Protein AF-A0A932XXA2-F1 (afdb_monomer)

Foldseek 3Di:
DDFFLQVLLVVLCCLPPVPPVLDPLCCLAPAAAEAACWLDCSVVVSSVVSNHDQLSYEHEDQDPVSQVSCVVPSPNHHYHHDDPQVVLLVVLPPLGAHQEAHDDPVCCVVVPCLVCLLSVVLSCLSHQNHFHWDWFFPWPDLLLLLLLLLLLLQLCLQAVLLSQLLLQLQLVVCVVLPHPCRSSVSSNVSNVLVSNVLSQLLNCCLLPVVCVVLSVVLLVLSVVLSVVLVVPPDAFDFLLSSNVSSNVSNVPRVQQPRWGQKAFQAWAWEWEPRDPPGITITIRTRMGGDLGTHTPNVRSSNNSVRHQVAFHWYAYSNRDIDTHHGDPRDDGDDRRHGSDGCVSDDPPRDHDRDDRDDNDPSSNVSSVVSVVVSVVVVVVVVVPDD

Solvent-accessible surface area (backbone atoms only — not comparable to full-atom values): 20788 Å² total; per-residue (Å²): 132,84,82,34,51,16,52,55,40,52,55,47,47,40,63,72,52,50,49,62,72,75,37,55,70,67,48,51,44,73,28,28,32,42,37,54,46,66,74,56,62,64,58,57,54,52,39,45,73,69,55,33,48,43,73,36,30,34,29,63,31,72,50,69,68,40,47,56,48,34,67,76,71,50,70,61,42,46,73,45,83,45,55,67,57,61,49,51,5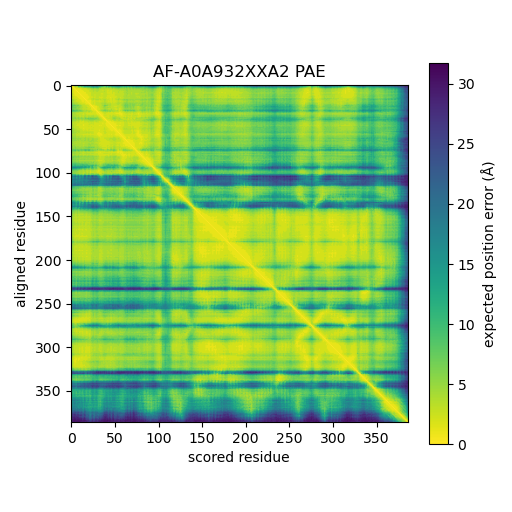7,53,50,67,71,69,76,67,67,43,40,34,38,38,48,65,35,83,60,32,79,80,64,59,46,74,77,36,50,32,55,51,53,48,48,33,64,78,26,50,72,23,35,42,35,45,47,39,64,61,62,91,47,62,65,47,46,52,47,2,53,56,22,45,29,55,44,36,30,47,36,46,68,63,41,37,35,51,43,33,41,47,22,49,51,29,45,78,68,67,45,94,56,25,61,64,50,37,28,41,50,32,28,56,53,43,50,53,51,54,32,43,43,45,36,28,23,64,56,40,61,93,42,32,72,57,50,52,51,50,60,50,46,58,53,52,53,50,56,50,61,68,67,66,71,64,83,65,39,26,41,45,61,39,50,61,49,9,52,57,51,30,75,73,62,56,55,53,73,48,58,31,41,62,43,57,64,39,37,44,51,37,39,28,27,52,48,94,98,41,58,37,38,33,40,42,34,28,49,32,63,45,99,61,61,38,35,44,33,64,49,48,55,45,37,54,49,18,48,64,76,39,53,43,30,40,22,39,60,83,38,53,73,44,77,37,72,74,66,75,96,77,49,74,60,61,50,76,40,77,73,48,57,72,91,74,64,65,94,79,76,74,79,88,79,86,74,75,78,79,84,44,74,68,53,48,53,48,26,50,51,50,53,52,53,59,52,52,56,56,50,55,72,70,67,75,79,129

Mean predicted aligned error: 8.59 Å

Structure (mmCIF, N/CA/C/O backbone):
data_AF-A0A932XXA2-F1
#
_entry.id   AF-A0A932XXA2-F1
#
loop_
_atom_site.group_PDB
_atom_site.id
_atom_site.type_symbol
_atom_site.label_atom_id
_atom_site.label_alt_id
_atom_site.label_comp_id
_atom_site.label_asym_id
_atom_site.label_entity_id
_atom_site.label_seq_id
_atom_site.pdbx_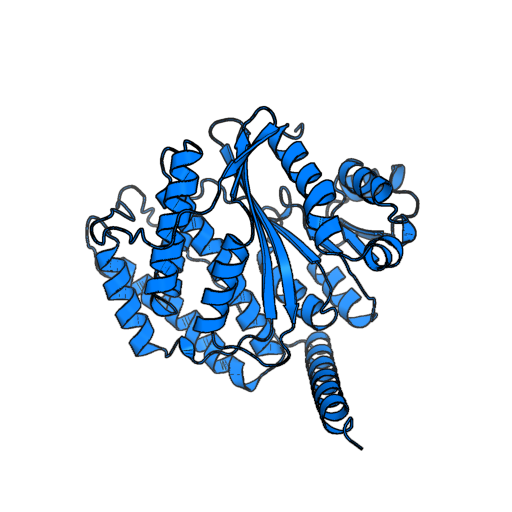PDB_ins_code
_atom_site.Cartn_x
_atom_site.Cartn_y
_atom_site.Cartn_z
_atom_site.occupancy
_atom_site.B_iso_or_equiv
_atom_site.auth_seq_id
_atom_site.auth_comp_id
_atom_site.auth_asym_id
_atom_site.auth_atom_id
_atom_site.pdbx_PDB_model_num
ATOM 1 N N . MET A 1 1 ? 3.509 22.374 12.768 1.00 48.09 1 MET A N 1
ATOM 2 C CA . MET A 1 1 ? 3.396 22.793 11.351 1.00 48.09 1 MET A CA 1
ATOM 3 C C . MET A 1 1 ? 1.938 22.611 10.960 1.00 48.09 1 MET A C 1
ATOM 5 O O . MET A 1 1 ? 1.391 21.583 11.330 1.00 48.09 1 MET A O 1
ATOM 9 N N . ARG A 1 2 ? 1.292 23.596 10.325 1.00 66.56 2 ARG A N 1
ATOM 10 C CA . ARG A 1 2 ? -0.134 23.507 9.958 1.00 66.56 2 ARG A CA 1
ATOM 11 C C . ARG A 1 2 ? -0.307 22.507 8.811 1.00 66.56 2 ARG A C 1
ATOM 13 O O . ARG A 1 2 ? 0.484 22.533 7.870 1.00 66.56 2 ARG A O 1
ATOM 20 N N . GLU A 1 3 ? -1.309 21.638 8.899 1.00 74.00 3 GLU A N 1
ATOM 21 C CA . GLU A 1 3 ? -1.641 20.686 7.837 1.00 74.00 3 GLU A CA 1
ATOM 22 C C . GLU A 1 3 ? -1.902 21.393 6.488 1.00 74.00 3 GLU A C 1
ATOM 24 O O . GLU A 1 3 ? -2.491 22.475 6.439 1.00 74.00 3 GLU A O 1
ATOM 29 N N . SER A 1 4 ? -1.480 20.771 5.377 1.00 83.44 4 SER A N 1
ATOM 30 C CA . SER A 1 4 ? -1.791 21.266 4.027 1.00 83.44 4 SER A CA 1
ATOM 31 C C . SER A 1 4 ? -3.247 20.999 3.628 1.00 83.44 4 SER A C 1
ATOM 33 O O . SER A 1 4 ? -3.804 19.944 3.929 1.00 83.44 4 SER A O 1
ATOM 35 N N . VAL A 1 5 ? -3.844 21.904 2.844 1.00 88.12 5 VAL A N 1
ATOM 36 C CA . VAL A 1 5 ? -5.219 21.755 2.320 1.00 88.12 5 VAL A CA 1
ATOM 37 C C . VAL A 1 5 ? -5.392 20.447 1.538 1.00 88.12 5 VAL A C 1
ATOM 39 O O . VAL A 1 5 ? -6.420 19.777 1.647 1.00 88.12 5 VAL A O 1
ATOM 42 N N . ALA A 1 6 ? -4.373 20.044 0.777 1.00 86.56 6 ALA A N 1
ATOM 43 C CA . ALA A 1 6 ? -4.389 18.807 0.004 1.00 86.56 6 ALA A CA 1
ATOM 44 C C . ALA A 1 6 ? -4.435 17.554 0.901 1.00 86.56 6 ALA A C 1
ATOM 46 O O . ALA A 1 6 ? -5.184 16.615 0.616 1.00 86.56 6 ALA A O 1
ATOM 47 N N . LYS A 1 7 ? -3.702 17.563 2.025 1.00 83.94 7 LYS A N 1
ATOM 48 C CA . LYS A 1 7 ? -3.754 16.486 3.024 1.00 83.94 7 LYS A CA 1
ATOM 49 C C . LYS A 1 7 ? -5.123 16.436 3.711 1.00 83.94 7 LYS A C 1
ATOM 51 O O . LYS A 1 7 ? -5.746 15.377 3.718 1.00 83.94 7 LYS A O 1
ATOM 56 N N . ALA A 1 8 ? -5.647 17.580 4.160 1.00 85.56 8 ALA A N 1
ATOM 57 C CA . ALA A 1 8 ? -6.984 17.664 4.754 1.00 85.56 8 ALA A CA 1
ATOM 58 C C . ALA A 1 8 ? -8.079 17.148 3.797 1.00 85.56 8 ALA A C 1
ATOM 60 O O . ALA A 1 8 ? -8.988 16.424 4.204 1.00 85.56 8 ALA A O 1
ATOM 61 N N . THR A 1 9 ? -7.960 17.459 2.501 1.00 89.06 9 THR A N 1
ATOM 62 C CA . THR A 1 9 ? -8.866 16.958 1.454 1.00 89.06 9 THR A CA 1
ATOM 63 C C . THR A 1 9 ? -8.764 15.441 1.300 1.00 89.06 9 THR A C 1
ATOM 65 O O . THR A 1 9 ? -9.788 14.766 1.254 1.00 89.06 9 THR A O 1
ATOM 68 N N . THR A 1 10 ? -7.545 14.895 1.262 1.00 86.44 10 THR A N 1
ATOM 69 C CA . THR A 1 10 ? -7.302 13.442 1.185 1.00 86.44 10 THR A CA 1
ATOM 70 C C . THR A 1 10 ? -7.934 12.716 2.370 1.00 86.44 10 THR A C 1
ATOM 72 O O . THR A 1 10 ? -8.649 11.732 2.185 1.00 86.44 10 THR A O 1
ATOM 75 N N . ARG A 1 11 ? -7.729 13.240 3.586 1.00 84.81 11 ARG A N 1
ATOM 76 C CA . ARG A 1 11 ? -8.343 12.712 4.809 1.00 84.81 11 ARG A CA 1
ATOM 77 C C . ARG A 1 11 ? -9.868 12.737 4.714 1.00 84.81 11 ARG A C 1
ATOM 79 O O . ARG A 1 11 ? -10.513 11.741 5.023 1.00 84.81 11 ARG A O 1
ATOM 86 N N . ARG A 1 12 ? -10.455 13.850 4.257 1.00 87.00 12 ARG A N 1
ATOM 87 C CA . ARG A 1 12 ? -11.911 13.961 4.090 1.00 87.00 12 ARG A CA 1
ATOM 88 C C . ARG A 1 12 ? -12.439 12.917 3.108 1.00 87.00 12 ARG A C 1
ATOM 90 O O . ARG A 1 12 ? -13.362 12.200 3.463 1.00 87.00 12 ARG A O 1
ATOM 97 N N . LEU A 1 13 ? -11.819 12.787 1.931 1.00 88.38 13 LEU A N 1
ATOM 98 C CA . LEU A 1 13 ? -12.192 11.791 0.915 1.00 88.38 13 LEU A CA 1
ATOM 99 C C . LEU A 1 13 ? -12.214 10.367 1.483 1.00 88.38 13 LEU A C 1
ATOM 101 O O . LEU A 1 13 ? -13.120 9.595 1.174 1.00 88.38 13 LEU A O 1
ATOM 105 N N . TYR A 1 14 ? -11.249 10.021 2.339 1.00 86.12 14 TYR A N 1
ATOM 106 C CA . TYR A 1 14 ? -11.245 8.720 3.000 1.00 86.12 14 TYR A CA 1
ATOM 107 C C . TYR A 1 14 ? -12.519 8.488 3.824 1.00 86.12 14 TYR A C 1
ATOM 109 O O . TYR A 1 14 ? -13.207 7.489 3.614 1.00 86.12 14 TYR A O 1
ATOM 117 N N . TYR A 1 15 ? -12.848 9.413 4.726 1.00 87.19 15 TYR A N 1
ATOM 118 C CA . TYR A 1 15 ? -13.989 9.268 5.630 1.00 87.19 15 TYR A CA 1
ATOM 119 C C . TYR A 1 15 ? -15.343 9.446 4.940 1.00 87.19 15 TYR A C 1
ATOM 121 O O . TYR A 1 15 ? -16.314 8.830 5.365 1.00 87.19 15 TYR A O 1
ATOM 129 N N . THR A 1 16 ? -15.430 10.251 3.880 1.00 88.75 16 THR A N 1
ATOM 130 C CA . THR A 1 16 ? -16.707 10.519 3.202 1.00 88.75 16 THR A CA 1
ATOM 131 C C . THR A 1 16 ? -17.015 9.548 2.072 1.00 88.75 16 THR A C 1
ATOM 133 O O . THR A 1 16 ? -18.183 9.359 1.757 1.00 88.75 16 THR A O 1
ATOM 136 N N . GLU A 1 17 ? -15.999 8.952 1.444 1.00 87.62 17 GLU A N 1
ATOM 137 C CA . GLU A 1 17 ? -16.196 8.104 0.262 1.00 87.62 17 GLU A CA 1
ATOM 138 C C . GLU A 1 17 ? -15.716 6.671 0.478 1.00 87.62 17 GLU A C 1
ATOM 140 O O . GLU A 1 17 ? -16.449 5.726 0.216 1.00 87.62 17 GLU A O 1
ATOM 145 N N . CYS A 1 18 ? -14.493 6.477 0.975 1.00 86.06 18 CYS A N 1
ATOM 146 C CA . CYS A 1 18 ? -13.912 5.135 1.033 1.00 86.06 18 CYS A CA 1
ATOM 147 C C . CYS A 1 18 ? -14.454 4.316 2.205 1.00 86.06 18 CYS A C 1
ATOM 149 O O . CYS A 1 18 ? -14.895 3.185 2.017 1.00 86.06 18 CYS A O 1
ATOM 151 N N . LEU A 1 19 ? -14.410 4.878 3.414 1.00 86.44 19 LEU A N 1
ATOM 152 C CA . LEU A 1 19 ? -14.785 4.164 4.629 1.00 86.44 19 LEU A CA 1
ATOM 153 C C . LEU A 1 19 ? -16.270 3.736 4.636 1.00 86.44 19 LEU A C 1
ATOM 155 O O . LEU A 1 19 ? -16.519 2.569 4.941 1.00 86.44 19 LEU A O 1
ATOM 159 N N . PRO A 1 20 ? -17.241 4.589 4.238 1.00 87.56 20 PRO A N 1
ATOM 160 C CA . PRO A 1 20 ? -18.652 4.201 4.162 1.00 87.56 20 PRO A CA 1
ATOM 161 C C . PRO A 1 20 ? -18.962 3.178 3.066 1.00 87.56 20 PRO A C 1
ATOM 163 O O . PRO A 1 20 ? -19.924 2.431 3.186 1.00 87.56 20 PRO A O 1
ATOM 166 N N . GLU A 1 21 ? -18.169 3.133 1.992 1.00 87.25 21 GLU A N 1
ATOM 167 C CA . GLU A 1 21 ? -18.340 2.129 0.935 1.00 87.25 21 GLU A CA 1
ATOM 168 C C . GLU A 1 21 ? -17.764 0.764 1.346 1.00 87.25 21 GLU A C 1
ATOM 170 O O . GLU A 1 21 ? -18.252 -0.284 0.926 1.00 87.25 21 GLU A O 1
ATOM 175 N N . TRP A 1 22 ? -16.708 0.753 2.163 1.00 85.38 22 TRP A N 1
ATOM 176 C CA . TRP A 1 22 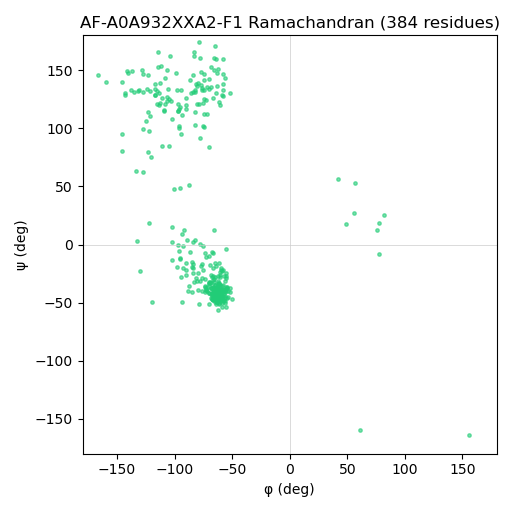? -16.012 -0.479 2.545 1.00 85.38 22 TRP A CA 1
ATOM 177 C C . TRP A 1 22 ? -16.552 -1.156 3.797 1.00 85.38 22 TRP A C 1
ATOM 179 O O . TRP A 1 22 ? -16.330 -2.360 3.962 1.00 85.38 22 TRP A O 1
ATOM 189 N N . LEU A 1 23 ? -17.238 -0.413 4.663 1.00 84.56 23 LEU A N 1
ATOM 190 C CA . LEU A 1 23 ? -17.865 -0.939 5.868 1.00 84.56 23 LEU A CA 1
ATOM 191 C C . LEU A 1 23 ? -19.375 -0.761 5.817 1.00 84.56 23 LEU A C 1
ATOM 193 O O . LEU A 1 23 ? -19.881 0.300 5.465 1.00 84.56 23 LEU A O 1
ATOM 197 N N . LEU A 1 24 ? -20.090 -1.801 6.243 1.00 84.25 24 LEU A N 1
ATOM 198 C CA . LEU A 1 24 ? -21.523 -1.705 6.477 1.00 84.25 24 LEU A CA 1
ATOM 199 C C . LEU A 1 24 ? -21.799 -0.688 7.589 1.00 84.25 24 LEU A C 1
ATOM 201 O O . LEU A 1 24 ? -20.985 -0.496 8.498 1.00 84.25 24 LEU A O 1
ATOM 205 N N . ARG A 1 25 ? -22.968 -0.049 7.545 1.00 84.69 25 ARG A N 1
ATOM 206 C CA . ARG A 1 25 ? -23.348 0.965 8.537 1.00 84.69 25 ARG A CA 1
ATOM 207 C C . ARG A 1 25 ? -23.356 0.393 9.955 1.00 84.69 25 ARG A C 1
ATOM 209 O O . ARG A 1 25 ? -22.926 1.064 10.890 1.00 84.69 25 ARG A O 1
ATOM 216 N N . GLU A 1 26 ? -23.797 -0.849 10.109 1.00 85.19 26 GLU A N 1
ATOM 217 C CA . GLU A 1 26 ? -23.829 -1.556 11.388 1.00 85.19 26 GLU A CA 1
ATOM 218 C C . GLU A 1 26 ? -22.413 -1.823 11.914 1.00 85.19 26 GLU A C 1
ATOM 220 O O . GLU A 1 26 ? -22.155 -1.662 13.107 1.00 85.19 26 GLU A O 1
ATOM 225 N N . ASP A 1 27 ? -21.475 -2.167 11.023 1.00 86.00 27 ASP A N 1
ATOM 226 C CA . ASP A 1 27 ? -20.063 -2.336 11.375 1.00 86.00 27 ASP A CA 1
ATOM 227 C C . ASP A 1 27 ? -19.434 -0.999 11.780 1.00 86.00 27 ASP A C 1
ATOM 229 O O . ASP A 1 27 ? -18.700 -0.944 12.762 1.00 86.00 27 ASP A O 1
ATOM 233 N N . LEU A 1 28 ? -19.754 0.095 11.084 1.00 85.25 28 LEU A N 1
ATOM 234 C CA . LEU A 1 28 ? -19.275 1.431 11.445 1.00 85.25 28 LEU A CA 1
ATOM 235 C C . LEU A 1 28 ? -19.745 1.849 12.841 1.00 85.25 28 LEU A C 1
ATOM 237 O O . LEU A 1 28 ? -18.943 2.321 13.641 1.00 85.25 28 LEU A O 1
ATOM 241 N N . GLN A 1 29 ? -21.021 1.651 13.160 1.00 84.88 29 GLN A N 1
ATOM 242 C CA . GLN A 1 29 ? -21.591 2.123 14.424 1.00 84.88 29 GLN A CA 1
ATOM 243 C C . GLN A 1 29 ? -21.260 1.201 15.610 1.00 84.88 29 GLN A C 1
ATOM 245 O O . GLN A 1 29 ? -20.969 1.688 16.704 1.00 84.88 29 GLN A O 1
ATOM 250 N N . GLY A 1 30 ? -21.282 -0.121 15.401 1.00 82.25 30 GLY A N 1
ATOM 251 C CA . GLY A 1 30 ? -21.109 -1.126 16.457 1.00 82.25 30 GLY A CA 1
ATOM 252 C C . GLY A 1 30 ? -19.724 -1.778 16.535 1.00 82.25 30 GLY A C 1
ATOM 253 O O . GLY A 1 30 ? -19.426 -2.466 17.512 1.00 82.25 30 GLY A O 1
ATOM 254 N N . GLY A 1 31 ? -18.876 -1.605 15.520 1.00 86.19 31 GLY A N 1
ATOM 255 C CA . GLY A 1 31 ? -17.528 -2.172 15.480 1.00 86.19 31 GLY A CA 1
ATOM 256 C C . GLY A 1 31 ? -16.494 -1.332 16.230 1.00 86.19 31 GLY A C 1
ATOM 257 O O . GLY A 1 31 ? -16.709 -0.155 16.496 1.00 86.19 31 GLY A O 1
ATOM 258 N N . GLN A 1 32 ? -15.349 -1.938 16.563 1.00 88.62 32 GLN A N 1
ATOM 259 C CA . GLN A 1 32 ? -14.219 -1.224 17.169 1.00 88.62 32 GLN A CA 1
ATOM 260 C C . GLN A 1 32 ? -13.318 -0.602 16.091 1.00 88.62 32 GLN A C 1
ATOM 262 O O . GLN A 1 32 ? -13.048 -1.226 15.060 1.00 88.62 32 GLN A O 1
ATOM 267 N N . HIS A 1 33 ? -12.812 0.601 16.355 1.00 88.44 33 HIS A N 1
ATOM 268 C CA . HIS A 1 33 ? -12.021 1.407 15.423 1.00 88.44 33 HIS A CA 1
ATOM 269 C C . HIS A 1 33 ? -10.671 1.742 16.040 1.00 88.44 33 HIS A C 1
ATOM 271 O O . HIS A 1 33 ? -10.615 2.484 17.012 1.00 88.44 33 HIS A O 1
ATOM 277 N N . LEU A 1 34 ? -9.579 1.232 15.476 1.00 87.50 34 LEU A N 1
ATOM 278 C CA . LEU A 1 34 ? -8.226 1.619 15.867 1.00 87.50 34 LEU A CA 1
ATOM 279 C C . LEU A 1 34 ? -7.743 2.751 14.961 1.00 87.50 34 LEU A C 1
ATOM 281 O O . LEU A 1 34 ? -7.515 2.539 13.772 1.00 87.50 34 LEU A O 1
ATOM 285 N N . VAL A 1 35 ? -7.593 3.953 15.510 1.00 85.25 35 VAL A N 1
ATOM 286 C CA . VAL A 1 35 ? -7.308 5.169 14.742 1.00 85.25 35 VAL A CA 1
ATOM 287 C C . VAL A 1 35 ? -6.212 5.975 15.422 1.00 85.25 35 VAL A C 1
ATOM 289 O O . VAL A 1 35 ? -6.272 6.240 16.619 1.00 85.25 35 VAL A O 1
ATOM 292 N N . LEU A 1 36 ? -5.211 6.397 14.651 1.00 81.19 36 LEU A N 1
ATOM 293 C CA . LEU A 1 36 ? -4.218 7.360 15.121 1.00 81.19 36 LEU A CA 1
ATOM 294 C C . LEU A 1 36 ? -4.837 8.764 15.146 1.00 81.19 36 LEU A C 1
ATOM 296 O O . LEU A 1 36 ? -4.972 9.392 14.103 1.00 81.19 36 LEU A O 1
ATOM 300 N N . LEU A 1 37 ? -5.221 9.243 16.332 1.00 82.62 37 LEU A N 1
ATOM 301 C CA . LEU A 1 37 ? -5.906 10.533 16.490 1.00 82.62 37 LEU A CA 1
ATOM 302 C C . LEU A 1 37 ? -4.996 11.765 16.353 1.00 82.62 37 LEU A C 1
ATOM 304 O O . LEU A 1 37 ? -5.485 12.861 16.118 1.00 82.62 37 LEU A O 1
ATOM 308 N N . GLY A 1 38 ? -3.683 11.624 16.548 1.00 78.19 38 GLY A N 1
ATOM 309 C CA . GLY A 1 38 ? -2.765 12.766 16.535 1.00 78.19 38 GLY A CA 1
ATOM 310 C C . GLY A 1 38 ? -3.070 13.816 17.618 1.00 78.19 38 GLY A C 1
ATOM 311 O O . GLY A 1 38 ? -3.686 13.526 18.644 1.00 78.19 38 GLY A O 1
ATOM 312 N N . ALA A 1 39 ? -2.583 15.043 17.428 1.00 77.00 39 ALA A N 1
ATOM 313 C CA . ALA A 1 39 ? -2.718 16.122 18.414 1.00 77.00 39 ALA A CA 1
ATOM 314 C C . ALA A 1 39 ? -4.064 16.873 18.336 1.00 77.00 39 ALA A C 1
ATOM 316 O O . ALA A 1 39 ? -4.473 17.524 19.304 1.00 77.00 39 ALA A O 1
ATOM 317 N N . GLU A 1 40 ? -4.746 16.784 17.196 1.00 82.44 40 GLU A N 1
ATOM 318 C CA . GLU A 1 40 ? -5.951 17.545 16.854 1.00 82.44 40 GLU A CA 1
ATOM 319 C C . GLU A 1 40 ? -7.169 16.618 16.718 1.00 82.44 40 GLU A C 1
ATOM 321 O O . GLU A 1 40 ? -7.035 15.404 16.636 1.00 82.44 40 GLU A O 1
ATOM 326 N N . ARG A 1 41 ? -8.385 17.180 16.702 1.00 86.44 41 ARG A N 1
ATOM 327 C CA . ARG A 1 41 ? -9.644 16.406 16.743 1.00 86.44 41 ARG A CA 1
ATOM 328 C C . ARG A 1 41 ? -10.102 15.846 15.395 1.00 86.44 41 ARG A C 1
ATOM 330 O O . ARG A 1 41 ? -11.177 15.261 15.320 1.00 86.44 41 ARG A O 1
ATOM 337 N N . HIS A 1 42 ? -9.327 16.023 14.330 1.00 84.94 42 HIS A N 1
ATOM 338 C CA . HIS A 1 42 ? -9.806 15.841 12.961 1.00 84.94 42 HIS A CA 1
ATOM 339 C C . HIS A 1 42 ? -10.400 14.456 12.688 1.00 84.94 42 HIS A C 1
ATOM 341 O O . HIS A 1 42 ? -11.510 14.358 12.172 1.00 84.94 42 HIS A O 1
ATOM 347 N N . GLU A 1 43 ? -9.691 13.389 13.043 1.00 85.31 43 GLU A N 1
ATOM 348 C CA . GLU A 1 43 ? -10.142 12.010 12.865 1.00 85.31 43 GLU A CA 1
ATOM 349 C C . GLU A 1 43 ? -11.369 11.708 13.728 1.00 85.31 43 GLU A C 1
ATOM 351 O O . GLU A 1 43 ? -12.310 11.069 13.259 1.00 85.31 43 GLU A O 1
ATOM 356 N N . LEU A 1 44 ? -11.382 12.205 14.969 1.00 89.06 44 LEU A N 1
ATOM 357 C CA . LEU A 1 44 ? -12.501 12.013 15.887 1.00 89.06 44 LEU A CA 1
ATOM 358 C C . LEU A 1 44 ? -13.772 12.693 15.364 1.00 89.06 44 LEU A C 1
ATOM 360 O O . LEU A 1 44 ? -14.840 12.086 15.392 1.00 89.06 44 LEU A O 1
ATOM 364 N N . ASP A 1 45 ? -13.668 13.917 14.852 1.00 90.06 45 ASP A N 1
ATOM 365 C CA . ASP A 1 45 ? -14.812 14.674 14.339 1.00 90.06 45 ASP A CA 1
ATOM 366 C C . ASP A 1 45 ? -15.396 14.012 13.072 1.00 90.06 45 ASP A C 1
ATOM 368 O O . ASP A 1 45 ? -16.618 13.928 12.914 1.00 90.06 45 ASP A O 1
ATOM 372 N N . GLN A 1 46 ? -14.542 13.459 12.200 1.00 90.12 46 GLN A N 1
ATOM 373 C CA . GLN A 1 46 ? -14.981 12.685 11.029 1.00 90.12 46 GLN A CA 1
ATOM 374 C C . GLN A 1 46 ? -15.706 11.396 11.443 1.00 90.12 46 GLN A C 1
ATOM 376 O O . GLN A 1 46 ? -16.790 11.104 10.942 1.00 90.12 46 GLN A O 1
ATOM 381 N N . LEU A 1 47 ? -15.154 10.645 12.399 1.00 90.25 47 LEU A N 1
ATOM 382 C CA . LEU A 1 47 ? -15.774 9.419 12.916 1.00 90.25 47 LEU A CA 1
ATOM 383 C C . LEU A 1 47 ? -17.100 9.699 13.630 1.00 90.25 47 LEU A C 1
ATOM 385 O O . LEU A 1 47 ? -18.075 8.977 13.427 1.00 90.25 47 LEU A O 1
ATOM 389 N N . THR A 1 48 ? -17.162 10.783 14.401 1.00 91.19 48 THR A N 1
ATOM 390 C CA . THR A 1 48 ? -18.393 11.245 15.056 1.00 91.19 48 THR A CA 1
ATOM 391 C C . THR A 1 48 ? -19.467 11.569 14.018 1.00 91.19 48 THR A C 1
ATOM 393 O O . THR A 1 48 ? -20.617 11.168 14.176 1.00 91.19 48 THR A O 1
ATOM 396 N N . THR A 1 49 ? -19.092 12.218 12.911 1.00 91.19 49 THR A N 1
ATOM 397 C CA . THR A 1 49 ? -20.006 12.506 11.790 1.00 91.19 49 THR A CA 1
ATOM 398 C C . THR A 1 49 ? -20.552 11.230 11.141 1.00 91.19 49 THR A C 1
ATOM 400 O O . THR A 1 49 ? -21.707 11.191 10.724 1.00 91.19 49 THR A O 1
ATOM 403 N N . LEU A 1 50 ? -19.757 10.158 11.110 1.00 89.94 50 LEU A N 1
ATOM 404 C CA . LEU A 1 50 ? -20.182 8.833 10.648 1.00 89.94 50 LEU A CA 1
ATOM 405 C C . LEU A 1 50 ? -21.015 8.055 11.688 1.00 89.94 50 LEU A C 1
ATOM 407 O O . LEU A 1 50 ? -21.444 6.931 11.423 1.00 89.94 50 LEU A O 1
ATOM 411 N N . GLY A 1 51 ? -21.269 8.638 12.864 1.00 91.00 51 GLY A N 1
ATOM 412 C CA . GLY A 1 51 ? -22.035 8.020 13.945 1.00 91.00 51 GLY A CA 1
ATOM 413 C C . GLY A 1 51 ? -21.254 6.981 14.751 1.00 91.00 51 GLY A C 1
ATOM 414 O O . GLY A 1 51 ? -21.867 6.158 15.432 1.00 91.00 51 GLY A O 1
ATOM 415 N N . VAL A 1 52 ? -19.920 6.992 14.679 1.00 92.00 52 VAL A N 1
ATOM 416 C CA . VAL A 1 52 ? -19.072 6.131 15.510 1.00 92.00 52 VAL A CA 1
ATOM 417 C C . VAL A 1 52 ? -19.060 6.672 16.935 1.00 92.00 52 VAL A C 1
ATOM 419 O O . VAL A 1 52 ? -18.733 7.834 17.172 1.00 92.00 52 VAL A O 1
ATOM 422 N N . GLN A 1 53 ? -19.400 5.822 17.899 1.00 91.62 53 GLN A N 1
ATOM 423 C CA . GLN A 1 53 ? -19.398 6.198 19.309 1.00 91.62 53 GLN A CA 1
ATOM 424 C C . GLN A 1 53 ? -17.965 6.226 19.864 1.00 91.62 53 GLN A C 1
ATOM 426 O O . GLN A 1 53 ? -17.188 5.306 19.602 1.00 91.62 53 GLN A O 1
ATOM 431 N N . SER A 1 54 ? -17.617 7.237 20.669 1.00 91.94 54 SER A N 1
ATOM 432 C CA . SER A 1 54 ? -16.251 7.416 21.191 1.00 91.94 54 SER A CA 1
ATOM 433 C C . SER A 1 54 ? -15.708 6.188 21.930 1.00 91.94 54 SER A C 1
ATOM 435 O O . SER A 1 54 ? -14.541 5.851 21.749 1.00 91.94 54 SER A O 1
ATOM 437 N N . GLN A 1 55 ? -16.547 5.468 22.684 1.00 91.81 55 GLN A N 1
ATOM 438 C CA . GLN A 1 55 ? -16.163 4.247 23.409 1.00 91.81 55 GLN A CA 1
ATOM 439 C C . GLN A 1 55 ? -15.760 3.076 22.509 1.00 91.81 55 GLN A C 1
ATOM 441 O O . GLN A 1 55 ? -15.146 2.125 22.985 1.00 91.81 55 GLN A O 1
ATOM 446 N N . ASN A 1 56 ? -16.088 3.141 21.217 1.00 91.31 56 ASN A N 1
ATOM 447 C CA . ASN A 1 56 ? -15.684 2.150 20.224 1.00 91.31 56 ASN A CA 1
ATOM 448 C C . ASN A 1 56 ? -14.380 2.539 19.515 1.00 91.31 56 ASN A C 1
ATOM 450 O O . ASN A 1 56 ? -13.896 1.794 18.664 1.00 91.31 56 ASN A O 1
ATOM 454 N N . ILE A 1 57 ? -13.804 3.698 19.843 1.00 91.69 57 ILE A N 1
ATOM 455 C CA . ILE A 1 57 ? -12.561 4.191 19.258 1.00 91.69 57 ILE A CA 1
ATOM 456 C C . ILE A 1 57 ? -11.403 3.864 20.203 1.00 91.69 57 ILE A C 1
ATOM 458 O O . ILE A 1 57 ? -11.461 4.105 21.411 1.00 91.69 57 ILE A O 1
ATOM 462 N N . TRP A 1 58 ? -10.337 3.329 19.621 1.00 89.69 58 TRP A N 1
ATOM 463 C CA . TRP A 1 58 ? -9.043 3.089 20.236 1.00 89.69 58 TRP A CA 1
ATOM 464 C C . TRP A 1 58 ? -7.999 3.961 19.552 1.00 89.69 58 TRP A C 1
ATOM 466 O O . TRP A 1 58 ? -7.911 3.977 18.326 1.00 89.69 58 TRP A O 1
ATOM 476 N N . SER A 1 59 ? -7.186 4.657 20.338 1.00 88.12 59 SER A N 1
ATOM 477 C CA . SER A 1 59 ? -6.044 5.432 19.854 1.00 88.12 59 SER A CA 1
ATOM 478 C C . SER A 1 59 ? -4.774 4.979 20.555 1.00 88.12 59 SER A C 1
ATOM 480 O O . SER A 1 59 ? -4.748 4.835 21.778 1.00 88.12 59 SER A O 1
ATOM 482 N N . VAL A 1 60 ? -3.716 4.771 19.777 1.00 85.00 60 VAL A N 1
ATOM 483 C CA . VAL A 1 60 ? -2.382 4.434 20.280 1.00 85.00 60 VAL A CA 1
ATOM 484 C C . VAL A 1 60 ? -1.466 5.613 20.028 1.00 85.00 60 VAL A C 1
ATOM 486 O O . VAL A 1 60 ? -1.335 6.064 18.891 1.00 85.00 60 VAL A O 1
ATOM 489 N N . GLU A 1 61 ? -0.804 6.087 21.077 1.00 84.75 61 GLU A N 1
ATOM 490 C CA . GLU A 1 61 ? 0.149 7.181 20.978 1.00 84.75 61 GLU A CA 1
ATOM 491 C C . GLU A 1 61 ? 1.454 6.831 21.695 1.00 84.75 61 GLU A C 1
ATOM 493 O O . GLU A 1 61 ? 1.457 6.378 22.836 1.00 84.75 61 GLU A O 1
ATOM 498 N N . SER A 1 62 ? 2.574 7.066 21.018 1.00 80.75 62 SER A N 1
ATOM 499 C CA . SER A 1 62 ? 3.915 6.858 21.568 1.00 80.75 62 SER A CA 1
ATOM 500 C C . SER A 1 62 ? 4.535 8.155 22.093 1.00 80.75 62 SER A C 1
ATOM 502 O O . SER A 1 62 ? 5.495 8.110 22.853 1.00 80.75 62 SER A O 1
ATOM 504 N N . ASP A 1 63 ? 4.026 9.315 21.667 1.00 83.69 63 ASP A N 1
ATOM 505 C CA . ASP A 1 63 ? 4.463 10.627 22.140 1.00 83.69 63 ASP A CA 1
ATOM 506 C C . ASP A 1 63 ? 3.650 11.087 23.361 1.00 83.69 63 ASP A C 1
ATOM 508 O O . ASP A 1 63 ? 2.442 11.322 23.289 1.00 83.69 63 ASP A O 1
ATOM 512 N N . LEU A 1 64 ? 4.324 11.256 24.500 1.00 86.25 64 LEU A N 1
ATOM 513 C CA . LEU A 1 64 ? 3.663 11.580 25.766 1.00 86.25 64 LEU A CA 1
ATOM 514 C C . LEU A 1 64 ? 2.938 12.933 25.729 1.00 86.25 64 LEU A C 1
ATOM 516 O O . LEU A 1 64 ? 1.889 13.083 26.360 1.00 86.25 64 LEU A O 1
ATOM 520 N N . ALA A 1 65 ? 3.481 13.923 25.014 1.00 87.75 65 ALA A N 1
ATOM 521 C CA . ALA A 1 65 ? 2.865 15.243 24.909 1.00 87.75 65 ALA A CA 1
ATOM 522 C C . ALA A 1 65 ? 1.533 15.164 24.150 1.00 87.75 65 ALA A C 1
ATOM 524 O O . ALA A 1 65 ? 0.511 15.639 24.648 1.00 87.75 65 ALA A O 1
ATOM 525 N N . THR A 1 66 ? 1.527 14.472 23.012 1.00 85.12 66 THR A N 1
ATOM 526 C CA . THR A 1 66 ? 0.335 14.207 22.203 1.00 85.12 66 THR A CA 1
ATOM 527 C C . THR A 1 66 ? -0.684 13.375 22.982 1.00 85.12 66 THR A C 1
ATOM 529 O O . THR A 1 66 ? -1.856 13.740 23.036 1.00 85.12 66 THR A O 1
ATOM 532 N N . TYR A 1 67 ? -0.251 12.325 23.689 1.00 88.31 67 TYR A N 1
ATOM 533 C CA . TYR A 1 67 ? -1.130 11.501 24.528 1.00 88.31 67 TYR A CA 1
ATOM 534 C C . TYR A 1 67 ? -1.824 12.322 25.631 1.00 88.31 67 TYR A C 1
ATOM 536 O O . TYR A 1 67 ? -3.033 12.196 25.864 1.00 88.31 67 TYR A O 1
ATOM 544 N N . ARG A 1 68 ? -1.074 13.207 26.304 1.00 89.81 68 ARG A N 1
ATOM 545 C CA . ARG A 1 68 ? -1.612 14.132 27.317 1.00 89.81 68 ARG A CA 1
ATOM 546 C C . ARG A 1 68 ? -2.543 15.175 26.706 1.00 89.81 68 ARG A C 1
ATOM 548 O O . ARG A 1 68 ? -3.538 15.530 27.330 1.00 89.81 68 ARG A O 1
ATOM 555 N N . GLN A 1 69 ? -2.244 15.659 25.504 1.00 88.88 69 GLN A N 1
ATOM 556 C CA . GLN A 1 69 ? -3.109 16.585 24.780 1.00 88.88 69 GLN A CA 1
ATOM 557 C C . GLN A 1 69 ? -4.439 15.922 24.411 1.00 88.88 69 GLN A C 1
ATOM 559 O O . GLN A 1 69 ? -5.487 16.488 24.715 1.00 88.88 69 GLN A O 1
ATOM 564 N N . GLN A 1 70 ? -4.404 14.702 23.867 1.00 88.81 70 GLN A N 1
ATOM 565 C CA . GLN A 1 70 ? -5.595 13.890 23.597 1.00 88.81 70 GLN A CA 1
ATOM 566 C C . GLN A 1 70 ? -6.452 13.713 24.856 1.00 88.81 70 GLN A C 1
ATOM 568 O O . GLN A 1 70 ? -7.673 13.778 24.773 1.00 88.81 70 GLN A O 1
ATOM 573 N N . ALA A 1 71 ? -5.845 13.580 26.042 1.00 89.12 71 ALA A N 1
ATOM 574 C CA . ALA A 1 71 ? -6.581 13.449 27.306 1.00 89.12 71 ALA A CA 1
ATOM 575 C C . ALA A 1 71 ? -7.540 14.603 27.603 1.00 89.12 71 ALA A C 1
ATOM 577 O O . ALA A 1 71 ? -8.525 14.405 28.307 1.00 89.12 71 ALA A O 1
ATOM 578 N N . ARG A 1 72 ? -7.253 15.796 27.074 1.00 89.12 72 ARG A N 1
ATOM 579 C CA . ARG A 1 72 ? -8.050 17.001 27.317 1.00 89.12 72 ARG A CA 1
ATOM 580 C C . ARG A 1 72 ? -9.310 17.062 26.460 1.00 89.12 72 ARG A C 1
ATOM 582 O O . ARG A 1 72 ? -10.244 17.759 26.834 1.00 89.12 72 ARG A O 1
ATOM 589 N N . TRP A 1 73 ? -9.333 16.383 25.311 1.00 88.44 73 TRP A N 1
ATOM 590 C CA . TRP A 1 73 ? -10.408 16.539 24.324 1.00 88.44 73 TRP A CA 1
ATOM 591 C C . TRP A 1 73 ? -11.030 15.227 23.832 1.00 88.44 73 TRP A C 1
ATOM 593 O O . TRP A 1 73 ? -12.178 15.244 23.392 1.00 88.44 73 TRP A O 1
ATOM 603 N N . ALA A 1 74 ? -10.327 14.096 23.920 1.00 84.75 74 ALA A N 1
ATOM 604 C CA . ALA A 1 74 ? -10.774 12.784 23.445 1.00 84.75 74 ALA A CA 1
ATOM 605 C C . ALA A 1 74 ? -11.586 12.037 24.521 1.00 84.75 74 ALA A C 1
ATOM 607 O O . ALA A 1 74 ? -11.283 10.898 24.882 1.00 84.75 74 ALA A O 1
ATOM 608 N N . GLY A 1 75 ? -12.596 12.708 25.083 1.00 86.38 75 GLY A N 1
ATOM 609 C CA . GLY A 1 75 ? -13.491 12.120 26.080 1.00 86.38 75 GLY A CA 1
ATOM 610 C C . GLY A 1 75 ? -14.192 10.869 25.539 1.00 86.38 75 GLY A C 1
ATOM 611 O O . GLY A 1 75 ? -14.691 10.867 24.415 1.00 86.38 75 GLY A O 1
ATOM 612 N N . GLY A 1 76 ? -14.202 9.796 26.333 1.00 86.38 76 GLY A N 1
ATOM 613 C CA . GLY A 1 76 ? -14.822 8.517 25.972 1.00 86.38 76 GLY A CA 1
ATOM 614 C C . GLY A 1 76 ? -14.014 7.640 25.010 1.00 86.38 76 GLY A C 1
ATOM 615 O O . GLY A 1 76 ? -14.398 6.498 24.815 1.00 86.38 76 GLY A O 1
ATOM 616 N N . VAL A 1 77 ? -12.904 8.122 24.438 1.00 91.69 77 VAL A N 1
ATOM 617 C CA . VAL A 1 77 ? -12.016 7.311 23.589 1.00 91.69 77 VAL A CA 1
ATOM 618 C C . VAL A 1 77 ? -11.078 6.466 24.449 1.00 91.69 77 VAL A C 1
ATOM 620 O O . VAL A 1 77 ? -10.462 6.974 25.392 1.00 91.69 77 VAL A O 1
ATOM 623 N N . ASN A 1 78 ? -10.895 5.196 24.082 1.00 91.56 78 ASN A N 1
ATOM 624 C CA . ASN A 1 78 ? -9.893 4.331 24.699 1.00 91.56 78 ASN A CA 1
ATOM 625 C C . ASN A 1 78 ? -8.502 4.720 24.189 1.00 91.56 78 ASN A C 1
ATOM 627 O O . ASN A 1 78 ? -8.240 4.704 22.986 1.00 91.56 78 ASN A O 1
ATOM 631 N N . ARG A 1 79 ? -7.589 5.087 25.088 1.00 90.75 79 ARG A N 1
ATOM 632 C CA . ARG A 1 79 ? -6.250 5.564 24.717 1.00 90.75 79 ARG A CA 1
ATOM 633 C C . ARG A 1 79 ? -5.188 4.677 25.337 1.00 90.75 79 ARG A C 1
ATOM 635 O O . ARG A 1 79 ? -5.234 4.405 26.532 1.00 90.75 79 ARG A O 1
ATOM 642 N N . TYR A 1 80 ? -4.219 4.272 24.530 1.00 89.62 80 TYR A N 1
ATOM 643 C CA . TYR A 1 80 ? -3.064 3.497 24.956 1.00 89.62 80 TYR A CA 1
ATOM 644 C C . TYR A 1 80 ? -1.787 4.301 24.716 1.00 89.62 80 TYR A C 1
ATOM 646 O O . TYR A 1 80 ? -1.564 4.812 23.616 1.00 89.62 80 TYR A O 1
ATOM 654 N N . TYR A 1 81 ? -0.957 4.409 25.752 1.00 88.38 81 TYR A N 1
ATOM 655 C CA . TYR A 1 81 ? 0.371 5.001 25.652 1.00 88.38 81 TYR A CA 1
ATOM 656 C C . TYR A 1 81 ? 1.416 3.895 25.491 1.00 88.38 81 TYR A C 1
ATOM 658 O O . TYR A 1 81 ? 1.593 3.088 26.402 1.00 88.38 81 TYR A O 1
ATOM 666 N N . GLY A 1 82 ? 2.094 3.852 24.343 1.00 83.12 82 GLY A N 1
ATOM 667 C CA . GLY A 1 82 ? 3.083 2.818 24.031 1.00 83.12 82 GLY A CA 1
ATOM 668 C C . GLY A 1 82 ? 3.286 2.621 22.530 1.00 83.12 82 GLY A C 1
ATOM 669 O O . GLY A 1 82 ? 2.908 3.472 21.719 1.00 83.12 82 GLY A O 1
ATOM 670 N N . SER A 1 83 ? 3.905 1.504 22.139 1.00 77.88 83 SER A N 1
ATOM 671 C CA . SER A 1 83 ? 4.123 1.212 20.721 1.00 77.88 83 SER A CA 1
ATOM 672 C C . SER A 1 83 ? 2.900 0.550 20.069 1.00 77.88 83 SER A C 1
ATOM 674 O O . SER A 1 83 ? 2.193 -0.256 20.672 1.00 77.88 83 SER A O 1
ATOM 676 N N . MET A 1 84 ? 2.668 0.856 18.786 1.00 76.88 84 MET A N 1
ATOM 677 C CA . MET A 1 84 ? 1.608 0.213 17.993 1.00 76.88 84 MET A CA 1
ATOM 678 C C . MET A 1 84 ? 1.825 -1.300 17.867 1.00 76.88 84 MET A C 1
ATOM 680 O O . MET A 1 84 ? 0.860 -2.053 17.839 1.00 76.88 84 MET A O 1
ATOM 684 N N . ALA A 1 85 ? 3.080 -1.755 17.802 1.00 72.06 85 ALA A N 1
ATOM 685 C CA . ALA A 1 85 ? 3.394 -3.177 17.711 1.00 72.06 85 ALA A CA 1
ATOM 686 C C . ALA A 1 85 ? 2.950 -3.932 18.975 1.00 72.06 85 ALA A C 1
ATOM 688 O O . ALA A 1 85 ? 2.192 -4.890 18.859 1.00 72.06 85 ALA A O 1
ATOM 689 N N . GLU A 1 86 ? 3.332 -3.450 20.163 1.00 74.69 86 GLU A N 1
ATOM 690 C CA . GLU A 1 86 ? 2.929 -4.042 21.450 1.00 74.69 86 GLU A CA 1
ATOM 691 C C . GLU A 1 86 ? 1.410 -3.990 21.648 1.00 74.69 86 GLU A C 1
ATOM 693 O O . GLU A 1 86 ? 0.799 -4.959 22.107 1.00 74.69 86 GLU A O 1
ATOM 698 N N . PHE A 1 87 ? 0.777 -2.875 21.264 1.00 79.81 87 PHE A N 1
ATOM 699 C CA . PHE A 1 87 ? -0.675 -2.747 21.340 1.00 79.81 87 PHE A CA 1
ATOM 700 C C . PHE A 1 87 ? -1.381 -3.760 20.437 1.00 79.81 87 PHE A C 1
ATOM 702 O O . PHE A 1 87 ? -2.278 -4.466 20.894 1.00 79.81 87 PHE A O 1
ATOM 709 N N . LEU A 1 88 ? -0.973 -3.861 19.167 1.00 75.25 88 LEU A N 1
ATOM 710 C CA . LEU A 1 88 ? -1.547 -4.831 18.237 1.00 75.25 88 LEU A CA 1
ATOM 711 C C . LEU A 1 88 ? -1.339 -6.254 18.748 1.00 75.25 88 LEU A C 1
ATOM 713 O O . LEU A 1 88 ? -2.293 -7.022 18.748 1.00 75.25 88 LEU A O 1
ATOM 717 N N . GLU A 1 89 ? -0.147 -6.590 19.242 1.00 72.44 89 GLU A N 1
ATOM 718 C CA . GLU A 1 89 ? 0.131 -7.894 19.854 1.00 72.44 89 GLU A CA 1
ATOM 719 C C . GLU A 1 89 ? -0.792 -8.186 21.040 1.00 72.44 89 GLU A C 1
ATOM 721 O O . GLU A 1 89 ? -1.376 -9.267 21.109 1.00 72.44 89 GLU A O 1
ATOM 726 N N . THR A 1 90 ? -1.018 -7.210 21.918 1.00 75.19 90 THR A N 1
ATOM 727 C CA . THR A 1 90 ? -1.960 -7.337 23.042 1.00 75.19 90 THR A CA 1
ATOM 728 C C . THR A 1 90 ? -3.393 -7.547 22.546 1.00 75.19 90 THR A C 1
ATOM 730 O O . THR A 1 90 ? -4.091 -8.459 22.993 1.00 75.19 90 THR A O 1
ATOM 733 N N . MET A 1 91 ? -3.828 -6.765 21.556 1.00 73.56 91 MET A N 1
ATOM 734 C CA . MET A 1 91 ? -5.163 -6.877 20.963 1.00 73.56 91 MET A CA 1
ATOM 735 C C . MET A 1 91 ? -5.383 -8.205 20.236 1.00 73.56 91 MET A C 1
ATOM 737 O O . MET A 1 91 ? -6.511 -8.706 20.207 1.00 73.56 91 MET A O 1
ATOM 741 N N . LEU A 1 92 ? -4.323 -8.828 19.705 1.00 66.25 92 LEU A N 1
ATOM 742 C CA . LEU A 1 92 ? -4.407 -10.186 19.171 1.00 66.25 92 LEU A CA 1
ATOM 743 C C . LEU A 1 92 ? -4.832 -11.189 20.247 1.00 66.25 92 LEU A C 1
ATOM 745 O O . LEU A 1 92 ? -5.434 -12.189 19.880 1.00 66.25 92 LEU A O 1
ATOM 749 N N . HIS A 1 93 ? -4.585 -10.961 21.540 1.00 65.56 93 HIS A N 1
ATOM 750 C CA . HIS A 1 93 ? -4.990 -11.886 22.608 1.00 65.56 93 HIS A CA 1
ATOM 751 C C . HIS A 1 93 ? -6.443 -11.721 23.054 1.00 65.56 93 HIS A C 1
ATOM 753 O O . HIS A 1 93 ? -7.093 -12.706 23.400 1.00 65.56 93 HIS A O 1
ATOM 759 N N . MET A 1 94 ? -6.971 -10.500 23.008 1.00 66.50 94 MET A N 1
ATOM 760 C CA . MET A 1 94 ? -8.231 -10.137 23.669 1.00 66.50 94 MET A CA 1
ATOM 761 C C . MET A 1 94 ? -9.503 -10.468 22.863 1.00 66.50 94 MET A C 1
ATOM 763 O O . MET A 1 94 ? -10.611 -10.197 23.310 1.00 66.50 94 MET A O 1
ATOM 767 N N . ASN A 1 95 ? -9.374 -11.082 21.682 1.00 63.44 95 ASN A N 1
ATOM 768 C CA . ASN A 1 95 ? -10.495 -11.490 20.821 1.00 63.44 95 ASN A CA 1
ATOM 769 C C . ASN A 1 95 ? -11.467 -10.351 20.427 1.00 63.44 95 ASN A C 1
ATOM 771 O O . ASN A 1 95 ? -12.634 -10.605 20.133 1.00 63.44 95 ASN A O 1
ATOM 775 N N . HIS A 1 96 ? -10.990 -9.103 20.391 1.00 68.44 96 HIS A N 1
ATOM 776 C CA . HIS A 1 96 ? -11.788 -7.956 19.958 1.00 68.44 96 HIS A CA 1
ATOM 777 C C . HIS A 1 96 ? -11.942 -7.910 18.434 1.00 68.44 96 HIS A C 1
ATOM 779 O O . HIS A 1 96 ? -10.961 -8.025 17.695 1.00 68.44 96 HIS A O 1
ATOM 785 N N . ARG A 1 97 ? -13.175 -7.663 17.972 1.00 73.69 97 ARG A N 1
ATOM 786 C CA . ARG A 1 97 ? -13.485 -7.398 16.562 1.00 73.69 97 ARG A CA 1
ATOM 787 C C . ARG A 1 97 ? -13.219 -5.930 16.237 1.00 73.69 97 ARG A C 1
ATOM 789 O O . ARG A 1 97 ? -14.039 -5.071 16.554 1.00 73.69 97 ARG A O 1
ATOM 796 N N . VAL A 1 98 ? -12.100 -5.654 15.575 1.00 80.56 98 VAL A N 1
ATOM 797 C CA . VAL A 1 98 ? -11.792 -4.321 15.028 1.00 80.56 98 VAL A CA 1
ATOM 798 C C . VAL A 1 98 ? -12.171 -4.298 13.555 1.00 80.56 98 VAL A C 1
ATOM 800 O O . VAL A 1 98 ? -11.676 -5.099 12.765 1.00 80.56 98 VAL A O 1
ATOM 803 N N . VAL A 1 99 ? -13.067 -3.393 13.181 1.00 83.00 99 VAL A N 1
ATOM 804 C CA . VAL A 1 99 ? -13.578 -3.268 11.806 1.00 83.00 99 VAL A CA 1
ATOM 805 C C . VAL A 1 99 ? -12.775 -2.266 10.985 1.00 83.00 99 VAL A C 1
ATOM 807 O O . VAL A 1 99 ? -12.776 -2.325 9.762 1.00 83.00 99 VAL A O 1
ATOM 810 N N . HIS A 1 100 ? -12.046 -1.374 11.649 1.00 85.19 100 HIS A N 1
ATOM 811 C CA . HIS A 1 100 ? -11.362 -0.262 11.012 1.00 85.19 100 HIS A CA 1
ATOM 812 C C . HIS A 1 100 ? -10.018 -0.007 11.689 1.00 85.19 100 HIS A C 1
ATOM 814 O O . HIS A 1 100 ? -9.943 0.133 12.908 1.00 85.19 100 HIS A O 1
ATOM 820 N N . LEU A 1 101 ? -8.966 0.059 10.881 1.00 83.12 101 LEU A N 1
ATOM 821 C CA . LEU A 1 101 ? -7.603 0.339 11.294 1.00 83.12 101 LEU A CA 1
ATOM 822 C C . LEU A 1 101 ? -7.062 1.494 10.442 1.00 83.12 101 LEU A C 1
ATOM 824 O O . LEU A 1 101 ? -6.668 1.294 9.294 1.00 83.12 101 LEU A O 1
ATOM 828 N N . ASN A 1 102 ? -7.073 2.710 10.988 1.00 79.31 102 ASN A N 1
ATOM 829 C CA . ASN A 1 102 ? -6.527 3.895 10.333 1.00 79.31 102 ASN A CA 1
ATOM 830 C C . ASN A 1 102 ? -5.159 4.250 10.909 1.00 79.31 102 ASN A C 1
ATOM 832 O O . ASN A 1 102 ? -5.042 4.763 12.025 1.00 79.31 102 ASN A O 1
ATOM 836 N N . LEU A 1 103 ? -4.130 4.010 10.106 1.00 70.12 103 LEU A N 1
ATOM 837 C CA . LEU A 1 103 ? -2.759 4.352 10.428 1.00 70.12 103 LEU A CA 1
ATOM 838 C C . LEU A 1 103 ? -2.378 5.586 9.608 1.00 70.12 103 LEU A C 1
ATOM 840 O O . LEU A 1 103 ? -1.831 5.442 8.518 1.00 70.12 103 LEU A O 1
ATOM 844 N N . ASP A 1 104 ? -2.699 6.789 10.096 1.00 61.06 104 ASP A N 1
ATOM 845 C CA . ASP A 1 104 ? -2.265 8.047 9.467 1.00 61.06 104 ASP A CA 1
ATOM 846 C C . ASP A 1 104 ? -0.723 8.191 9.488 1.00 61.06 104 ASP A C 1
ATOM 848 O O . ASP A 1 104 ? -0.048 7.890 10.478 1.00 61.06 104 ASP A O 1
ATOM 852 N N . ILE A 1 105 ? -0.146 8.625 8.358 1.00 48.34 105 ILE A N 1
ATOM 853 C CA . ILE A 1 105 ? 1.290 8.567 8.028 1.00 48.34 105 ILE A CA 1
ATOM 854 C C . ILE A 1 105 ? 1.855 9.925 7.600 1.00 48.34 105 ILE A C 1
ATOM 856 O O . ILE A 1 105 ? 2.450 10.083 6.536 1.00 48.34 105 ILE A O 1
ATOM 860 N N . GLU A 1 106 ? 1.815 10.899 8.498 1.00 43.12 106 GLU A N 1
ATOM 861 C CA . GLU A 1 106 ? 2.998 11.767 8.625 1.00 43.12 106 GLU A CA 1
ATOM 862 C C . GLU A 1 106 ? 3.938 11.275 9.735 1.00 43.12 106 GLU A C 1
ATOM 864 O O . GLU A 1 106 ? 5.152 11.389 9.598 1.00 43.12 106 GLU A O 1
ATOM 869 N N . GLY A 1 107 ? 3.424 10.593 10.766 1.00 37.91 107 GLY A N 1
ATOM 870 C CA . GLY A 1 107 ? 4.248 10.026 11.840 1.00 37.91 107 GLY A CA 1
ATOM 871 C C . GLY A 1 107 ? 4.846 8.649 11.541 1.00 37.91 107 GLY A C 1
ATOM 872 O O . GLY A 1 107 ? 5.774 8.219 12.209 1.00 37.91 107 GLY A O 1
ATOM 873 N N . SER A 1 108 ? 4.344 7.931 10.546 1.00 38.84 108 SER A N 1
ATOM 874 C CA . SER A 1 108 ? 4.508 6.475 10.470 1.00 38.84 108 SER A CA 1
ATOM 875 C C . SER A 1 108 ? 5.815 5.986 9.830 1.00 38.84 108 SER A C 1
ATOM 877 O O . SER A 1 108 ? 6.477 5.094 10.371 1.00 38.84 108 SER A O 1
ATOM 879 N N . TYR A 1 109 ? 6.257 6.632 8.746 1.00 36.75 109 TYR A N 1
ATOM 880 C CA . TYR A 1 109 ? 7.598 6.409 8.193 1.00 36.75 109 TYR A CA 1
ATOM 881 C C . TYR A 1 109 ? 8.689 6.979 9.112 1.00 36.75 109 TYR A C 1
ATOM 883 O O . TYR A 1 109 ? 9.753 6.376 9.232 1.00 36.75 109 TYR A O 1
ATOM 891 N N . LEU A 1 110 ? 8.408 8.072 9.838 1.00 37.75 110 LEU A N 1
ATOM 892 C CA . LEU A 1 110 ? 9.288 8.582 10.900 1.00 37.75 110 LEU A CA 1
ATOM 893 C C . LEU A 1 110 ? 9.386 7.613 12.095 1.00 37.75 110 LEU A C 1
ATOM 895 O O . LEU A 1 110 ? 10.426 7.548 12.746 1.00 37.75 110 LEU A O 1
ATOM 899 N N . ARG A 1 111 ? 8.334 6.826 12.363 1.00 39.28 111 ARG A N 1
ATOM 900 C CA . ARG A 1 111 ? 8.223 5.902 13.508 1.00 39.28 111 ARG A CA 1
ATOM 901 C C . ARG A 1 111 ? 8.468 4.424 13.163 1.00 39.28 111 ARG A C 1
ATOM 903 O O . ARG A 1 111 ? 8.165 3.566 13.983 1.00 39.28 111 ARG A O 1
ATOM 910 N N . LYS A 1 112 ? 9.051 4.107 11.995 1.00 45.97 112 LYS A N 1
ATOM 911 C CA . LYS A 1 112 ? 9.395 2.727 11.582 1.00 45.97 112 LYS A CA 1
ATOM 912 C C . LYS A 1 112 ? 8.180 1.777 11.591 1.00 45.97 112 LYS A C 1
ATOM 914 O O . LYS A 1 112 ? 8.240 0.716 12.198 1.00 45.97 112 LYS A O 1
ATOM 919 N N . LEU A 1 113 ? 7.081 2.120 10.917 1.00 43.97 113 LEU A N 1
ATOM 920 C CA . LEU A 1 113 ? 5.896 1.241 10.833 1.00 43.97 113 LEU A CA 1
ATOM 921 C C . LEU A 1 113 ? 6.048 0.016 9.907 1.00 43.97 113 LEU A C 1
ATOM 923 O O . LEU A 1 113 ? 5.201 -0.875 9.934 1.00 43.97 113 LEU A O 1
ATOM 927 N N . ASP A 1 114 ? 7.145 -0.094 9.153 1.00 48.03 114 ASP A N 1
ATOM 928 C CA . ASP A 1 114 ? 7.469 -1.283 8.346 1.00 48.03 114 ASP A CA 1
ATOM 929 C C . ASP A 1 114 ? 7.454 -2.608 9.151 1.00 48.03 114 ASP A C 1
ATOM 931 O O . ASP A 1 114 ? 6.846 -3.573 8.689 1.00 48.03 114 ASP A O 1
ATOM 935 N N . PRO A 1 115 ? 8.040 -2.711 10.362 1.00 44.38 115 PRO A N 1
ATOM 936 C CA . PRO A 1 115 ? 7.895 -3.902 11.207 1.00 44.38 115 PRO A CA 1
ATOM 937 C C . PRO A 1 115 ? 6.452 -4.237 11.626 1.00 44.38 115 PRO A C 1
ATOM 939 O O . PRO A 1 115 ? 6.170 -5.405 11.882 1.00 44.38 115 PRO A O 1
ATOM 942 N N . ALA A 1 116 ? 5.522 -3.274 11.649 1.00 57.44 116 ALA A N 1
ATOM 943 C CA . ALA A 1 116 ? 4.145 -3.525 12.080 1.00 57.44 116 ALA A CA 1
ATOM 944 C C . ALA A 1 116 ? 3.236 -4.064 10.968 1.00 57.44 116 ALA A C 1
ATOM 946 O O . ALA A 1 116 ? 2.204 -4.646 11.283 1.00 57.44 116 ALA A O 1
ATOM 947 N N . MET A 1 117 ? 3.582 -3.912 9.682 1.00 71.19 117 MET A N 1
ATOM 948 C CA . MET A 1 117 ? 2.707 -4.356 8.584 1.00 71.19 117 MET A CA 1
ATOM 949 C C . MET A 1 117 ? 2.447 -5.865 8.624 1.00 71.19 117 MET A C 1
ATOM 951 O O . MET A 1 117 ? 1.319 -6.308 8.425 1.00 71.19 117 MET A O 1
ATOM 955 N N . SER A 1 118 ? 3.456 -6.665 8.979 1.00 69.81 118 SER A N 1
ATOM 956 C CA . SER A 1 118 ? 3.261 -8.100 9.215 1.00 69.81 118 SER A CA 1
ATOM 957 C C . SER A 1 118 ? 2.276 -8.350 10.365 1.00 69.81 118 SER A C 1
ATOM 959 O O . SER A 1 118 ? 1.374 -9.170 10.219 1.00 69.81 118 SER A O 1
ATOM 961 N N . SER A 1 119 ? 2.390 -7.613 11.475 1.00 70.25 119 SER A N 1
ATOM 962 C CA . SER A 1 119 ? 1.469 -7.706 12.618 1.00 70.25 119 SER A CA 1
ATOM 963 C C . SER A 1 119 ? 0.048 -7.258 12.262 1.00 70.25 119 SER A C 1
ATOM 965 O O . SER A 1 119 ? -0.913 -7.900 12.673 1.00 70.25 119 SER A O 1
ATOM 967 N N . ILE A 1 120 ? -0.103 -6.220 11.435 1.00 74.88 120 ILE A N 1
ATOM 968 C CA . ILE A 1 120 ? -1.391 -5.736 10.916 1.00 74.88 120 ILE A CA 1
ATOM 969 C C . ILE A 1 120 ? -2.043 -6.792 10.022 1.00 74.88 120 ILE A C 1
ATOM 971 O O . ILE A 1 120 ? -3.233 -7.064 10.159 1.00 74.88 120 ILE A O 1
ATOM 975 N N . LEU A 1 121 ? -1.285 -7.438 9.135 1.00 76.06 121 LEU A N 1
ATOM 976 C CA . LEU A 1 121 ? -1.823 -8.503 8.286 1.00 76.06 121 LEU A CA 1
ATOM 977 C C . LEU A 1 121 ? -2.194 -9.751 9.099 1.00 76.06 121 LEU A C 1
ATOM 979 O O . LEU A 1 121 ? -3.229 -10.362 8.839 1.00 76.06 121 LEU A O 1
ATOM 983 N N . LEU A 1 122 ? -1.413 -10.106 10.124 1.00 73.25 122 LEU A N 1
ATOM 984 C CA . LEU A 1 122 ? -1.778 -11.163 11.081 1.00 73.25 122 LEU A CA 1
ATOM 985 C C . LEU A 1 122 ? -3.047 -10.800 11.863 1.00 73.25 122 LEU A C 1
ATOM 987 O O . LEU A 1 122 ? -3.914 -11.648 12.072 1.00 73.25 122 LEU A O 1
ATOM 991 N N . PHE A 1 123 ? -3.196 -9.528 12.224 1.00 73.50 123 PHE A N 1
ATOM 992 C CA . PHE A 1 123 ? -4.408 -8.998 12.832 1.00 73.50 123 PHE A CA 1
ATOM 993 C C . PHE A 1 123 ? -5.621 -9.108 11.898 1.00 73.50 123 PHE A C 1
ATOM 995 O O . PHE A 1 123 ? -6.670 -9.601 12.318 1.00 73.50 123 PHE A O 1
ATOM 1002 N N . CYS A 1 124 ? -5.468 -8.762 10.617 1.00 74.75 124 CYS A N 1
ATOM 1003 C CA . CYS A 1 124 ? -6.502 -8.947 9.589 1.00 74.75 124 CYS A CA 1
ATOM 1004 C C . CYS A 1 124 ? -6.852 -10.425 9.375 1.00 74.75 124 CYS A C 1
ATOM 1006 O O . CYS A 1 124 ? -7.974 -10.762 9.009 1.00 74.75 124 CYS A O 1
ATOM 1008 N N . TRP A 1 125 ? -5.916 -11.338 9.635 1.00 74.31 125 TRP A N 1
ATOM 1009 C CA . TRP A 1 125 ? -6.177 -12.774 9.585 1.00 74.31 125 TRP A CA 1
ATOM 1010 C C . TRP A 1 125 ? -7.180 -13.233 10.646 1.00 74.31 125 TRP A C 1
ATOM 1012 O O . TRP A 1 125 ? -7.996 -14.118 10.383 1.00 74.31 125 TRP A O 1
ATOM 1022 N N . ARG A 1 126 ? -7.126 -12.627 11.838 1.00 70.62 126 ARG A N 1
ATOM 1023 C CA . ARG A 1 126 ? -8.086 -12.853 12.929 1.00 70.62 126 ARG A CA 1
ATOM 1024 C C . ARG A 1 126 ? -9.370 -12.043 12.741 1.00 70.62 126 ARG A C 1
ATOM 1026 O O . ARG A 1 126 ? -10.432 -12.490 13.162 1.00 70.62 126 ARG A O 1
ATOM 1033 N N . ASN A 1 127 ? -9.276 -10.896 12.070 1.00 71.94 127 ASN A N 1
ATOM 1034 C CA . ASN A 1 127 ? -10.378 -9.982 11.793 1.00 71.94 127 ASN A CA 1
ATOM 1035 C C . ASN A 1 127 ? -10.560 -9.790 10.274 1.00 71.94 127 ASN A C 1
ATOM 1037 O O . ASN A 1 127 ? -10.204 -8.750 9.726 1.00 71.94 127 ASN A O 1
ATOM 1041 N N . PRO A 1 128 ? -11.131 -10.773 9.554 1.00 68.56 128 PRO A N 1
ATOM 1042 C CA . PRO A 1 128 ? -11.151 -10.780 8.086 1.00 68.56 128 PRO A CA 1
ATOM 1043 C C . PRO A 1 128 ? -12.005 -9.675 7.444 1.00 68.56 128 PRO A C 1
ATOM 1045 O O . PRO A 1 128 ? -12.008 -9.555 6.222 1.00 68.56 128 PRO A O 1
ATOM 1048 N N . GLN A 1 129 ? -12.739 -8.901 8.250 1.00 68.88 129 GLN A N 1
ATOM 1049 C CA . GLN A 1 129 ? -13.552 -7.763 7.815 1.00 68.88 129 GLN A CA 1
ATOM 1050 C C . GLN A 1 129 ? -12.889 -6.406 8.101 1.00 68.88 129 GLN A C 1
ATOM 1052 O O . GLN A 1 129 ? -13.495 -5.377 7.823 1.00 68.88 129 GLN A O 1
ATOM 1057 N N . THR A 1 130 ? -11.671 -6.378 8.658 1.00 76.12 130 THR A N 1
ATOM 1058 C CA . THR A 1 130 ? -10.986 -5.118 8.967 1.00 76.12 130 THR A CA 1
ATOM 1059 C C . THR A 1 130 ? -10.620 -4.359 7.692 1.00 76.12 130 THR A C 1
ATOM 1061 O O . THR A 1 130 ? -9.913 -4.865 6.820 1.00 76.12 130 THR A O 1
ATOM 1064 N N . VAL A 1 131 ? -11.047 -3.104 7.619 1.00 75.94 131 VAL A N 1
ATOM 1065 C CA . VAL A 1 131 ? -10.570 -2.118 6.646 1.00 75.94 131 VAL A CA 1
ATOM 1066 C C . VAL A 1 131 ? -9.288 -1.475 7.170 1.00 75.94 131 VAL A C 1
ATOM 1068 O O . VAL A 1 131 ? -9.247 -1.053 8.325 1.00 75.94 131 VAL A O 1
ATOM 1071 N N . VAL A 1 132 ? -8.243 -1.398 6.340 1.00 75.50 132 VAL A N 1
ATOM 1072 C CA . VAL A 1 132 ? -6.900 -0.960 6.756 1.00 75.50 132 VAL A CA 1
ATOM 1073 C C . VAL A 1 132 ? -6.412 0.195 5.895 1.00 75.50 132 VAL A C 1
ATOM 1075 O O . VAL A 1 132 ? -5.949 0.026 4.769 1.00 75.50 132 VAL A O 1
ATOM 1078 N N . SER A 1 133 ? -6.407 1.384 6.466 1.00 68.31 133 SER A N 1
ATOM 1079 C CA . SER A 1 133 ? -5.970 2.577 5.752 1.00 68.31 133 SER A CA 1
ATOM 1080 C C . SER A 1 133 ? -4.510 2.874 6.041 1.00 68.31 133 SER A C 1
ATOM 1082 O O . SER A 1 133 ? -4.126 3.105 7.188 1.00 68.31 133 SER A O 1
ATOM 1084 N N . THR A 1 134 ? -3.694 2.848 4.982 1.00 62.28 134 THR A N 1
ATOM 1085 C CA . THR A 1 134 ? -2.242 3.060 5.050 1.00 62.28 134 THR A CA 1
ATOM 1086 C C . THR A 1 134 ? -1.827 4.249 4.190 1.00 62.28 134 THR A C 1
ATOM 1088 O O . THR A 1 134 ? -1.828 4.193 2.964 1.00 62.28 134 THR A O 1
ATOM 1091 N N . TYR A 1 135 ? -1.408 5.344 4.810 1.00 58.75 135 TYR A N 1
ATOM 1092 C CA . TYR A 1 135 ? -0.923 6.512 4.074 1.00 58.75 135 TYR A CA 1
ATOM 1093 C C . TYR A 1 135 ? 0.552 6.324 3.665 1.00 58.75 135 TYR A C 1
ATOM 1095 O O . TYR A 1 135 ? 1.401 5.915 4.441 1.00 58.75 135 TYR A O 1
ATOM 1103 N N . GLY A 1 136 ? 0.910 6.565 2.410 1.00 50.06 136 GLY A N 1
ATOM 1104 C CA . GLY A 1 136 ? 2.259 6.282 1.918 1.00 50.06 136 GLY A CA 1
ATOM 1105 C C . GLY A 1 136 ? 3.028 7.554 1.608 1.00 50.06 136 GLY A C 1
ATOM 1106 O O . GLY A 1 136 ? 3.086 7.934 0.440 1.00 50.06 136 GLY A O 1
ATOM 1107 N N . THR A 1 137 ? 3.688 8.197 2.577 1.00 48.62 137 THR A N 1
ATOM 1108 C CA . THR A 1 137 ? 4.634 9.276 2.240 1.00 48.62 137 THR A CA 1
ATOM 1109 C C . THR A 1 137 ? 5.861 8.690 1.566 1.00 48.62 137 THR A C 1
ATOM 1111 O O . THR A 1 137 ? 6.903 8.440 2.162 1.00 48.62 137 THR A O 1
ATOM 1114 N N . VAL A 1 138 ? 5.751 8.482 0.262 1.00 49.94 138 VAL A N 1
ATOM 1115 C CA . VAL A 1 138 ? 6.916 8.177 -0.533 1.00 49.94 138 VAL A CA 1
ATOM 1116 C C . VAL A 1 138 ? 7.651 9.484 -0.777 1.00 49.94 138 VAL A C 1
ATOM 1118 O O . VAL A 1 138 ? 7.360 10.230 -1.717 1.00 49.94 138 VAL A O 1
ATOM 1121 N N . THR A 1 139 ? 8.581 9.763 0.126 1.00 47.12 139 THR A N 1
ATOM 1122 C CA . THR A 1 139 ? 9.456 10.923 0.064 1.00 47.12 139 THR A CA 1
ATOM 1123 C C . THR A 1 139 ? 10.385 10.844 -1.146 1.00 47.12 139 THR A C 1
ATOM 1125 O O . THR A 1 139 ? 10.491 9.837 -1.852 1.00 47.12 139 THR A O 1
ATOM 1128 N N . ARG A 1 140 ? 11.077 11.960 -1.384 1.00 48.84 140 ARG A N 1
ATOM 1129 C CA . ARG A 1 140 ? 12.077 12.176 -2.439 1.00 48.84 140 ARG A CA 1
ATOM 1130 C C . ARG A 1 140 ? 13.231 11.182 -2.451 1.00 48.84 140 ARG A C 1
ATOM 1132 O O . ARG A 1 140 ? 14.090 11.313 -3.318 1.00 48.84 140 ARG A O 1
ATOM 1139 N N . ASP A 1 141 ? 13.292 10.264 -1.494 1.00 61.84 141 ASP A N 1
ATOM 1140 C CA . ASP A 1 141 ? 14.494 9.500 -1.270 1.00 61.84 141 ASP A CA 1
ATOM 1141 C C . ASP A 1 141 ? 14.844 8.682 -2.517 1.00 61.84 141 ASP A C 1
ATOM 1143 O O . ASP A 1 141 ? 14.065 7.873 -3.032 1.00 61.84 141 ASP A O 1
ATOM 1147 N N . VAL A 1 142 ? 16.050 8.933 -3.015 1.00 64.31 142 VAL A N 1
ATOM 1148 C CA . VAL A 1 142 ? 16.681 8.153 -4.073 1.00 64.31 142 VAL A CA 1
ATOM 1149 C C . VAL A 1 142 ? 16.722 6.676 -3.663 1.00 64.31 142 VAL A C 1
ATOM 1151 O O . VAL A 1 142 ? 16.630 5.799 -4.520 1.00 64.31 142 VAL A O 1
ATOM 1154 N N . GLN A 1 143 ? 16.778 6.377 -2.359 1.00 67.88 143 GLN A N 1
ATOM 1155 C CA . GLN A 1 143 ? 16.601 5.024 -1.835 1.00 67.88 143 GLN A CA 1
ATOM 1156 C C . GLN A 1 143 ? 15.267 4.405 -2.265 1.00 67.88 143 GLN A C 1
ATOM 1158 O O . GLN A 1 143 ? 15.258 3.271 -2.738 1.00 67.88 143 GLN A O 1
ATOM 1163 N N . THR A 1 144 ? 14.162 5.149 -2.198 1.00 70.94 144 THR A N 1
ATOM 1164 C CA . THR A 1 144 ? 12.842 4.647 -2.591 1.00 70.94 144 THR A CA 1
ATOM 1165 C C . THR A 1 144 ? 12.720 4.442 -4.098 1.00 70.94 144 THR A C 1
ATOM 1167 O O . THR A 1 144 ? 12.077 3.494 -4.538 1.00 70.94 144 THR A O 1
ATOM 1170 N N . LEU A 1 145 ? 13.369 5.281 -4.914 1.00 76.06 145 LEU A N 1
ATOM 1171 C CA . LEU A 1 145 ? 13.457 5.042 -6.362 1.00 76.06 145 LEU A CA 1
ATOM 1172 C C . LEU A 1 145 ? 14.225 3.751 -6.674 1.00 76.06 145 LEU A C 1
ATOM 1174 O O . LEU A 1 145 ? 13.780 2.959 -7.501 1.00 76.06 145 LEU A O 1
ATOM 1178 N N . ARG A 1 146 ? 15.340 3.499 -5.977 1.00 76.56 146 ARG A N 1
ATOM 1179 C CA . ARG A 1 146 ? 16.128 2.264 -6.136 1.00 76.56 146 ARG A CA 1
ATOM 1180 C C . ARG A 1 146 ? 15.363 1.028 -5.671 1.00 76.56 146 ARG A C 1
ATOM 1182 O O . ARG A 1 146 ? 15.372 0.011 -6.362 1.00 76.56 146 ARG A O 1
ATOM 1189 N N . GLU A 1 147 ? 14.665 1.118 -4.540 1.00 79.75 147 GLU A N 1
ATOM 1190 C CA . GLU A 1 147 ? 13.736 0.069 -4.112 1.00 79.75 147 GLU A CA 1
ATOM 1191 C C . GLU A 1 147 ? 12.611 -0.123 -5.130 1.00 79.75 147 GLU A C 1
ATOM 1193 O O . GLU A 1 147 ? 12.210 -1.257 -5.376 1.00 79.75 147 GLU A O 1
ATOM 1198 N N . GLY A 1 148 ? 12.166 0.941 -5.796 1.00 85.81 148 GLY A N 1
ATOM 1199 C CA . GLY A 1 148 ? 11.232 0.875 -6.912 1.00 85.81 148 GLY A CA 1
ATOM 1200 C C . GLY A 1 148 ? 11.754 0.075 -8.106 1.00 85.81 148 GLY A C 1
ATOM 1201 O O . GLY A 1 148 ? 11.049 -0.799 -8.596 1.00 85.81 148 GLY A O 1
ATOM 1202 N N . VAL A 1 149 ? 13.011 0.276 -8.517 1.00 86.19 149 VAL A N 1
ATOM 1203 C CA . VAL A 1 149 ? 13.652 -0.513 -9.594 1.00 86.19 149 VAL A CA 1
ATOM 1204 C C . VAL A 1 149 ? 13.744 -1.991 -9.222 1.00 86.19 149 VAL A C 1
ATOM 1206 O O . VAL A 1 149 ? 13.357 -2.858 -10.006 1.00 86.19 149 VAL A O 1
ATOM 1209 N N . ARG A 1 150 ? 14.213 -2.288 -8.002 1.00 83.69 150 ARG A N 1
ATOM 1210 C CA . ARG A 1 150 ? 14.234 -3.661 -7.478 1.00 83.69 150 ARG A CA 1
ATOM 1211 C C . ARG A 1 150 ? 12.831 -4.267 -7.477 1.00 83.69 150 ARG A C 1
ATOM 1213 O O . ARG A 1 150 ? 12.672 -5.434 -7.812 1.00 83.69 150 ARG A O 1
ATOM 1220 N N . SER A 1 151 ? 11.825 -3.474 -7.118 1.00 88.31 151 SER A N 1
ATOM 1221 C CA . SER A 1 151 ? 10.433 -3.916 -7.090 1.00 88.31 151 SER A CA 1
ATOM 1222 C C . SER A 1 151 ? 9.882 -4.208 -8.463 1.00 88.31 151 SER A C 1
ATOM 1224 O O . SER A 1 151 ? 9.322 -5.279 -8.649 1.00 88.31 151 SER A O 1
ATOM 1226 N N . LEU A 1 152 ? 10.097 -3.317 -9.427 1.00 91.62 152 LEU A N 1
ATOM 1227 C CA . LEU A 1 152 ? 9.671 -3.529 -10.801 1.00 91.62 152 LEU A CA 1
ATOM 1228 C C . LEU A 1 152 ? 10.227 -4.849 -11.349 1.00 91.62 152 LEU A C 1
ATOM 1230 O O . LEU A 1 152 ? 9.470 -5.650 -11.877 1.00 91.62 152 LEU A O 1
ATOM 1234 N N . MET A 1 153 ? 11.514 -5.128 -11.139 1.00 88.69 153 MET A N 1
ATOM 1235 C CA . MET A 1 153 ? 12.130 -6.394 -11.549 1.00 88.69 153 MET A CA 1
ATOM 1236 C C . MET A 1 153 ? 11.478 -7.619 -10.882 1.00 88.69 153 MET A C 1
ATOM 1238 O O . MET A 1 153 ? 11.187 -8.598 -11.564 1.00 88.69 153 MET A O 1
ATOM 1242 N N . THR A 1 154 ? 11.220 -7.577 -9.568 1.00 88.12 154 THR A N 1
ATOM 1243 C CA . THR A 1 154 ? 10.528 -8.671 -8.860 1.00 88.12 154 THR A CA 1
ATOM 1244 C C . THR A 1 154 ? 9.112 -8.888 -9.399 1.00 88.12 154 THR A C 1
ATOM 1246 O O . THR A 1 154 ? 8.704 -10.028 -9.593 1.00 88.12 154 THR A O 1
ATOM 1249 N N . LEU A 1 155 ? 8.360 -7.811 -9.643 1.00 92.62 155 LEU A N 1
ATOM 1250 C CA . LEU A 1 155 ? 6.984 -7.882 -10.141 1.00 92.62 155 LEU A CA 1
ATOM 1251 C C . LEU A 1 155 ? 6.936 -8.403 -11.587 1.00 92.62 155 LEU A C 1
ATOM 1253 O O . LEU A 1 155 ? 6.153 -9.306 -11.879 1.00 92.62 155 LEU A O 1
ATOM 1257 N N . LEU A 1 156 ? 7.848 -7.935 -12.449 1.00 91.31 156 LEU A N 1
ATOM 1258 C CA . LEU A 1 156 ? 8.021 -8.443 -13.814 1.00 91.31 156 LEU A CA 1
ATOM 1259 C C . LEU A 1 156 ? 8.343 -9.942 -13.829 1.00 91.31 156 LEU A C 1
ATOM 1261 O O . LEU A 1 156 ? 7.800 -10.670 -14.647 1.00 91.31 156 LEU A O 1
ATOM 1265 N N . ALA A 1 157 ? 9.162 -10.429 -12.893 1.00 89.50 157 ALA A N 1
ATOM 1266 C CA . ALA A 1 157 ? 9.494 -11.852 -12.805 1.00 89.50 157 ALA A CA 1
ATOM 1267 C C . ALA A 1 157 ? 8.314 -12.736 -12.352 1.00 89.50 157 ALA A C 1
ATOM 1269 O O . ALA A 1 157 ? 8.361 -13.955 -12.511 1.00 89.50 157 ALA A O 1
ATOM 1270 N N . ILE A 1 158 ? 7.275 -12.142 -11.753 1.00 90.75 158 ILE A N 1
ATOM 1271 C CA . ILE A 1 158 ? 6.070 -12.840 -11.280 1.00 90.75 158 ILE A CA 1
ATOM 1272 C C . ILE A 1 158 ? 4.970 -12.824 -12.355 1.00 90.75 158 ILE A C 1
ATOM 1274 O O . ILE A 1 158 ? 4.383 -13.870 -12.656 1.00 90.75 158 ILE A O 1
ATOM 1278 N N . ALA A 1 159 ? 4.681 -11.644 -12.913 1.00 91.25 159 ALA A N 1
ATOM 1279 C CA . ALA A 1 159 ? 3.617 -11.419 -13.894 1.00 91.25 159 ALA A CA 1
ATOM 1280 C C . ALA A 1 159 ? 4.042 -10.337 -14.913 1.00 91.25 159 ALA A C 1
ATOM 1282 O O . ALA A 1 159 ? 3.669 -9.170 -14.747 1.00 91.25 159 ALA A O 1
ATOM 1283 N N . PRO A 1 160 ? 4.852 -10.675 -15.931 1.00 89.50 160 PRO A N 1
ATOM 1284 C CA . PRO A 1 160 ? 5.509 -9.683 -16.781 1.00 89.50 160 PRO A CA 1
ATOM 1285 C C . PRO A 1 160 ? 4.527 -8.830 -17.587 1.00 89.50 160 PRO A C 1
ATOM 1287 O O . PRO A 1 160 ? 4.624 -7.603 -17.546 1.00 89.50 160 PRO A O 1
ATOM 1290 N N . GLU A 1 161 ? 3.560 -9.439 -18.271 1.00 90.00 161 GLU A N 1
ATOM 1291 C CA . GLU A 1 161 ? 2.595 -8.732 -19.123 1.00 90.00 161 GLU A CA 1
ATOM 1292 C C . GLU A 1 161 ? 1.677 -7.837 -18.280 1.00 90.00 161 GLU A C 1
ATOM 1294 O O . GLU A 1 161 ? 1.524 -6.642 -18.545 1.00 90.00 161 GLU A O 1
ATOM 1299 N N . ALA A 1 162 ? 1.134 -8.390 -17.189 1.00 91.88 162 ALA A N 1
ATOM 1300 C CA . ALA A 1 162 ? 0.260 -7.657 -16.276 1.00 91.88 162 ALA A CA 1
ATOM 1301 C C . ALA A 1 162 ? 0.986 -6.476 -15.607 1.00 91.88 162 ALA A C 1
ATOM 1303 O O . ALA A 1 162 ? 0.419 -5.391 -15.480 1.00 91.88 162 ALA A O 1
ATOM 1304 N N . THR A 1 163 ? 2.251 -6.665 -15.214 1.00 93.88 163 THR A N 1
ATOM 1305 C CA . THR A 1 163 ? 3.070 -5.609 -14.601 1.00 93.88 163 THR A CA 1
ATOM 1306 C C . THR A 1 163 ? 3.373 -4.493 -15.596 1.00 93.88 163 THR A C 1
ATOM 1308 O O . THR A 1 163 ? 3.272 -3.322 -15.232 1.00 93.88 163 THR A O 1
ATOM 1311 N N . GLN A 1 164 ? 3.717 -4.822 -16.846 1.00 92.44 164 GLN A N 1
ATOM 1312 C CA . GLN A 1 164 ? 3.992 -3.820 -17.882 1.00 92.44 164 GLN A CA 1
ATOM 1313 C C . GLN A 1 164 ? 2.759 -2.969 -18.188 1.00 92.44 164 GLN A C 1
ATOM 1315 O O . GLN A 1 164 ? 2.847 -1.743 -18.126 1.00 92.44 164 GLN A O 1
ATOM 1320 N N . SER A 1 165 ? 1.609 -3.609 -18.425 1.00 91.44 165 SER A N 1
ATOM 1321 C CA . SER A 1 165 ? 0.341 -2.911 -18.672 1.00 91.44 165 SER A CA 1
ATOM 1322 C C . SER A 1 165 ? -0.056 -2.021 -17.487 1.00 91.44 165 SER A C 1
ATOM 1324 O O . SER A 1 165 ? -0.433 -0.861 -17.656 1.00 91.44 165 SER A O 1
ATOM 1326 N N . PHE A 1 166 ? 0.090 -2.521 -16.254 1.00 93.25 166 PHE A N 1
ATOM 1327 C CA . PHE A 1 166 ? -0.182 -1.732 -15.054 1.00 93.25 166 PHE A CA 1
ATOM 1328 C C . PHE A 1 166 ? 0.726 -0.497 -14.943 1.00 93.25 166 PHE A C 1
ATOM 1330 O O . PHE A 1 166 ? 0.246 0.599 -14.648 1.00 93.25 166 PHE A O 1
ATOM 1337 N N . CYS A 1 167 ? 2.027 -0.658 -15.206 1.00 93.69 167 CYS A N 1
ATOM 1338 C CA . CYS A 1 167 ? 2.991 0.439 -15.152 1.00 93.69 167 CYS A CA 1
ATOM 1339 C C . CYS A 1 167 ? 2.716 1.511 -16.211 1.00 93.69 167 CYS A C 1
ATOM 1341 O O . CYS A 1 167 ? 2.771 2.697 -15.889 1.00 93.69 167 CYS A O 1
ATOM 1343 N N . ALA A 1 168 ? 2.387 1.114 -17.441 1.00 92.19 168 ALA A N 1
ATOM 1344 C CA . ALA A 1 168 ? 2.054 2.047 -18.512 1.00 92.19 168 ALA A CA 1
ATOM 1345 C C . ALA A 1 168 ? 0.785 2.851 -18.204 1.00 92.19 168 ALA A C 1
ATOM 1347 O O . ALA A 1 168 ? 0.769 4.072 -18.347 1.00 92.19 168 ALA A O 1
ATOM 1348 N N . ASN A 1 169 ? -0.252 2.185 -17.689 1.00 92.56 169 ASN A N 1
ATOM 1349 C CA . ASN A 1 169 ? -1.487 2.858 -17.301 1.00 92.56 169 ASN A CA 1
ATOM 1350 C C . ASN A 1 169 ? -1.263 3.863 -16.163 1.00 92.56 169 ASN A C 1
ATOM 1352 O O . ASN A 1 169 ? -1.760 4.985 -16.228 1.00 92.56 169 ASN A O 1
ATOM 1356 N N . LEU A 1 170 ? -0.483 3.495 -15.138 1.00 92.56 170 LEU A N 1
ATOM 1357 C CA . LEU A 1 170 ? -0.104 4.440 -14.084 1.00 92.56 170 LEU A CA 1
ATOM 1358 C C . LEU A 1 170 ? 0.711 5.610 -14.639 1.00 92.56 170 LEU A C 1
ATOM 1360 O O . LEU A 1 170 ? 0.492 6.747 -14.226 1.00 92.56 170 LEU A O 1
ATOM 1364 N N . GLN A 1 171 ? 1.650 5.346 -15.553 1.00 92.31 171 GLN A N 1
ATOM 1365 C CA . GLN A 1 171 ? 2.447 6.393 -16.183 1.00 92.31 171 GLN A CA 1
ATOM 1366 C C . GLN A 1 171 ? 1.542 7.416 -16.874 1.00 92.31 171 GLN A C 1
ATOM 1368 O O . GLN A 1 171 ? 1.696 8.606 -16.615 1.00 92.31 171 GLN A O 1
ATOM 1373 N N . HIS A 1 172 ? 0.567 6.954 -17.658 1.00 92.00 172 HIS A N 1
ATOM 1374 C CA . HIS A 1 172 ? -0.409 7.820 -18.311 1.00 92.00 172 HIS A CA 1
ATOM 1375 C C . HIS A 1 172 ? -1.222 8.640 -17.299 1.00 92.00 172 HIS A C 1
ATOM 1377 O O . HIS A 1 172 ? -1.313 9.855 -17.430 1.00 92.00 172 HIS A O 1
ATOM 1383 N N . CYS A 1 173 ? -1.724 8.024 -16.219 1.00 92.50 173 CYS A N 1
ATOM 1384 C CA . CYS A 1 173 ? -2.423 8.772 -15.166 1.00 92.50 173 CYS A CA 1
ATOM 1385 C C . CYS A 1 173 ? -1.538 9.859 -14.526 1.00 92.50 173 CYS A C 1
ATOM 1387 O O . CYS A 1 173 ? -2.027 10.929 -14.167 1.00 92.50 173 CYS A O 1
ATOM 1389 N N . TYR A 1 174 ? -0.234 9.613 -14.366 1.00 92.31 174 TYR A N 1
ATOM 1390 C CA . TYR A 1 174 ? 0.694 10.634 -13.875 1.00 92.31 174 TYR A CA 1
ATOM 1391 C C . TYR A 1 174 ? 0.968 11.735 -14.906 1.00 92.31 174 TYR A C 1
ATOM 1393 O O . TYR A 1 174 ? 1.117 12.893 -14.517 1.00 92.31 174 TYR A O 1
ATOM 1401 N N . GLU A 1 175 ? 1.038 11.402 -16.192 1.00 91.19 175 GLU A N 1
ATOM 1402 C CA . GLU A 1 175 ? 1.183 12.374 -17.282 1.00 91.19 175 GLU A CA 1
ATOM 1403 C C . GLU A 1 175 ? -0.038 13.297 -17.355 1.00 91.19 175 GLU A C 1
ATOM 1405 O O . GLU A 1 175 ? 0.123 14.516 -17.287 1.00 91.19 175 GLU A O 1
ATOM 1410 N N . ASP A 1 176 ? -1.245 12.731 -17.345 1.00 91.50 176 ASP A N 1
ATOM 1411 C CA . ASP A 1 176 ? -2.514 13.471 -17.325 1.00 91.50 176 ASP A CA 1
ATOM 1412 C C . ASP A 1 176 ? -2.660 14.354 -16.082 1.00 91.50 176 ASP A C 1
ATOM 1414 O O . ASP A 1 176 ? -3.203 15.460 -16.133 1.00 91.50 176 ASP A O 1
ATOM 1418 N N . ALA A 1 177 ? -2.139 13.895 -14.942 1.00 90.19 177 ALA A N 1
ATOM 1419 C CA . ALA A 1 177 ? -2.094 14.689 -13.721 1.00 90.19 177 ALA A CA 1
ATOM 1420 C C . ALA A 1 177 ? -1.003 15.785 -13.732 1.00 90.19 177 ALA A C 1
ATOM 1422 O O . ALA A 1 177 ? -0.887 16.536 -12.759 1.00 90.19 177 ALA A O 1
ATOM 1423 N N . GLY A 1 178 ? -0.201 15.889 -14.798 1.00 88.62 178 GLY A N 1
ATOM 1424 C CA . GLY A 1 178 ? 0.803 16.936 -15.001 1.00 88.62 178 GLY A CA 1
ATOM 1425 C C . GLY A 1 178 ? 2.139 16.702 -14.289 1.00 88.62 178 GLY A C 1
ATOM 1426 O O . GLY A 1 178 ? 2.840 17.663 -13.963 1.00 88.62 178 GLY A O 1
ATOM 1427 N N . PHE A 1 179 ? 2.511 15.451 -13.996 1.00 85.88 179 PHE A N 1
ATOM 1428 C CA . PHE A 1 179 ? 3.790 15.142 -13.350 1.00 85.88 179 PHE A CA 1
ATOM 1429 C C . PHE A 1 179 ? 4.941 15.096 -14.363 1.00 85.88 179 PHE A C 1
ATOM 1431 O O . PHE A 1 179 ? 4.875 14.411 -15.375 1.00 85.88 179 PHE A O 1
ATOM 1438 N N . SER A 1 180 ? 6.059 15.753 -14.041 1.00 81.62 180 SER A N 1
ATOM 1439 C CA . SER A 1 180 ? 7.231 15.853 -14.930 1.00 81.62 180 SER A CA 1
ATOM 1440 C C . SER A 1 180 ? 8.101 14.593 -15.006 1.00 81.62 180 SER A C 1
ATOM 1442 O O . SER A 1 180 ? 8.936 14.467 -15.897 1.00 81.62 180 SER A O 1
ATOM 1444 N N . GLN A 1 181 ? 7.959 13.670 -14.052 1.00 84.38 181 GLN A N 1
ATOM 1445 C CA . GLN A 1 181 ? 8.713 12.412 -14.000 1.00 84.38 181 GLN A CA 1
ATOM 1446 C C . GLN A 1 181 ? 7.764 11.237 -13.715 1.00 84.38 181 GLN A C 1
ATOM 1448 O O . GLN A 1 181 ? 7.874 10.598 -12.662 1.00 84.38 181 GLN A O 1
ATOM 1453 N N . PRO A 1 182 ? 6.814 10.955 -14.622 1.00 88.25 182 PRO A N 1
ATOM 1454 C CA . PRO A 1 182 ? 5.706 10.036 -14.372 1.00 88.25 182 PRO A CA 1
ATOM 1455 C C . PRO A 1 182 ? 6.208 8.620 -14.082 1.00 88.25 182 PRO A C 1
ATOM 1457 O O . PRO A 1 182 ? 5.834 8.019 -13.078 1.00 88.25 182 PRO A O 1
ATOM 1460 N N . PHE A 1 183 ? 7.182 8.125 -14.846 1.00 88.50 183 PHE A N 1
ATOM 1461 C CA . PHE A 1 183 ? 7.711 6.781 -14.628 1.00 88.50 183 PHE A CA 1
ATOM 1462 C C . PHE A 1 183 ? 8.464 6.622 -13.290 1.00 88.50 183 PHE A C 1
ATOM 1464 O O . PHE A 1 183 ? 8.402 5.579 -12.641 1.00 88.50 183 PHE A O 1
ATOM 1471 N N . ARG A 1 184 ? 9.109 7.684 -12.786 1.00 85.38 184 ARG A N 1
ATOM 1472 C CA . ARG A 1 184 ? 9.696 7.678 -11.431 1.00 85.38 184 ARG A CA 1
ATOM 1473 C C . ARG A 1 184 ? 8.622 7.601 -10.343 1.00 85.38 184 ARG A C 1
ATOM 1475 O O . ARG A 1 184 ? 8.906 7.103 -9.253 1.00 85.38 184 ARG A O 1
ATOM 1482 N N . MET A 1 185 ? 7.405 8.076 -10.607 1.00 86.44 185 MET A N 1
ATOM 1483 C CA . MET A 1 185 ? 6.272 7.877 -9.704 1.00 86.44 185 MET A CA 1
ATOM 1484 C C . MET A 1 185 ? 5.849 6.408 -9.713 1.00 86.44 185 MET A C 1
ATOM 1486 O O . MET A 1 185 ? 5.902 5.797 -8.643 1.00 86.44 185 MET A O 1
ATOM 1490 N N . VAL A 1 186 ? 5.635 5.827 -10.901 1.00 90.62 186 VAL A N 1
ATOM 1491 C CA . VAL A 1 186 ? 5.304 4.401 -11.103 1.00 90.62 186 VAL A CA 1
ATOM 1492 C C . VAL A 1 186 ? 6.264 3.469 -10.364 1.00 90.62 186 VAL A C 1
ATOM 1494 O O . VAL A 1 186 ? 5.837 2.566 -9.644 1.00 90.62 186 VAL A O 1
ATOM 1497 N N . LEU A 1 187 ? 7.578 3.707 -10.469 1.00 88.12 187 LEU A N 1
ATOM 1498 C CA . LEU A 1 187 ? 8.584 2.890 -9.778 1.00 88.12 187 LEU A CA 1
ATOM 1499 C C . LEU A 1 187 ? 8.342 2.817 -8.275 1.00 88.12 187 LEU A C 1
ATOM 1501 O O . LEU A 1 187 ? 8.541 1.775 -7.654 1.00 88.12 187 LEU A O 1
ATOM 1505 N N . ARG A 1 188 ? 7.913 3.914 -7.659 1.00 85.19 188 ARG A N 1
ATOM 1506 C CA . ARG A 1 188 ? 7.713 3.898 -6.215 1.00 85.19 188 ARG A CA 1
ATOM 1507 C C . ARG A 1 188 ? 6.331 3.350 -5.819 1.00 85.19 188 ARG A C 1
ATOM 1509 O O . ARG A 1 188 ? 6.173 2.931 -4.676 1.00 85.19 188 ARG A O 1
ATOM 1516 N N . ASP A 1 189 ? 5.383 3.254 -6.750 1.00 88.44 189 ASP A N 1
ATOM 1517 C CA . ASP A 1 189 ? 4.160 2.462 -6.553 1.00 88.44 189 ASP A CA 1
ATOM 1518 C C . ASP A 1 189 ? 4.472 0.967 -6.620 1.00 88.44 189 ASP A C 1
ATOM 1520 O O . ASP A 1 189 ? 3.999 0.196 -5.785 1.00 88.44 189 ASP A O 1
ATOM 1524 N N . CYS A 1 190 ? 5.385 0.565 -7.514 1.00 91.00 190 CYS A N 1
ATOM 1525 C CA . CYS A 1 190 ? 5.919 -0.798 -7.536 1.00 91.00 190 CYS A CA 1
ATOM 1526 C C . CYS A 1 190 ? 6.527 -1.179 -6.178 1.00 91.00 190 CYS A C 1
ATOM 1528 O O . CYS A 1 190 ? 6.335 -2.303 -5.717 1.00 91.00 190 CYS A O 1
ATOM 1530 N N . PHE A 1 191 ? 7.216 -0.247 -5.505 1.00 86.25 191 PHE A N 1
ATOM 1531 C CA . PHE A 1 191 ? 7.721 -0.476 -4.148 1.00 86.25 191 PHE A CA 1
ATOM 1532 C C . PHE A 1 191 ? 6.605 -0.744 -3.135 1.00 86.25 191 PHE A C 1
ATOM 1534 O O . PHE A 1 191 ? 6.702 -1.710 -2.378 1.00 86.25 191 PHE A O 1
ATOM 1541 N N . TRP A 1 192 ? 5.530 0.046 -3.140 1.00 86.19 192 TRP A N 1
ATOM 1542 C CA . TRP A 1 192 ? 4.398 -0.191 -2.241 1.00 86.19 192 TRP A CA 1
ATOM 1543 C C . TRP A 1 192 ? 3.746 -1.561 -2.489 1.00 86.19 192 TRP A C 1
ATOM 1545 O O . TRP A 1 192 ? 3.479 -2.302 -1.540 1.00 86.19 192 TRP A O 1
ATOM 1555 N N . ILE A 1 193 ? 3.558 -1.944 -3.755 1.00 90.00 193 ILE A N 1
ATOM 1556 C CA . ILE A 1 193 ? 2.963 -3.236 -4.131 1.00 90.00 193 ILE A CA 1
ATOM 1557 C C . ILE A 1 193 ? 3.863 -4.399 -3.703 1.00 90.00 193 ILE A C 1
ATOM 1559 O O . ILE A 1 193 ? 3.389 -5.342 -3.066 1.00 90.00 193 ILE A O 1
ATOM 1563 N N . ARG A 1 194 ? 5.171 -4.321 -3.985 1.00 89.31 194 ARG A N 1
ATOM 1564 C CA . ARG A 1 194 ? 6.131 -5.343 -3.547 1.00 89.31 194 ARG A CA 1
ATOM 1565 C C . ARG A 1 194 ? 6.180 -5.444 -2.024 1.00 89.31 194 ARG A C 1
ATOM 1567 O O . ARG A 1 194 ? 6.166 -6.552 -1.507 1.00 89.31 194 ARG A O 1
ATOM 1574 N N . SER A 1 195 ? 6.185 -4.320 -1.308 1.00 84.94 195 SER A N 1
ATOM 1575 C CA . SER A 1 195 ? 6.172 -4.313 0.161 1.00 84.94 195 SER A CA 1
ATOM 1576 C C . SER A 1 195 ? 4.962 -5.086 0.704 1.00 84.94 195 SER A C 1
ATOM 1578 O O . SER A 1 195 ? 5.113 -5.971 1.547 1.00 84.94 195 SER A O 1
ATOM 1580 N N . ASN A 1 196 ? 3.767 -4.849 0.153 1.00 86.94 196 ASN A N 1
ATOM 1581 C CA . ASN A 1 196 ? 2.556 -5.588 0.524 1.00 86.94 196 ASN A CA 1
ATOM 1582 C C . ASN A 1 196 ? 2.643 -7.086 0.221 1.00 86.94 196 ASN A C 1
ATOM 1584 O O . ASN A 1 196 ? 2.245 -7.908 1.053 1.00 86.94 196 ASN A O 1
ATOM 1588 N N . LEU A 1 197 ? 3.193 -7.449 -0.939 1.00 89.06 197 LEU A N 1
ATOM 1589 C CA . LEU A 1 197 ? 3.449 -8.843 -1.293 1.00 89.06 197 LEU A CA 1
ATOM 1590 C C . LEU A 1 197 ? 4.374 -9.503 -0.259 1.00 89.06 197 LEU A C 1
ATOM 1592 O O . LEU A 1 197 ? 4.060 -10.565 0.277 1.00 89.06 197 LEU A O 1
ATOM 1596 N N . GLU A 1 198 ? 5.495 -8.860 0.059 1.00 85.00 198 GLU A N 1
ATOM 1597 C CA . GLU A 1 198 ? 6.497 -9.381 0.984 1.00 85.00 198 GLU A CA 1
ATOM 1598 C C . GLU A 1 198 ? 5.959 -9.531 2.420 1.00 85.00 198 GLU A C 1
ATOM 1600 O O . GLU A 1 198 ? 6.208 -10.547 3.079 1.00 85.00 198 GLU A O 1
ATOM 1605 N N . HIS A 1 199 ? 5.173 -8.567 2.904 1.00 83.50 199 HIS A N 1
ATOM 1606 C CA . HIS A 1 199 ? 4.519 -8.655 4.212 1.00 83.50 199 HIS A CA 1
ATOM 1607 C C . HIS A 1 199 ? 3.428 -9.723 4.254 1.00 83.50 199 HIS A C 1
ATOM 1609 O O . HIS A 1 199 ? 3.320 -10.451 5.242 1.00 83.50 199 HIS A O 1
ATOM 1615 N N . THR A 1 200 ? 2.669 -9.886 3.170 1.00 85.75 200 THR A N 1
ATOM 1616 C CA . THR A 1 200 ? 1.665 -10.950 3.070 1.00 85.75 200 THR A CA 1
ATOM 1617 C C . THR A 1 200 ? 2.327 -12.325 3.067 1.00 85.75 200 THR A C 1
ATOM 1619 O O . THR A 1 200 ? 1.868 -13.230 3.765 1.00 85.75 200 THR A O 1
ATOM 1622 N N . LEU A 1 201 ? 3.439 -12.492 2.347 1.00 85.50 201 LEU A N 1
ATOM 1623 C CA . LEU A 1 201 ? 4.235 -13.721 2.374 1.00 85.50 201 LEU A CA 1
ATOM 1624 C C . LEU A 1 201 ? 4.796 -14.000 3.769 1.00 85.50 201 LEU A C 1
ATOM 1626 O O . LEU A 1 201 ? 4.705 -15.129 4.245 1.00 85.50 201 LEU A O 1
ATOM 1630 N N . SER A 1 202 ? 5.310 -12.971 4.445 1.00 81.06 202 SER A N 1
ATOM 1631 C CA . SER A 1 202 ? 5.852 -13.085 5.803 1.00 81.06 202 SER A CA 1
ATOM 1632 C C . SER A 1 202 ? 4.788 -13.521 6.807 1.00 81.06 202 SER A C 1
ATOM 1634 O O . SER A 1 202 ? 4.988 -14.474 7.556 1.00 81.06 202 SER A O 1
ATOM 1636 N N . ALA A 1 203 ? 3.620 -12.878 6.780 1.00 79.69 203 ALA A N 1
ATOM 1637 C CA . ALA A 1 203 ? 2.489 -13.268 7.609 1.00 79.69 203 ALA A CA 1
ATOM 1638 C C . ALA A 1 203 ? 2.004 -14.690 7.246 1.00 79.69 203 ALA A C 1
ATOM 1640 O O . ALA A 1 203 ? 1.703 -15.493 8.129 1.00 79.69 203 ALA A O 1
ATOM 1641 N N . THR A 1 204 ? 2.016 -15.055 5.957 1.00 79.31 204 THR A N 1
ATOM 1642 C CA . THR A 1 204 ? 1.656 -16.412 5.516 1.00 79.31 204 THR A CA 1
ATOM 1643 C C . THR A 1 204 ? 2.635 -17.469 6.006 1.00 79.31 204 THR A C 1
ATOM 1645 O O . THR A 1 204 ? 2.199 -18.549 6.396 1.00 79.31 204 THR A O 1
ATOM 1648 N N . ALA A 1 205 ? 3.935 -17.179 6.036 1.00 81.19 205 ALA A N 1
ATOM 1649 C CA . ALA A 1 205 ? 4.948 -18.093 6.556 1.00 81.19 205 ALA A CA 1
ATOM 1650 C C . ALA A 1 205 ? 4.750 -18.402 8.049 1.00 81.19 205 ALA A C 1
ATOM 1652 O O . ALA A 1 205 ? 5.050 -19.514 8.482 1.00 81.19 205 ALA A O 1
ATOM 1653 N N . LEU A 1 206 ? 4.208 -17.452 8.819 1.00 77.81 206 LEU A N 1
ATOM 1654 C CA . LEU A 1 206 ? 3.887 -17.645 10.236 1.00 77.81 206 LEU A CA 1
ATOM 1655 C C . LEU A 1 206 ? 2.650 -18.530 10.434 1.00 77.81 206 LEU A C 1
ATOM 1657 O O . LEU A 1 206 ? 2.651 -19.402 11.299 1.00 77.81 206 LEU A O 1
ATOM 1661 N N . VAL A 1 207 ? 1.614 -18.350 9.609 1.00 74.94 207 VAL A N 1
ATOM 1662 C CA . VAL A 1 207 ? 0.365 -19.131 9.699 1.00 74.94 207 VAL A CA 1
ATOM 1663 C C . VAL A 1 207 ? 0.495 -20.515 9.045 1.00 74.94 207 VAL A C 1
ATOM 1665 O O . VAL A 1 207 ? -0.125 -21.488 9.479 1.00 74.94 207 VAL A O 1
ATOM 1668 N N . LEU A 1 208 ? 1.319 -20.634 8.002 1.00 75.31 208 LEU A N 1
ATOM 1669 C CA . LEU A 1 208 ? 1.557 -21.853 7.229 1.00 75.31 208 LEU A CA 1
ATOM 1670 C C . LEU A 1 208 ? 3.060 -22.201 7.226 1.00 75.31 208 LEU A C 1
ATOM 1672 O O . LEU A 1 208 ? 3.728 -21.992 6.209 1.00 75.31 208 LEU A O 1
ATOM 1676 N N . PRO A 1 209 ? 3.594 -22.818 8.304 1.00 70.88 209 PRO A N 1
ATOM 1677 C CA . PRO A 1 209 ? 5.038 -23.027 8.483 1.00 70.88 209 PRO A CA 1
ATOM 1678 C C . PRO A 1 209 ? 5.742 -23.760 7.333 1.00 70.88 209 PRO A C 1
ATOM 1680 O O . PRO A 1 209 ? 6.909 -23.508 7.059 1.00 70.88 209 PRO A O 1
ATOM 1683 N N . ARG A 1 210 ? 5.021 -24.612 6.587 1.00 79.81 210 ARG A N 1
ATOM 1684 C CA . ARG A 1 210 ? 5.542 -25.328 5.404 1.00 79.81 210 ARG A CA 1
ATOM 1685 C C . ARG A 1 210 ? 6.008 -24.404 4.268 1.00 79.81 210 ARG A C 1
ATOM 1687 O O . ARG A 1 210 ? 6.679 -24.872 3.353 1.00 79.81 210 ARG A O 1
ATOM 1694 N N . GLN A 1 211 ? 5.622 -23.127 4.282 1.00 81.81 211 GLN A N 1
ATOM 1695 C CA . GLN A 1 211 ? 6.049 -22.140 3.287 1.00 81.81 211 GLN A CA 1
ATOM 1696 C C . GLN A 1 211 ? 7.261 -21.314 3.729 1.00 81.81 211 GLN A C 1
ATOM 1698 O O . GLN A 1 211 ? 7.843 -20.639 2.883 1.00 81.81 211 GLN A O 1
ATOM 1703 N N . ARG A 1 212 ? 7.668 -21.377 5.006 1.00 83.75 212 ARG A N 1
ATOM 1704 C CA . ARG A 1 212 ? 8.702 -20.502 5.578 1.00 83.75 212 ARG A CA 1
ATOM 1705 C C . ARG A 1 212 ? 10.016 -20.554 4.803 1.00 83.75 212 ARG A C 1
ATOM 1707 O O . ARG A 1 212 ? 10.425 -19.531 4.270 1.00 83.75 212 ARG A O 1
ATOM 1714 N N . ASP A 1 213 ? 10.573 -21.744 4.589 1.00 84.31 213 ASP A N 1
ATOM 1715 C CA . ASP A 1 213 ? 11.828 -21.919 3.839 1.00 84.31 213 ASP A CA 1
ATOM 1716 C C . ASP A 1 213 ? 11.743 -21.427 2.386 1.00 84.31 213 ASP A C 1
ATOM 1718 O O . ASP A 1 213 ? 12.746 -21.072 1.765 1.00 84.31 213 ASP A O 1
ATOM 1722 N N . ARG A 1 214 ? 10.548 -21.457 1.784 1.00 84.69 214 ARG A N 1
ATOM 1723 C CA . ARG A 1 214 ? 10.338 -20.939 0.425 1.00 84.69 214 ARG A CA 1
ATOM 1724 C C . ARG A 1 214 ? 10.293 -19.413 0.433 1.00 84.69 214 ARG A C 1
ATOM 1726 O O . ARG A 1 214 ? 10.883 -18.796 -0.448 1.00 84.69 214 ARG A O 1
ATOM 1733 N N . VAL A 1 215 ? 9.646 -18.817 1.435 1.00 85.38 215 VAL A N 1
ATOM 1734 C CA . VAL A 1 215 ? 9.611 -17.361 1.628 1.00 85.38 215 VAL A CA 1
ATOM 1735 C C . VAL A 1 215 ? 11.006 -16.823 1.956 1.00 85.38 215 VAL A C 1
ATOM 1737 O O . VAL A 1 215 ? 11.428 -15.850 1.342 1.00 85.38 215 VAL A O 1
ATOM 1740 N N . ASP A 1 216 ? 11.768 -17.480 2.830 1.00 83.38 216 ASP A N 1
ATOM 1741 C CA . ASP A 1 216 ? 13.146 -17.076 3.142 1.00 83.38 216 ASP A CA 1
ATOM 1742 C C . ASP A 1 216 ? 14.043 -17.121 1.899 1.00 83.38 216 ASP A C 1
ATOM 1744 O O . ASP A 1 216 ? 14.735 -16.148 1.586 1.00 83.38 216 ASP A O 1
ATOM 1748 N N . ARG A 1 217 ? 13.974 -18.208 1.117 1.00 83.94 217 ARG A N 1
ATOM 1749 C CA . ARG A 1 217 ? 14.694 -18.304 -0.164 1.00 83.94 217 ARG A CA 1
ATOM 1750 C C . ARG A 1 217 ? 14.278 -17.221 -1.150 1.00 83.94 217 ARG A C 1
ATOM 1752 O O . ARG A 1 217 ? 15.144 -16.671 -1.823 1.00 83.94 217 ARG A O 1
ATOM 1759 N N . PHE A 1 218 ? 12.994 -16.878 -1.210 1.00 83.69 218 PHE A N 1
ATOM 1760 C CA . PHE A 1 218 ? 12.503 -15.777 -2.034 1.00 83.69 218 PHE A CA 1
ATOM 1761 C C . PHE A 1 218 ? 13.096 -14.426 -1.619 1.00 83.69 218 PHE A C 1
ATOM 1763 O O . PHE A 1 218 ? 13.600 -13.684 -2.462 1.00 83.69 218 PHE A O 1
ATOM 1770 N N . LEU A 1 219 ? 13.093 -14.108 -0.323 1.00 80.69 219 LEU A N 1
ATOM 1771 C CA . LEU A 1 219 ? 13.658 -12.855 0.181 1.00 80.69 219 LEU A CA 1
ATOM 1772 C C . LEU A 1 219 ? 15.174 -12.774 -0.065 1.00 80.69 219 LEU A C 1
ATOM 1774 O O . LEU A 1 219 ? 15.682 -11.711 -0.435 1.00 80.69 219 LEU A O 1
ATOM 1778 N N . LEU A 1 220 ? 15.893 -13.893 0.078 1.00 80.12 220 LEU A N 1
ATOM 1779 C CA . LEU A 1 220 ? 17.321 -13.994 -0.241 1.00 80.12 220 LEU A CA 1
ATOM 1780 C C . LEU A 1 220 ? 17.594 -13.833 -1.743 1.00 80.12 220 LEU A C 1
ATOM 1782 O O . LEU A 1 220 ? 18.503 -13.092 -2.123 1.00 80.12 220 LEU A O 1
ATOM 1786 N N . ALA A 1 221 ? 16.786 -14.469 -2.593 1.00 79.31 221 ALA A N 1
ATOM 1787 C CA . ALA A 1 221 ? 16.874 -14.367 -4.047 1.00 79.31 221 ALA A CA 1
ATOM 1788 C C . ALA A 1 221 ? 16.779 -12.914 -4.515 1.00 79.31 221 ALA A C 1
ATOM 1790 O O . ALA A 1 221 ? 17.649 -12.433 -5.236 1.00 79.31 221 ALA A O 1
ATOM 1791 N N . GLN A 1 222 ? 15.790 -12.170 -4.012 1.00 78.19 222 GLN A N 1
ATOM 1792 C CA . GLN A 1 222 ? 15.632 -10.755 -4.344 1.00 78.19 222 GLN A CA 1
ATOM 1793 C C . GLN A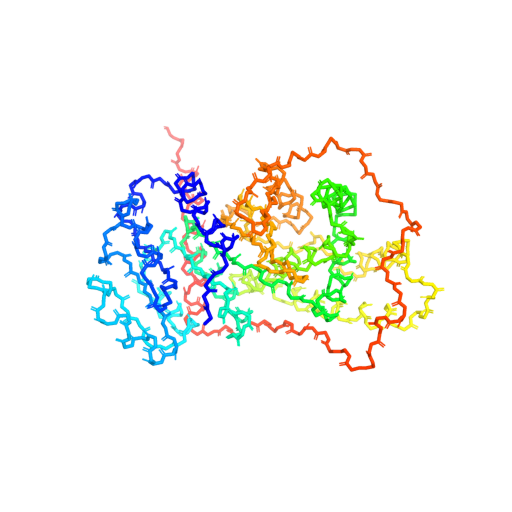 1 222 ? 16.872 -9.912 -3.992 1.00 78.19 222 GLN A C 1
ATOM 1795 O O . GLN A 1 222 ? 17.194 -8.953 -4.698 1.00 78.19 222 GLN A O 1
ATOM 1800 N N . GLN A 1 223 ? 17.574 -10.239 -2.899 1.00 77.75 223 GLN A N 1
ATOM 1801 C CA . GLN A 1 223 ? 18.822 -9.560 -2.532 1.00 77.75 223 GLN A CA 1
ATOM 1802 C C . GLN A 1 223 ? 19.977 -9.948 -3.464 1.00 77.75 223 GLN A C 1
ATOM 1804 O O . GLN A 1 223 ? 20.775 -9.085 -3.838 1.00 77.75 223 GLN A O 1
ATOM 1809 N N . ALA A 1 224 ? 20.077 -11.225 -3.844 1.00 76.19 224 ALA A N 1
ATOM 1810 C CA . ALA A 1 224 ? 21.097 -11.720 -4.765 1.00 76.19 224 ALA A CA 1
ATOM 1811 C C . ALA A 1 224 ? 20.945 -11.100 -6.164 1.00 76.19 224 ALA A C 1
ATOM 1813 O O . ALA A 1 224 ? 21.915 -10.569 -6.707 1.00 76.19 224 ALA A O 1
ATOM 1814 N N . THR A 1 225 ? 19.726 -11.055 -6.703 1.00 71.88 225 THR A N 1
ATOM 1815 C CA . THR A 1 225 ? 19.443 -10.447 -8.011 1.00 71.88 225 THR A CA 1
ATOM 1816 C C . THR A 1 225 ? 19.747 -8.954 -8.015 1.00 71.88 225 THR A C 1
ATOM 1818 O O . THR A 1 225 ? 20.327 -8.444 -8.969 1.00 71.88 225 THR A O 1
ATOM 1821 N N . TRP A 1 226 ? 19.454 -8.243 -6.921 1.00 75.50 226 TRP A N 1
ATOM 1822 C CA . TRP A 1 226 ? 19.843 -6.837 -6.801 1.00 75.50 226 TRP A CA 1
ATOM 1823 C C . TRP A 1 226 ? 21.366 -6.640 -6.832 1.00 75.50 226 TRP A C 1
ATOM 1825 O O . TRP A 1 226 ? 21.860 -5.740 -7.515 1.00 75.50 226 TRP A O 1
ATOM 1835 N N . LYS A 1 227 ? 22.132 -7.484 -6.124 1.00 77.31 227 LYS A N 1
ATOM 1836 C CA . LYS A 1 227 ? 23.606 -7.450 -6.179 1.00 77.31 227 LYS A CA 1
ATOM 1837 C C . LYS A 1 227 ? 24.111 -7.680 -7.603 1.00 77.31 227 LYS A C 1
ATOM 1839 O O . LYS A 1 227 ? 25.014 -6.976 -8.047 1.00 77.31 227 LYS A O 1
ATOM 1844 N N . TRP A 1 228 ? 23.502 -8.618 -8.318 1.00 74.69 228 TRP A N 1
ATOM 1845 C CA . TRP A 1 228 ? 23.850 -8.926 -9.698 1.00 74.69 228 TRP A CA 1
ATOM 1846 C C . TRP A 1 228 ? 23.509 -7.783 -10.671 1.00 74.69 228 TRP A C 1
ATOM 1848 O O . TRP A 1 228 ? 24.365 -7.389 -11.463 1.00 74.69 228 TRP A O 1
ATOM 1858 N N . LEU A 1 229 ? 22.328 -7.160 -10.557 1.00 71.81 229 LEU A N 1
ATOM 1859 C CA . LEU A 1 229 ? 21.938 -6.007 -11.382 1.00 71.81 229 LEU A CA 1
ATOM 1860 C C . LEU A 1 229 ? 22.909 -4.835 -11.182 1.00 71.81 229 LEU A C 1
ATOM 1862 O O . LEU A 1 229 ? 23.352 -4.213 -12.148 1.00 71.81 229 LEU A O 1
ATOM 1866 N N . ARG A 1 230 ? 23.313 -4.576 -9.930 1.00 73.25 230 ARG A N 1
ATOM 1867 C CA . ARG A 1 230 ? 24.348 -3.579 -9.610 1.00 73.25 230 ARG A CA 1
ATOM 1868 C C . ARG A 1 230 ? 25.702 -3.904 -10.245 1.00 73.25 230 ARG A C 1
ATOM 1870 O O . ARG A 1 230 ? 26.437 -2.979 -10.586 1.00 73.25 230 ARG A O 1
ATOM 1877 N N . ALA A 1 231 ? 26.042 -5.184 -10.384 1.00 74.19 231 ALA A N 1
ATOM 1878 C CA . ALA A 1 231 ? 27.316 -5.622 -10.945 1.00 74.19 231 ALA A CA 1
ATOM 1879 C C . ALA A 1 231 ? 27.380 -5.494 -12.477 1.00 74.19 231 ALA A C 1
ATOM 1881 O O . ALA A 1 231 ? 28.461 -5.260 -13.012 1.00 74.19 231 ALA A O 1
ATOM 1882 N N . ARG A 1 232 ? 26.245 -5.586 -13.189 1.00 67.50 232 ARG A N 1
ATOM 1883 C CA . ARG A 1 232 ? 26.201 -5.640 -14.666 1.00 67.50 232 ARG A CA 1
ATOM 1884 C C . ARG A 1 232 ? 26.654 -4.371 -15.410 1.00 67.50 232 ARG A C 1
ATOM 1886 O O . ARG A 1 232 ? 26.772 -4.403 -16.627 1.00 67.50 232 ARG A O 1
ATOM 1893 N N . LYS A 1 233 ? 26.910 -3.252 -14.724 1.00 57.44 233 LYS A N 1
ATOM 1894 C CA . LYS A 1 233 ? 27.423 -1.985 -15.293 1.00 57.44 233 LYS A CA 1
ATOM 1895 C C . LYS A 1 233 ? 26.729 -1.400 -16.562 1.00 57.44 233 LYS A C 1
ATOM 1897 O O . LYS A 1 233 ? 27.365 -0.501 -17.122 1.00 57.44 233 LYS A O 1
ATOM 1902 N N . PRO A 1 234 ? 25.499 -1.725 -17.036 1.00 56.59 234 PRO A N 1
ATOM 1903 C CA . PRO A 1 234 ? 25.021 -1.131 -18.285 1.00 56.59 234 PRO A CA 1
ATOM 1904 C C . PRO A 1 234 ? 24.682 0.344 -18.032 1.00 56.59 234 PRO A C 1
ATOM 1906 O O . PRO A 1 234 ? 23.905 0.667 -17.130 1.00 56.59 234 PRO A O 1
ATOM 1909 N N . GLN A 1 235 ? 25.286 1.247 -18.802 1.00 70.44 235 GLN A N 1
ATOM 1910 C CA . GLN A 1 235 ? 24.960 2.668 -18.780 1.00 70.44 235 GLN A CA 1
ATOM 1911 C C . GLN A 1 235 ? 24.332 3.076 -20.105 1.00 70.44 235 GLN A C 1
ATOM 1913 O O . GLN A 1 235 ? 25.013 2.965 -21.125 1.00 70.44 235 GLN A O 1
ATOM 1918 N N . PRO A 1 236 ? 23.087 3.587 -20.108 1.00 78.81 236 PRO A N 1
ATOM 1919 C CA . PRO A 1 236 ? 22.105 3.678 -19.008 1.00 78.81 236 PRO A CA 1
ATOM 1920 C C . PRO A 1 236 ? 21.268 2.393 -18.760 1.00 78.81 236 PRO A C 1
ATOM 1922 O O . PRO A 1 236 ? 21.214 1.514 -19.622 1.00 78.81 236 PRO A O 1
ATOM 1925 N N . THR A 1 237 ? 20.561 2.281 -17.616 1.00 80.75 237 THR A N 1
ATOM 1926 C CA . THR A 1 237 ? 19.643 1.145 -17.355 1.00 80.75 237 THR A CA 1
ATOM 1927 C C . THR A 1 237 ? 18.285 1.387 -18.009 1.00 80.75 237 THR A C 1
ATOM 1929 O O . THR A 1 237 ? 17.539 2.290 -17.629 1.00 80.75 237 THR A O 1
ATOM 1932 N N . ARG A 1 238 ? 17.963 0.550 -18.993 1.00 87.19 238 ARG A N 1
ATOM 1933 C CA . ARG A 1 238 ? 16.705 0.566 -19.739 1.00 87.19 238 ARG A CA 1
ATOM 1934 C C . ARG A 1 238 ? 15.788 -0.561 -19.276 1.00 87.19 238 ARG A C 1
ATOM 1936 O O . ARG A 1 238 ? 16.269 -1.531 -18.688 1.00 87.19 238 ARG A O 1
ATOM 1943 N N . LEU A 1 239 ? 14.500 -0.458 -19.595 1.00 88.00 239 LEU A N 1
ATOM 1944 C CA . LEU A 1 239 ? 13.500 -1.467 -19.243 1.00 88.00 239 LEU A CA 1
ATOM 1945 C C . LEU A 1 239 ? 13.889 -2.864 -19.747 1.00 88.00 239 LEU A C 1
ATOM 1947 O O . LEU A 1 239 ? 13.802 -3.816 -18.980 1.00 88.00 239 LEU A O 1
ATOM 1951 N N . ARG A 1 240 ? 14.439 -2.977 -20.965 1.00 87.31 240 ARG A N 1
ATOM 1952 C CA . ARG A 1 240 ? 14.962 -4.243 -21.515 1.00 87.31 240 ARG A CA 1
ATOM 1953 C C . ARG A 1 240 ? 15.948 -4.948 -20.579 1.00 87.31 240 ARG A C 1
ATOM 1955 O O . ARG A 1 240 ? 15.850 -6.150 -20.390 1.00 87.31 240 ARG A O 1
ATOM 1962 N N . HIS A 1 241 ? 16.84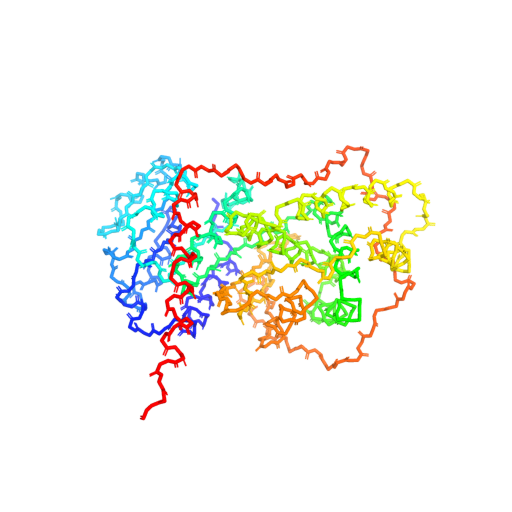1 -4.201 -19.918 1.00 84.75 241 HIS A N 1
ATOM 1963 C CA . HIS A 1 241 ? 17.822 -4.796 -19.007 1.00 84.75 241 HIS A CA 1
ATOM 1964 C C . HIS A 1 241 ? 17.132 -5.348 -17.752 1.00 84.75 241 HIS A C 1
ATOM 1966 O O . HIS A 1 241 ? 17.591 -6.335 -17.181 1.00 84.75 241 HIS A O 1
ATOM 1972 N N . LEU A 1 242 ? 16.036 -4.721 -17.306 1.00 86.50 242 LEU A N 1
ATOM 1973 C CA . LEU A 1 242 ? 15.231 -5.223 -16.191 1.00 86.50 242 LEU A CA 1
ATOM 1974 C C . LEU A 1 242 ? 14.396 -6.440 -16.590 1.00 86.50 242 LEU A C 1
ATOM 1976 O O . LEU A 1 242 ? 14.288 -7.349 -15.777 1.00 86.50 242 LEU A O 1
ATOM 1980 N N . LEU A 1 243 ? 13.866 -6.482 -17.816 1.00 87.12 243 LEU A N 1
ATOM 1981 C CA . LEU A 1 243 ? 13.159 -7.645 -18.364 1.00 87.12 243 LEU A CA 1
ATOM 1982 C C . LEU A 1 243 ? 14.088 -8.866 -18.432 1.00 87.12 243 LEU A C 1
ATOM 1984 O O . LEU A 1 243 ? 13.799 -9.880 -17.809 1.00 87.12 243 LEU A O 1
ATOM 1988 N N . GLU A 1 244 ? 15.280 -8.720 -19.020 1.00 83.19 244 GLU A N 1
ATOM 1989 C CA . GLU A 1 244 ? 16.310 -9.776 -19.037 1.00 83.19 244 GLU A CA 1
ATOM 1990 C C . GLU A 1 244 ? 16.677 -10.268 -17.620 1.00 83.19 244 GLU A C 1
ATOM 1992 O O . GLU A 1 244 ? 16.965 -11.445 -17.393 1.00 83.19 244 GLU A O 1
ATOM 1997 N N . SER A 1 245 ? 16.697 -9.352 -16.645 1.00 80.69 245 SER A N 1
ATOM 1998 C CA . SER A 1 245 ? 16.979 -9.672 -15.238 1.00 80.69 245 SER A CA 1
ATOM 1999 C C . SER A 1 245 ? 15.818 -10.414 -14.571 1.00 80.69 245 SER A C 1
ATOM 2001 O O . SER A 1 245 ? 16.037 -11.314 -13.758 1.00 80.69 245 SER A O 1
ATOM 2003 N N . ALA A 1 246 ? 14.587 -10.014 -14.891 1.00 84.25 246 ALA A N 1
ATOM 2004 C CA . ALA A 1 246 ? 13.364 -10.619 -14.394 1.00 84.25 246 ALA A CA 1
ATOM 2005 C C . ALA A 1 246 ? 13.209 -12.054 -14.913 1.00 84.25 246 ALA A C 1
ATOM 2007 O O . ALA A 1 246 ? 12.895 -12.944 -14.122 1.00 84.25 246 ALA A O 1
ATOM 2008 N N . ASP A 1 247 ? 13.540 -12.303 -16.180 1.00 82.19 247 ASP A N 1
ATOM 2009 C C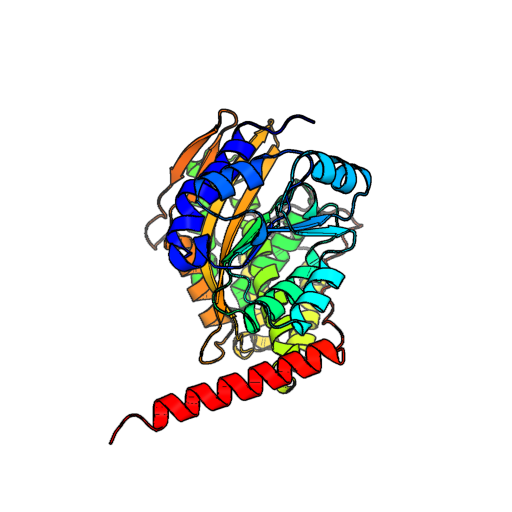A . ASP A 1 247 ? 13.547 -13.647 -16.762 1.00 82.19 247 ASP A CA 1
ATOM 2010 C C . ASP A 1 247 ? 14.486 -14.572 -15.982 1.00 82.19 247 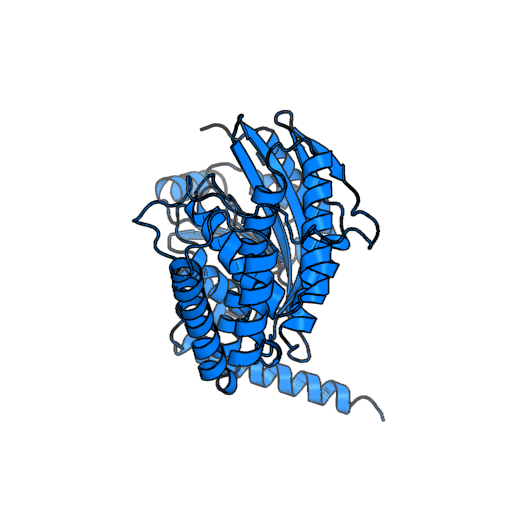ASP A C 1
ATOM 2012 O O . ASP A 1 247 ? 14.071 -15.636 -15.520 1.00 82.19 247 ASP A O 1
ATOM 2016 N N . HIS A 1 248 ? 15.714 -14.122 -15.708 1.00 75.19 248 HIS A N 1
ATOM 2017 C CA . HIS A 1 248 ? 16.678 -14.882 -14.907 1.00 75.19 248 HIS A CA 1
ATOM 2018 C C . HIS A 1 248 ? 16.194 -15.163 -13.470 1.00 75.19 248 HIS A C 1
ATOM 2020 O O . HIS A 1 248 ? 16.438 -16.238 -12.909 1.00 75.19 248 HIS A O 1
ATOM 2026 N N . LEU A 1 249 ? 15.503 -14.201 -12.851 1.00 75.94 249 LEU A N 1
ATOM 2027 C CA . LEU A 1 249 ? 14.904 -14.359 -11.525 1.00 75.94 249 LEU A CA 1
ATOM 2028 C C . LEU A 1 249 ? 13.753 -15.383 -11.551 1.00 75.94 249 LEU A C 1
ATOM 2030 O O . LEU A 1 249 ? 13.666 -16.227 -10.654 1.00 75.94 249 LEU A O 1
ATOM 2034 N N . SER A 1 250 ? 12.910 -15.348 -12.587 1.00 75.94 250 SER A N 1
ATOM 2035 C CA . SER A 1 250 ? 11.773 -16.260 -12.751 1.00 75.94 250 SER A CA 1
ATOM 2036 C C . SER A 1 250 ? 12.225 -17.723 -12.876 1.00 75.94 250 SER A C 1
ATOM 2038 O O . SER A 1 250 ? 11.692 -18.596 -12.182 1.00 75.94 250 SER A O 1
ATOM 2040 N N . THR A 1 251 ? 13.283 -17.985 -13.654 1.00 70.50 251 THR A N 1
ATOM 2041 C CA . THR A 1 251 ? 13.825 -19.334 -13.877 1.00 70.50 251 THR A CA 1
ATOM 2042 C C . THR A 1 251 ? 14.502 -19.907 -12.637 1.00 70.50 251 THR A C 1
ATOM 2044 O O . THR A 1 251 ? 14.451 -21.111 -12.399 1.00 70.50 251 THR A O 1
ATOM 2047 N N . SER A 1 252 ? 15.129 -19.051 -11.828 1.00 66.88 252 SER A N 1
ATOM 2048 C CA . SER A 1 252 ? 15.992 -19.490 -10.727 1.00 66.88 252 SER A CA 1
ATOM 2049 C C . SER A 1 252 ? 15.227 -19.821 -9.439 1.00 66.88 252 SER A C 1
ATOM 2051 O O . SER A 1 252 ? 15.721 -20.599 -8.624 1.00 66.88 252 SER A O 1
ATOM 2053 N N . TYR A 1 253 ? 14.030 -19.255 -9.232 1.00 65.75 253 TYR A N 1
ATOM 2054 C CA . TYR A 1 253 ? 13.372 -19.302 -7.917 1.00 65.75 253 TYR A CA 1
ATOM 2055 C C . TYR A 1 253 ? 11.896 -19.707 -7.916 1.00 65.75 253 TYR A C 1
ATOM 2057 O O . TYR A 1 253 ? 11.312 -19.747 -6.833 1.00 65.75 253 TYR A O 1
ATOM 2065 N N . ARG A 1 254 ? 11.302 -20.046 -9.077 1.00 68.94 254 ARG A N 1
ATOM 2066 C CA . ARG A 1 254 ? 9.887 -20.471 -9.199 1.00 68.94 254 ARG A CA 1
ATOM 2067 C C . ARG A 1 254 ? 8.957 -19.611 -8.339 1.00 68.94 254 ARG A C 1
ATOM 2069 O O . ARG A 1 254 ? 8.273 -20.080 -7.422 1.00 68.94 254 ARG A O 1
ATOM 2076 N N . LEU A 1 255 ? 9.029 -18.305 -8.600 1.00 65.31 255 LEU A N 1
ATOM 2077 C CA . LEU A 1 255 ? 8.374 -17.265 -7.808 1.00 65.31 255 LEU A CA 1
ATOM 2078 C C . LEU A 1 255 ? 6.852 -17.420 -7.739 1.00 65.31 255 LEU A C 1
ATOM 2080 O O . LEU A 1 255 ? 6.232 -16.939 -6.793 1.00 65.31 255 LEU A O 1
ATOM 2084 N N . ASP A 1 256 ? 6.276 -18.120 -8.710 1.00 64.06 256 ASP A N 1
ATOM 2085 C CA . ASP A 1 256 ? 4.865 -18.446 -8.896 1.00 64.06 256 ASP A CA 1
ATOM 2086 C C . ASP A 1 256 ? 4.324 -19.501 -7.912 1.00 64.06 256 ASP A C 1
ATOM 2088 O O . ASP A 1 256 ? 3.118 -19.705 -7.824 1.00 64.06 256 ASP A O 1
ATOM 2092 N N . GLN A 1 257 ? 5.170 -20.182 -7.132 1.00 71.69 257 GLN A N 1
ATOM 2093 C CA . GLN A 1 257 ? 4.714 -21.290 -6.274 1.00 71.69 257 GLN A CA 1
ATOM 2094 C C . GLN A 1 257 ? 4.427 -20.909 -4.818 1.00 71.69 257 GLN A C 1
ATOM 2096 O O . GLN A 1 257 ? 3.964 -21.752 -4.038 1.00 71.69 257 GLN A O 1
ATOM 2101 N N . LEU A 1 258 ? 4.706 -19.666 -4.424 1.00 84.38 258 LEU A N 1
ATOM 2102 C CA . LEU A 1 258 ? 4.384 -19.171 -3.088 1.00 84.38 258 LEU A CA 1
ATOM 2103 C C . LEU A 1 258 ? 2.892 -18.871 -2.995 1.00 84.38 258 LEU A C 1
ATOM 2105 O O . LEU A 1 258 ? 2.327 -18.229 -3.875 1.00 84.38 258 LEU A O 1
ATOM 2109 N N . ARG A 1 259 ? 2.250 -19.330 -1.923 1.00 86.56 259 ARG A N 1
ATOM 2110 C CA . ARG A 1 259 ? 0.810 -19.183 -1.724 1.00 86.56 259 ARG A CA 1
ATOM 2111 C C . ARG A 1 259 ? 0.519 -18.135 -0.659 1.00 86.56 259 ARG A C 1
ATOM 2113 O O . ARG A 1 259 ? 1.010 -18.268 0.458 1.00 86.56 259 ARG A O 1
ATOM 2120 N N . LEU A 1 260 ? -0.319 -17.155 -0.975 1.00 87.81 260 LEU A N 1
ATOM 2121 C CA . LEU A 1 260 ? -0.704 -16.040 -0.111 1.00 87.81 260 LEU A CA 1
ATOM 2122 C C . LEU A 1 260 ? -2.123 -16.230 0.410 1.00 87.81 260 LEU A C 1
ATOM 2124 O O . LEU A 1 260 ? -3.026 -16.565 -0.356 1.00 87.81 260 LEU A O 1
ATOM 2128 N N . GLY A 1 261 ? -2.318 -16.021 1.713 1.00 82.25 261 GLY A N 1
ATOM 2129 C CA . GLY A 1 261 ? -3.625 -16.174 2.357 1.00 82.25 261 GLY A CA 1
ATOM 2130 C C . GLY A 1 261 ? -4.489 -14.913 2.388 1.00 82.25 261 GLY A C 1
ATOM 2131 O O . GLY A 1 261 ? -5.684 -15.024 2.622 1.00 82.25 261 GLY A O 1
ATOM 2132 N N . ILE A 1 262 ? -3.924 -13.731 2.145 1.00 85.31 262 ILE A N 1
ATOM 2133 C CA . ILE A 1 262 ? -4.626 -12.438 2.203 1.00 85.31 262 ILE A CA 1
ATOM 2134 C C . ILE A 1 262 ? -4.485 -11.743 0.848 1.00 85.31 262 ILE A C 1
ATOM 2136 O O . ILE A 1 262 ? -3.455 -11.892 0.202 1.00 85.31 262 ILE A O 1
ATOM 2140 N N . GLN A 1 263 ? -5.498 -10.990 0.420 1.00 87.44 263 GLN A N 1
ATOM 2141 C CA . GLN A 1 263 ? -5.538 -10.227 -0.833 1.00 87.44 263 GLN A CA 1
ATOM 2142 C C . GLN A 1 263 ? -5.907 -8.766 -0.560 1.00 87.44 263 GLN A C 1
ATOM 2144 O O . GLN A 1 263 ? -6.711 -8.507 0.332 1.00 87.44 263 GLN A O 1
ATOM 2149 N N . ILE A 1 264 ? -5.376 -7.828 -1.350 1.00 88.19 264 ILE A N 1
ATOM 2150 C CA . ILE A 1 264 ? -5.933 -6.469 -1.438 1.00 88.19 264 ILE A CA 1
ATOM 2151 C C . ILE A 1 264 ? -7.216 -6.556 -2.268 1.00 88.19 264 ILE A C 1
ATOM 2153 O O . ILE A 1 264 ? -7.163 -6.892 -3.451 1.00 88.19 264 ILE A O 1
ATOM 2157 N N . ASP A 1 265 ? -8.352 -6.330 -1.620 1.00 85.19 265 ASP A N 1
ATOM 2158 C CA . ASP A 1 265 ? -9.698 -6.466 -2.183 1.00 85.19 265 ASP A CA 1
ATOM 2159 C C . ASP A 1 265 ? -10.171 -5.179 -2.858 1.00 85.19 265 ASP A C 1
ATOM 2161 O O . ASP A 1 265 ? -10.733 -5.217 -3.948 1.00 85.19 265 ASP A O 1
ATOM 2165 N N . ALA A 1 266 ? -9.871 -4.039 -2.235 1.00 86.94 266 ALA A N 1
ATOM 2166 C CA . ALA A 1 266 ? -10.131 -2.716 -2.778 1.00 86.94 266 ALA A CA 1
ATOM 2167 C C . ALA A 1 266 ? -8.963 -1.788 -2.452 1.00 86.94 266 ALA A C 1
ATOM 2169 O O . ALA A 1 266 ? -8.333 -1.918 -1.400 1.00 86.94 266 ALA A O 1
ATOM 2170 N N . VAL A 1 267 ? -8.683 -0.840 -3.343 1.00 88.06 267 VAL A N 1
ATOM 2171 C CA . VAL A 1 267 ? -7.692 0.205 -3.097 1.00 88.06 267 VAL A CA 1
ATOM 2172 C C . VAL A 1 267 ? -8.113 1.513 -3.758 1.00 88.06 267 VAL A C 1
ATOM 2174 O O . VAL A 1 267 ? -8.632 1.527 -4.871 1.00 88.06 267 VAL A O 1
ATOM 2177 N N . GLN A 1 268 ? -7.892 2.623 -3.064 1.00 89.31 268 GLN A N 1
ATOM 2178 C CA . GLN A 1 268 ? -7.969 3.964 -3.625 1.00 89.31 268 GLN A CA 1
ATOM 2179 C C . GLN A 1 268 ? -6.552 4.531 -3.702 1.00 89.31 268 GLN A C 1
ATOM 2181 O O . GLN A 1 268 ? -5.913 4.749 -2.671 1.00 89.31 268 GLN A O 1
ATOM 2186 N N . ASN A 1 269 ? -6.072 4.765 -4.926 1.00 90.00 269 ASN A N 1
ATOM 2187 C CA . ASN A 1 269 ? -4.786 5.408 -5.181 1.00 90.00 269 ASN A CA 1
ATOM 2188 C C . ASN A 1 269 ? -4.986 6.924 -5.272 1.00 90.00 269 ASN A C 1
ATOM 2190 O O . ASN A 1 269 ? -5.762 7.403 -6.105 1.00 90.00 269 ASN A O 1
ATOM 2194 N N . ILE A 1 270 ? -4.317 7.663 -4.392 1.00 89.12 270 ILE A N 1
ATOM 2195 C CA . ILE A 1 270 ? -4.372 9.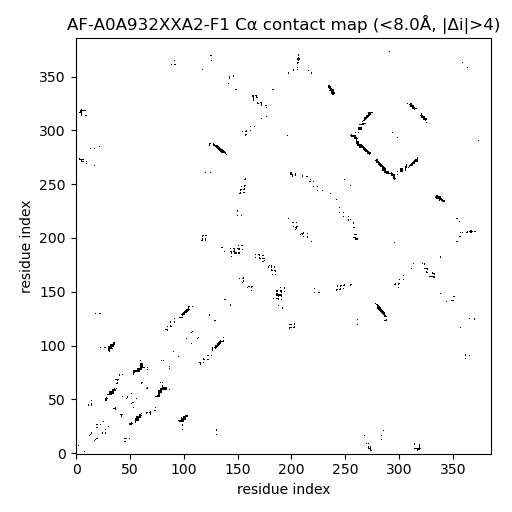121 -4.336 1.00 89.12 270 ILE A CA 1
ATOM 2196 C C . ILE A 1 270 ? -2.948 9.665 -4.370 1.00 89.12 270 ILE A C 1
ATOM 2198 O O . ILE A 1 270 ? -2.094 9.268 -3.576 1.00 89.12 270 ILE A O 1
ATOM 2202 N N . VAL A 1 271 ? -2.702 10.638 -5.237 1.00 89.56 271 VAL A N 1
ATOM 2203 C CA . VAL A 1 271 ? -1.517 11.491 -5.187 1.00 89.56 271 VAL A CA 1
ATOM 2204 C C . VAL A 1 271 ? -1.944 12.909 -4.845 1.00 89.56 271 VAL A C 1
ATOM 2206 O O . VAL A 1 271 ? -2.949 13.402 -5.351 1.00 89.56 271 VAL A O 1
ATOM 2209 N N . TYR A 1 272 ? -1.187 13.596 -3.997 1.00 86.94 272 TYR A N 1
ATOM 2210 C CA . TYR A 1 272 ? -1.473 14.993 -3.701 1.00 86.94 272 TYR A CA 1
ATOM 2211 C C . TYR A 1 272 ? -0.231 15.856 -3.555 1.00 86.94 272 TYR A C 1
ATOM 2213 O O . TYR A 1 272 ? 0.825 15.404 -3.116 1.00 86.94 272 TYR A O 1
ATOM 2221 N N . ILE A 1 273 ? -0.364 17.129 -3.916 1.00 82.88 273 ILE A N 1
ATOM 2222 C CA . ILE A 1 273 ? 0.698 18.129 -3.802 1.00 82.88 273 ILE A CA 1
ATOM 2223 C C . ILE A 1 273 ? 0.510 18.860 -2.471 1.00 82.88 273 ILE A C 1
ATOM 2225 O O . ILE A 1 273 ? -0.274 19.803 -2.387 1.00 82.88 273 ILE A O 1
ATOM 2229 N N . ALA A 1 274 ? 1.215 18.420 -1.425 1.00 71.56 274 ALA A N 1
ATOM 2230 C CA . ALA A 1 274 ? 1.115 19.026 -0.093 1.00 71.56 274 ALA A CA 1
ATOM 2231 C C . ALA A 1 274 ? 1.653 20.465 -0.090 1.00 71.56 274 ALA A C 1
ATOM 2233 O O . ALA A 1 274 ? 1.065 21.369 0.495 1.00 71.56 274 ALA A O 1
ATOM 2234 N N . THR A 1 275 ? 2.776 20.684 -0.766 1.00 72.00 275 THR A N 1
ATOM 2235 C CA . THR A 1 275 ? 3.428 21.987 -0.948 1.00 72.00 275 THR A CA 1
ATOM 2236 C C . THR A 1 275 ? 4.467 21.803 -2.057 1.00 72.00 275 THR A C 1
ATOM 2238 O O . THR A 1 275 ? 4.993 20.710 -2.189 1.00 72.00 275 THR A O 1
ATOM 2241 N N . GLN A 1 276 ? 4.751 22.781 -2.922 1.00 61.50 276 GLN A N 1
ATOM 2242 C CA . GLN A 1 276 ? 5.708 22.556 -4.022 1.00 61.50 276 GLN A CA 1
ATOM 2243 C C . GLN A 1 276 ? 7.156 22.528 -3.509 1.00 61.50 276 GLN A C 1
ATOM 2245 O O . GLN A 1 276 ? 7.493 23.350 -2.661 1.00 61.50 276 GLN A O 1
ATOM 2250 N N . PRO A 1 277 ? 8.042 21.659 -4.037 1.00 62.66 277 PRO A N 1
ATOM 2251 C CA . PRO A 1 277 ? 7.840 20.566 -5.005 1.00 62.66 277 PRO A CA 1
ATOM 2252 C C . PRO A 1 277 ? 7.644 19.189 -4.326 1.00 62.66 277 PRO A C 1
ATOM 2254 O O . PRO A 1 277 ? 8.344 18.220 -4.625 1.00 62.66 277 PRO A O 1
ATOM 2257 N N . TRP A 1 278 ? 6.777 19.100 -3.324 1.00 69.69 278 TRP A N 1
ATOM 2258 C CA . TRP A 1 278 ? 6.521 17.912 -2.508 1.00 69.69 278 TRP A CA 1
ATOM 2259 C C . TRP A 1 278 ? 5.159 17.289 -2.829 1.00 69.69 278 TRP A C 1
ATOM 2261 O O . TRP A 1 278 ? 4.094 17.892 -2.683 1.00 69.69 278 TRP A O 1
ATOM 2271 N N . THR A 1 279 ? 5.220 16.029 -3.242 1.00 76.69 279 THR A N 1
ATOM 2272 C CA . THR A 1 279 ? 4.069 15.204 -3.598 1.00 76.69 279 THR A CA 1
ATOM 2273 C C . THR A 1 279 ? 4.005 14.032 -2.636 1.00 76.69 279 THR A C 1
ATOM 2275 O O . THR A 1 279 ? 5.027 13.388 -2.391 1.00 76.69 279 THR A O 1
ATOM 2278 N N . GLN A 1 280 ? 2.828 13.736 -2.112 1.00 79.75 280 GLN A N 1
ATOM 2279 C CA . GLN A 1 280 ? 2.586 12.581 -1.260 1.00 79.75 280 GLN A CA 1
ATOM 2280 C C . GLN A 1 280 ? 1.691 11.584 -1.995 1.00 79.75 280 GLN A C 1
ATOM 2282 O O . GLN A 1 280 ? 0.929 11.959 -2.888 1.00 79.75 280 GLN A O 1
ATOM 2287 N N . ARG A 1 281 ? 1.812 10.309 -1.630 1.00 80.94 281 ARG A N 1
ATOM 2288 C CA . ARG A 1 281 ? 0.919 9.251 -2.093 1.00 80.94 281 ARG A CA 1
ATOM 2289 C C . ARG A 1 281 ? 0.127 8.696 -0.936 1.00 80.94 281 ARG A C 1
ATOM 2291 O O . ARG A 1 281 ? 0.552 8.709 0.213 1.00 80.94 281 ARG A O 1
ATOM 2298 N N . CYS A 1 282 ? -1.042 8.191 -1.244 1.00 81.00 282 CYS A N 1
ATOM 2299 C CA . CYS A 1 282 ? -1.920 7.609 -0.266 1.00 81.00 282 CYS A CA 1
ATOM 2300 C C . CYS A 1 282 ? -2.602 6.407 -0.909 1.00 81.00 282 CYS A C 1
ATOM 2302 O O . CYS A 1 282 ? -3.111 6.497 -2.026 1.00 81.00 282 CYS A O 1
ATOM 2304 N N . TYR A 1 283 ? -2.552 5.283 -0.193 1.00 82.06 283 TYR A N 1
ATOM 2305 C CA . TYR A 1 283 ? -3.184 4.035 -0.587 1.00 82.06 283 TYR A CA 1
ATOM 2306 C C . TYR A 1 283 ? -4.146 3.629 0.509 1.00 82.06 283 TYR A C 1
ATOM 2308 O O . TYR A 1 283 ? -3.780 3.035 1.524 1.00 82.06 283 TYR A O 1
ATOM 2316 N N . LEU A 1 284 ? -5.404 3.958 0.303 1.00 80.94 284 LEU A N 1
ATOM 2317 C CA . LEU A 1 284 ? -6.452 3.478 1.183 1.00 80.94 284 LEU A CA 1
ATOM 2318 C C . LEU A 1 284 ? -6.740 2.059 0.701 1.00 80.94 284 LEU A C 1
ATOM 2320 O O . LEU A 1 284 ? -7.023 1.895 -0.482 1.00 80.94 284 LEU A O 1
ATOM 2324 N N . ALA A 1 285 ? -6.596 1.044 1.548 1.00 81.88 285 ALA A N 1
ATOM 2325 C CA . ALA A 1 285 ? -6.707 -0.345 1.122 1.00 81.88 285 ALA A CA 1
ATOM 2326 C C . ALA A 1 285 ? -7.684 -1.125 2.004 1.00 81.88 285 ALA A C 1
ATOM 2328 O O . ALA A 1 285 ? -7.852 -0.887 3.197 1.00 81.88 285 ALA A O 1
ATOM 2329 N N . ARG A 1 286 ? -8.328 -2.120 1.415 1.00 81.69 286 ARG A N 1
ATOM 2330 C CA . ARG A 1 286 ? -9.061 -3.138 2.156 1.00 81.69 286 ARG A CA 1
ATOM 2331 C C . ARG A 1 286 ? -8.398 -4.472 1.895 1.00 81.69 286 ARG A C 1
ATOM 2333 O O . ARG A 1 286 ? -8.202 -4.846 0.740 1.00 81.69 286 ARG A O 1
ATOM 2340 N N . TYR A 1 287 ? -8.081 -5.193 2.962 1.00 81.88 287 TYR A N 1
ATOM 2341 C CA . TYR A 1 287 ? -7.575 -6.553 2.857 1.00 81.88 287 TYR A CA 1
ATOM 2342 C C . TYR A 1 287 ? -8.706 -7.541 3.087 1.00 81.88 287 TYR A C 1
ATOM 2344 O O . TYR A 1 287 ? -9.621 -7.299 3.872 1.00 81.88 287 TYR A O 1
ATOM 2352 N N . ARG A 1 288 ? -8.620 -8.679 2.410 1.00 79.69 288 ARG A N 1
ATOM 2353 C CA . ARG A 1 288 ? -9.563 -9.779 2.553 1.00 79.69 288 ARG A CA 1
ATOM 2354 C C . ARG A 1 288 ? -8.818 -11.084 2.745 1.00 79.69 288 ARG A C 1
ATOM 2356 O O . ARG A 1 288 ? -7.906 -11.415 1.984 1.00 79.69 288 ARG A O 1
ATOM 2363 N N . LEU A 1 289 ? -9.255 -11.854 3.733 1.00 79.81 289 LEU A N 1
ATOM 2364 C CA . LEU A 1 289 ? -8.816 -13.230 3.914 1.00 79.81 289 LEU A CA 1
ATOM 2365 C C . LEU A 1 289 ? -9.358 -14.119 2.785 1.00 79.81 289 LEU A C 1
ATOM 2367 O O . LEU A 1 289 ? -10.528 -14.039 2.404 1.00 79.81 289 LEU A O 1
ATOM 2371 N N . LEU A 1 290 ? -8.507 -14.982 2.241 1.00 79.25 290 LEU A N 1
ATOM 2372 C CA . LEU A 1 290 ? -8.868 -15.911 1.181 1.00 79.25 290 LEU A CA 1
ATOM 2373 C C . LEU A 1 290 ? -9.258 -17.280 1.754 1.00 79.25 290 LEU A C 1
ATOM 2375 O O . LEU A 1 290 ? -8.513 -17.875 2.529 1.00 79.25 290 LEU A O 1
ATOM 2379 N N . ASP A 1 291 ? -10.383 -17.831 1.286 1.00 76.62 291 ASP A N 1
ATOM 2380 C CA . ASP A 1 291 ? -10.827 -19.207 1.590 1.00 76.62 291 ASP A CA 1
ATOM 2381 C C . ASP A 1 291 ? -9.766 -20.266 1.216 1.00 76.62 291 ASP A C 1
ATOM 2383 O O . ASP A 1 291 ? -9.656 -21.343 1.826 1.00 76.62 291 ASP A O 1
ATOM 2387 N N . GLN A 1 292 ? -8.995 -19.967 0.168 1.00 79.81 292 GLN A N 1
ATOM 2388 C CA . GLN A 1 292 ? -7.883 -20.770 -0.313 1.00 79.81 292 GLN A CA 1
ATOM 2389 C C . GLN A 1 292 ? -6.706 -19.862 -0.678 1.00 79.81 292 GLN A C 1
ATOM 2391 O O . GLN A 1 292 ? -6.913 -18.873 -1.387 1.00 79.81 292 GLN A O 1
ATOM 2396 N N . PRO A 1 293 ? -5.480 -20.195 -0.234 1.00 84.69 293 PRO A N 1
ATOM 2397 C CA . PRO A 1 293 ? -4.295 -19.452 -0.625 1.00 84.69 293 PRO A CA 1
ATOM 2398 C C . PRO A 1 293 ? -4.093 -19.421 -2.146 1.00 84.69 293 PRO A C 1
ATOM 2400 O O . PRO A 1 293 ? -4.251 -20.446 -2.810 1.00 84.69 293 PRO A O 1
ATOM 2403 N N . ARG A 1 294 ? -3.710 -18.264 -2.690 1.00 87.69 294 ARG A N 1
ATOM 2404 C CA . ARG A 1 294 ? -3.484 -18.039 -4.132 1.00 87.69 294 ARG A CA 1
ATOM 2405 C C . ARG A 1 294 ? -2.000 -17.928 -4.435 1.00 87.69 294 ARG A C 1
ATOM 2407 O O . ARG A 1 294 ? -1.249 -17.523 -3.559 1.00 87.69 294 ARG A O 1
ATOM 2414 N N . ASP A 1 295 ? -1.564 -18.319 -5.630 1.00 90.62 295 ASP A N 1
ATOM 2415 C CA . ASP A 1 295 ? -0.176 -18.054 -6.035 1.00 90.62 295 ASP A CA 1
ATOM 2416 C C . ASP A 1 295 ? 0.110 -16.553 -6.182 1.00 90.62 295 ASP A C 1
ATOM 2418 O O . ASP A 1 295 ? -0.804 -15.738 -6.314 1.00 90.62 295 ASP A O 1
ATOM 2422 N N . THR A 1 296 ? 1.393 -16.198 -6.139 1.00 90.69 296 THR A N 1
ATOM 2423 C CA . THR A 1 296 ? 1.903 -14.824 -6.275 1.00 90.69 296 THR A CA 1
ATOM 2424 C C . THR A 1 296 ? 1.476 -14.152 -7.572 1.00 90.69 296 THR A C 1
ATOM 2426 O O . THR A 1 296 ? 1.145 -12.969 -7.533 1.00 90.69 296 THR A O 1
ATOM 2429 N N . ARG A 1 297 ? 1.445 -14.879 -8.699 1.00 93.19 297 ARG A N 1
ATOM 2430 C CA . ARG A 1 297 ? 1.008 -14.337 -9.993 1.00 93.19 297 ARG A CA 1
ATOM 2431 C C . ARG A 1 297 ? -0.446 -13.907 -9.924 1.00 93.19 297 ARG A C 1
ATOM 2433 O O . ARG A 1 297 ? -0.750 -12.734 -10.122 1.00 93.19 297 ARG A O 1
ATOM 2440 N N . HIS A 1 298 ? -1.327 -14.825 -9.549 1.00 93.06 298 HIS A N 1
ATOM 2441 C CA . HIS A 1 298 ? -2.747 -14.532 -9.456 1.00 93.06 298 HIS A CA 1
ATOM 2442 C C . HIS A 1 298 ? -3.051 -13.486 -8.370 1.00 93.06 298 HIS A C 1
ATOM 2444 O O . HIS A 1 298 ? -3.954 -12.663 -8.522 1.00 93.06 298 HIS A O 1
ATOM 2450 N N . TRP A 1 299 ? -2.303 -13.489 -7.262 1.00 93.31 299 TRP A N 1
ATOM 2451 C CA . TRP A 1 299 ? -2.395 -12.442 -6.241 1.00 93.31 299 TRP A CA 1
ATOM 2452 C C . TRP A 1 299 ? -2.071 -11.063 -6.821 1.00 93.31 299 TRP A C 1
ATOM 2454 O O . TRP A 1 299 ? -2.789 -10.094 -6.571 1.00 93.31 299 TRP A O 1
ATOM 2464 N N . LEU A 1 300 ? -1.011 -10.975 -7.627 1.00 94.00 300 LEU A N 1
ATOM 2465 C CA . LEU A 1 300 ? -0.554 -9.726 -8.219 1.00 94.00 300 LEU A CA 1
ATOM 2466 C C . LEU A 1 300 ? -1.542 -9.189 -9.261 1.00 94.00 300 LEU A C 1
ATOM 2468 O O . LEU A 1 300 ? -1.925 -8.024 -9.187 1.00 94.00 300 LEU A O 1
ATOM 2472 N N . GLU A 1 301 ? -2.036 -10.045 -10.155 1.00 94.06 301 GLU A N 1
ATOM 2473 C CA . GLU A 1 301 ? -3.067 -9.695 -11.143 1.00 94.06 301 GLU A CA 1
ATOM 2474 C C . GLU A 1 301 ? -4.340 -9.155 -10.478 1.00 94.06 301 GLU A C 1
ATOM 2476 O O . GLU A 1 301 ? -4.911 -8.152 -10.908 1.00 94.06 301 GLU A O 1
ATOM 2481 N N . ARG A 1 302 ? -4.773 -9.782 -9.378 1.00 93.75 302 ARG A N 1
ATOM 2482 C CA . ARG A 1 302 ? -5.934 -9.327 -8.601 1.00 93.75 302 ARG A CA 1
ATOM 2483 C C . ARG A 1 302 ? -5.675 -8.008 -7.889 1.00 93.75 302 ARG A C 1
ATOM 2485 O O . ARG A 1 302 ? -6.579 -7.180 -7.832 1.00 93.75 302 ARG A O 1
ATOM 2492 N N . THR A 1 303 ? -4.462 -7.799 -7.382 1.00 93.31 303 THR A N 1
ATOM 2493 C CA . THR A 1 303 ? -4.057 -6.509 -6.815 1.00 93.31 303 THR A CA 1
ATOM 2494 C C . THR A 1 303 ? -4.124 -5.417 -7.883 1.00 93.31 303 THR A C 1
ATOM 2496 O O . THR A 1 303 ? -4.735 -4.382 -7.638 1.00 93.31 303 THR A O 1
ATOM 2499 N N . TYR A 1 304 ? -3.603 -5.650 -9.092 1.00 94.25 304 TYR A N 1
ATOM 2500 C CA . TYR A 1 304 ? -3.721 -4.695 -10.202 1.00 94.25 304 TYR A CA 1
ATOM 2501 C C . TYR A 1 304 ? -5.174 -4.432 -10.606 1.00 94.25 304 TYR A C 1
ATOM 2503 O O . TYR A 1 304 ? -5.548 -3.283 -10.837 1.00 94.25 304 TYR A O 1
ATOM 2511 N N . ALA A 1 305 ? -6.021 -5.463 -10.626 1.00 93.19 305 ALA A N 1
ATOM 2512 C CA . ALA A 1 305 ? -7.449 -5.291 -10.874 1.00 93.19 305 ALA A CA 1
ATOM 2513 C C . ALA A 1 305 ? -8.125 -4.405 -9.808 1.00 93.19 305 ALA A C 1
ATOM 2515 O O . ALA A 1 305 ? -8.945 -3.561 -10.160 1.00 93.19 305 ALA A O 1
ATOM 2516 N N . ALA A 1 306 ? -7.746 -4.535 -8.531 1.00 91.56 306 ALA A N 1
ATOM 2517 C CA . ALA A 1 306 ? -8.262 -3.689 -7.451 1.00 91.56 306 ALA A CA 1
ATOM 2518 C C . ALA A 1 306 ? -7.839 -2.215 -7.591 1.00 91.56 306 ALA A C 1
ATOM 2520 O O . ALA A 1 306 ? -8.599 -1.322 -7.232 1.00 91.56 306 ALA A O 1
ATOM 2521 N N . PHE A 1 307 ? -6.652 -1.935 -8.141 1.00 91.19 307 PHE A N 1
ATOM 2522 C CA . PHE A 1 307 ? -6.270 -0.561 -8.495 1.00 91.19 307 PHE A CA 1
ATOM 2523 C C . PHE A 1 307 ? -7.169 0.012 -9.586 1.00 91.19 307 PHE A C 1
ATOM 2525 O O . PHE A 1 307 ? -7.572 1.168 -9.505 1.00 91.19 307 PHE A O 1
ATOM 2532 N N . ARG A 1 308 ? -7.499 -0.806 -10.587 1.00 88.94 308 ARG A N 1
ATOM 2533 C CA . ARG A 1 308 ? -8.288 -0.387 -11.748 1.00 88.94 308 ARG A CA 1
ATOM 2534 C C . ARG A 1 308 ? -9.781 -0.267 -11.481 1.00 88.94 308 ARG A C 1
ATOM 2536 O O . ARG A 1 308 ? -10.470 0.403 -12.242 1.00 88.94 308 ARG A O 1
ATOM 2543 N N . SER A 1 309 ? -10.288 -0.874 -10.409 1.00 90.12 309 SER A N 1
ATOM 2544 C CA . SER A 1 309 ? -11.711 -0.796 -10.064 1.00 90.12 309 SER A CA 1
ATOM 2545 C C . SER A 1 309 ? -12.148 0.592 -9.588 1.00 90.12 309 SER A C 1
ATOM 2547 O O . SER A 1 309 ? -13.341 0.821 -9.411 1.00 90.12 309 SER A O 1
ATOM 2549 N N . ARG A 1 310 ? -11.207 1.513 -9.344 1.00 90.12 310 ARG A N 1
ATOM 2550 C CA . ARG A 1 310 ? -11.474 2.883 -8.894 1.00 90.12 310 ARG A CA 1
ATOM 2551 C C . ARG A 1 310 ? -10.595 3.887 -9.629 1.00 90.12 310 ARG A C 1
ATOM 2553 O O . ARG A 1 310 ? -9.467 3.544 -9.965 1.00 90.12 310 ARG A O 1
ATOM 2560 N N . PRO A 1 311 ? -11.062 5.126 -9.854 1.00 92.69 311 PRO A N 1
ATOM 2561 C CA . PRO A 1 311 ? -10.256 6.139 -10.523 1.00 92.69 311 PRO A CA 1
ATOM 2562 C C . PRO A 1 311 ? -9.006 6.480 -9.709 1.00 92.69 311 PRO A C 1
ATOM 2564 O O . PRO A 1 311 ? -9.036 6.503 -8.476 1.00 92.69 311 PRO A O 1
ATOM 2567 N N . PHE A 1 312 ? -7.924 6.810 -10.403 1.00 94.00 312 PHE A N 1
ATOM 2568 C CA . PHE A 1 312 ? -6.759 7.439 -9.797 1.00 94.00 312 PHE A CA 1
ATOM 2569 C C . PHE A 1 312 ? -7.113 8.881 -9.408 1.00 94.00 312 PHE A C 1
ATOM 2571 O O . PHE A 1 312 ? -7.720 9.600 -10.200 1.00 94.00 312 PHE A O 1
ATOM 2578 N N . ILE A 1 313 ? -6.760 9.332 -8.203 1.00 94.50 313 ILE A N 1
ATOM 2579 C CA . ILE A 1 313 ? -7.113 10.685 -7.743 1.00 94.50 313 ILE A CA 1
ATOM 2580 C C . ILE A 1 313 ? -5.856 11.537 -7.599 1.00 94.50 313 ILE A C 1
ATOM 2582 O O . ILE A 1 313 ? -4.970 11.221 -6.810 1.00 94.50 313 ILE A O 1
ATOM 2586 N N . ALA A 1 314 ? -5.811 12.661 -8.310 1.00 93.81 314 ALA A N 1
ATOM 2587 C CA . ALA A 1 314 ? -4.792 13.689 -8.143 1.00 93.81 314 ALA A CA 1
ATOM 2588 C C . ALA A 1 314 ? -5.378 14.899 -7.409 1.00 93.81 314 ALA A C 1
ATOM 2590 O O . ALA A 1 314 ? -6.372 15.468 -7.847 1.00 93.81 314 ALA A O 1
ATOM 2591 N N . ILE A 1 315 ? -4.767 15.324 -6.304 1.00 92.62 315 ILE A N 1
ATOM 2592 C CA . ILE A 1 315 ? -5.216 16.489 -5.532 1.00 92.62 315 ILE A CA 1
ATOM 2593 C C . ILE A 1 315 ? -4.151 17.574 -5.591 1.00 92.62 315 ILE A C 1
ATOM 2595 O O . ILE A 1 315 ? -3.005 17.392 -5.171 1.00 92.62 315 ILE A O 1
ATOM 2599 N N . ASN A 1 316 ? -4.525 18.738 -6.108 1.00 91.00 316 ASN A N 1
ATOM 2600 C CA . ASN A 1 316 ? -3.600 19.859 -6.186 1.00 91.00 316 ASN A CA 1
ATOM 2601 C C . ASN A 1 316 ? -3.448 20.578 -4.830 1.00 91.00 316 ASN A C 1
ATOM 2603 O O . ASN A 1 316 ? -4.168 20.319 -3.867 1.00 91.00 316 ASN A O 1
ATOM 2607 N N . ARG A 1 317 ? -2.528 21.548 -4.764 1.00 88.81 317 ARG A N 1
ATOM 2608 C CA . ARG A 1 317 ? -2.243 22.333 -3.544 1.00 88.81 317 ARG A CA 1
ATOM 2609 C C . ARG A 1 317 ? -3.446 23.091 -2.966 1.00 88.81 317 ARG A C 1
ATOM 2611 O O . ARG A 1 317 ? -3.424 23.460 -1.798 1.00 88.81 317 ARG A O 1
ATOM 2618 N N . LEU A 1 318 ? -4.465 23.353 -3.787 1.00 91.94 318 LEU A N 1
ATOM 2619 C CA . LEU A 1 318 ? -5.694 24.045 -3.391 1.00 91.94 318 LEU A CA 1
ATOM 2620 C C . LEU A 1 318 ? -6.769 23.069 -2.888 1.00 91.94 318 LEU A C 1
ATOM 2622 O O . LEU A 1 318 ? -7.888 23.493 -2.622 1.00 91.94 318 LEU A O 1
ATOM 2626 N N . GLY A 1 319 ? -6.463 21.770 -2.797 1.00 89.38 319 GLY A N 1
ATOM 2627 C CA . GLY A 1 319 ? -7.428 20.740 -2.417 1.00 89.38 319 GLY A CA 1
ATOM 2628 C C . GLY A 1 319 ? -8.410 20.364 -3.526 1.00 89.38 319 GLY A C 1
ATOM 2629 O O . GLY A 1 319 ? -9.399 19.691 -3.255 1.00 89.38 319 GLY A O 1
ATOM 2630 N N . ARG A 1 320 ? -8.183 20.774 -4.783 1.00 92.81 320 ARG A N 1
ATOM 2631 C CA . ARG A 1 320 ? -9.045 20.333 -5.890 1.00 92.81 320 ARG A CA 1
ATOM 2632 C C . ARG A 1 320 ? -8.643 18.923 -6.301 1.00 92.81 320 ARG A C 1
ATOM 2634 O O . ARG A 1 320 ? -7.490 18.711 -6.677 1.00 92.81 320 ARG A O 1
ATOM 2641 N N . ALA A 1 321 ? -9.593 17.998 -6.209 1.00 93.62 321 ALA A N 1
ATOM 2642 C CA . ALA A 1 321 ? -9.429 16.609 -6.607 1.00 93.62 321 ALA A CA 1
ATOM 2643 C C . ALA A 1 321 ? -9.827 16.417 -8.077 1.00 93.62 321 ALA A C 1
ATOM 2645 O O . ALA A 1 321 ? -10.948 16.737 -8.469 1.00 93.62 321 ALA A O 1
ATOM 2646 N N . THR A 1 322 ? -8.919 15.852 -8.861 1.00 94.81 322 THR A N 1
ATOM 2647 C CA . THR A 1 322 ? -9.135 15.394 -10.232 1.00 94.81 322 THR A CA 1
ATOM 2648 C C . THR A 1 322 ? -9.182 13.872 -10.217 1.00 94.81 322 THR A C 1
ATOM 2650 O O . THR A 1 322 ? -8.246 13.229 -9.740 1.00 94.81 322 THR A O 1
ATOM 2653 N N . ARG A 1 323 ? -10.273 13.291 -10.721 1.00 95.31 323 ARG A N 1
ATOM 2654 C CA . ARG A 1 323 ? -10.434 11.839 -10.867 1.00 95.31 323 ARG A CA 1
ATOM 2655 C C . ARG A 1 323 ? -10.053 11.453 -12.289 1.00 95.31 323 ARG A C 1
ATOM 2657 O O . ARG A 1 323 ? -10.699 11.898 -13.230 1.00 95.31 323 ARG A O 1
ATOM 2664 N N . LEU A 1 324 ? -9.013 10.647 -12.425 1.00 93.06 324 LEU A N 1
ATOM 2665 C CA . LEU A 1 324 ? -8.501 10.160 -13.696 1.00 93.06 324 LEU A CA 1
ATOM 2666 C C . LEU A 1 324 ? -8.948 8.711 -13.877 1.00 93.06 324 LEU A C 1
ATOM 2668 O O . LEU A 1 324 ? -8.717 7.860 -13.011 1.00 93.06 324 LEU A O 1
ATOM 2672 N N . ALA A 1 325 ? -9.640 8.452 -14.983 1.00 88.69 325 ALA A N 1
ATOM 2673 C CA . ALA A 1 325 ? -9.999 7.098 -15.369 1.00 88.69 325 ALA A CA 1
ATOM 2674 C C . ALA A 1 325 ? -8.738 6.319 -15.763 1.00 88.69 325 ALA A C 1
ATOM 2676 O O . ALA A 1 325 ? -7.744 6.892 -16.208 1.00 88.69 325 ALA A O 1
ATOM 2677 N N . TRP A 1 326 ? -8.788 5.001 -15.597 1.00 87.06 326 TRP A N 1
ATOM 2678 C CA . TRP A 1 326 ? -7.729 4.139 -16.101 1.00 87.06 326 TRP A CA 1
ATOM 2679 C C . TRP A 1 326 ? -7.851 4.021 -17.622 1.00 87.06 326 TRP A C 1
ATOM 2681 O O . TRP A 1 326 ? -8.956 3.741 -18.094 1.00 87.06 326 TRP A O 1
ATOM 2691 N N . PRO A 1 327 ? -6.751 4.168 -18.376 1.00 83.81 327 PRO A N 1
ATOM 2692 C CA . PRO A 1 327 ? -6.760 3.942 -19.816 1.00 83.81 327 PRO A CA 1
ATOM 2693 C C . PRO A 1 327 ? -7.216 2.528 -20.190 1.00 83.81 327 PRO A C 1
ATOM 2695 O O . PRO A 1 327 ? -7.157 1.583 -19.385 1.00 83.81 327 PRO A O 1
ATOM 2698 N N . GLU A 1 328 ? -7.655 2.379 -21.440 1.00 74.94 328 GLU A N 1
ATOM 2699 C CA . GLU A 1 328 ? -7.932 1.071 -22.029 1.00 74.94 328 GLU A CA 1
ATOM 2700 C C . GLU A 1 328 ? -6.658 0.212 -22.146 1.00 74.94 328 GLU A C 1
ATOM 2702 O O . GLU A 1 328 ? -5.532 0.694 -22.065 1.00 74.94 328 GLU A O 1
ATOM 2707 N N . TRP A 1 329 ? -6.849 -1.104 -22.271 1.00 56.72 329 TRP A N 1
ATOM 2708 C CA . TRP A 1 329 ? -5.887 -2.171 -21.944 1.00 56.72 329 TRP A CA 1
ATOM 2709 C C . TRP A 1 329 ? -4.594 -2.269 -22.791 1.00 56.72 329 TRP A C 1
ATOM 2711 O O . TRP A 1 329 ? -3.895 -3.271 -22.664 1.00 56.72 329 TRP A O 1
ATOM 2721 N N . SER A 1 330 ? -4.226 -1.291 -23.622 1.00 56.66 330 SER A N 1
ATOM 2722 C CA . SER A 1 330 ? -3.273 -1.528 -24.723 1.00 56.66 330 SER A CA 1
ATOM 2723 C C . SER A 1 330 ? -1.994 -0.682 -24.768 1.00 56.66 330 SER A C 1
ATOM 2725 O O . SER A 1 330 ? -1.362 -0.632 -25.820 1.00 56.66 330 SER A O 1
ATOM 2727 N N . SER A 1 331 ? -1.551 -0.032 -23.691 1.00 65.44 331 SER A N 1
ATOM 2728 C CA . SER A 1 331 ? -0.234 0.625 -23.693 1.00 65.44 331 SER A CA 1
ATOM 2729 C C . SER A 1 331 ? 0.824 -0.293 -23.073 1.00 65.44 331 SER A C 1
ATOM 2731 O O . SER A 1 331 ? 0.918 -0.444 -21.862 1.00 65.44 331 SER A O 1
ATOM 2733 N N . GLU A 1 332 ? 1.630 -0.966 -23.890 1.00 75.69 332 GLU A N 1
ATOM 2734 C CA . GLU A 1 332 ? 2.873 -1.569 -23.397 1.00 75.69 332 GLU A CA 1
ATOM 2735 C C . GLU A 1 332 ? 3.939 -0.482 -23.219 1.00 75.69 332 GLU A C 1
ATOM 2737 O O . GLU A 1 332 ? 3.979 0.511 -23.949 1.00 75.69 332 GLU A O 1
ATOM 2742 N N . MET A 1 333 ? 4.836 -0.656 -22.249 1.00 84.12 333 MET A N 1
ATOM 2743 C CA . MET A 1 333 ? 5.958 0.268 -22.091 1.00 84.12 333 MET A CA 1
ATOM 2744 C C . MET A 1 333 ? 7.060 -0.057 -23.095 1.00 84.12 333 MET A C 1
ATOM 2746 O O . MET A 1 333 ? 7.439 -1.213 -23.263 1.00 84.12 333 MET A O 1
ATOM 2750 N N . SER A 1 334 ? 7.663 0.971 -23.697 1.00 86.81 334 SER A N 1
ATOM 2751 C CA . SER A 1 334 ? 8.809 0.757 -24.583 1.00 86.81 334 SER A CA 1
ATOM 2752 C C . SER A 1 334 ? 9.960 0.048 -23.844 1.00 86.81 334 SER A C 1
ATOM 2754 O O . SER A 1 334 ? 10.445 0.569 -22.834 1.00 86.81 334 SER A O 1
ATOM 2756 N N . PRO A 1 335 ? 10.516 -1.061 -24.372 1.00 84.81 335 PRO A N 1
ATOM 2757 C CA . PRO A 1 335 ? 11.667 -1.740 -23.767 1.00 84.81 335 PRO A CA 1
ATOM 2758 C C . PRO A 1 335 ? 12.930 -0.861 -23.764 1.00 84.81 335 PRO A C 1
ATOM 2760 O O . PRO A 1 335 ? 13.874 -1.091 -23.002 1.00 84.81 335 PRO A O 1
ATOM 2763 N N . THR A 1 336 ? 12.960 0.185 -24.593 1.00 86.25 336 THR A N 1
ATOM 2764 C CA . THR A 1 336 ? 14.063 1.153 -24.636 1.00 86.25 336 THR A CA 1
ATOM 2765 C C . THR A 1 336 ? 13.929 2.292 -23.632 1.00 86.25 336 THR A C 1
ATOM 2767 O O . THR A 1 336 ? 14.890 3.053 -23.487 1.00 86.25 336 THR A O 1
ATOM 2770 N N . MET A 1 337 ? 12.796 2.377 -22.922 1.00 88.19 337 MET A N 1
ATOM 2771 C CA . MET A 1 337 ? 12.536 3.380 -21.895 1.00 88.19 337 MET A CA 1
ATOM 2772 C C . MET A 1 337 ? 13.669 3.407 -20.873 1.00 88.19 337 MET A C 1
ATOM 2774 O O . MET A 1 337 ? 14.089 2.373 -20.340 1.00 88.19 337 MET A O 1
ATOM 2778 N N . LEU A 1 338 ? 14.171 4.610 -20.610 1.00 84.31 338 LEU A N 1
ATOM 2779 C CA . LEU A 1 338 ? 15.166 4.847 -19.582 1.00 84.31 338 LEU A CA 1
ATOM 2780 C C . LEU A 1 338 ? 14.504 4.716 -18.209 1.00 84.31 338 LEU A C 1
ATOM 2782 O O . LEU A 1 338 ? 13.686 5.547 -17.827 1.00 84.31 338 LEU A O 1
ATOM 2786 N N . VAL A 1 339 ? 14.887 3.688 -17.458 1.00 81.69 339 VAL A N 1
ATOM 2787 C CA . VAL A 1 339 ? 14.380 3.476 -16.097 1.00 81.69 339 VAL A CA 1
ATOM 2788 C C . VAL A 1 339 ? 15.237 4.238 -15.090 1.00 81.69 339 VAL A C 1
ATOM 2790 O O . VAL A 1 339 ? 14.729 4.744 -14.090 1.00 81.69 339 VAL A O 1
ATOM 2793 N N . TRP A 1 340 ? 16.547 4.316 -15.347 1.00 76.62 340 TRP A N 1
ATOM 2794 C CA . TRP A 1 340 ? 17.507 4.861 -14.394 1.00 76.62 340 TRP A CA 1
ATOM 2795 C C . TRP A 1 340 ? 18.833 5.316 -15.036 1.00 76.62 340 TRP A C 1
ATOM 2797 O O . TRP A 1 340 ? 19.393 4.616 -15.887 1.00 76.62 340 TRP A O 1
ATOM 2807 N N . ASP A 1 341 ? 19.361 6.458 -14.574 1.00 71.31 341 ASP A N 1
ATOM 2808 C CA . ASP A 1 341 ? 20.677 7.019 -14.914 1.00 71.31 341 ASP A CA 1
ATOM 2809 C C . ASP A 1 341 ? 21.672 6.903 -13.728 1.00 71.31 341 ASP A C 1
ATOM 2811 O O . ASP A 1 341 ? 21.310 7.045 -12.559 1.00 71.31 341 ASP A O 1
ATOM 2815 N N . ARG A 1 342 ? 22.961 6.647 -14.015 1.00 61.56 342 ARG A N 1
ATOM 2816 C CA . ARG A 1 342 ? 24.039 6.504 -13.011 1.00 61.56 342 ARG A CA 1
ATOM 2817 C C . ARG A 1 342 ? 24.244 7.747 -12.149 1.00 61.56 342 ARG A C 1
ATOM 2819 O O . ARG A 1 342 ? 24.802 7.592 -11.062 1.00 61.56 342 ARG A O 1
ATOM 2826 N N . SER A 1 343 ? 23.820 8.930 -12.596 1.00 59.19 343 SER A N 1
ATOM 2827 C CA . SER A 1 343 ? 23.842 10.147 -11.774 1.00 59.19 343 SER A CA 1
ATOM 2828 C C . SER A 1 343 ? 23.078 9.970 -10.452 1.00 59.19 343 SER A C 1
ATOM 2830 O O . SER A 1 343 ? 23.446 10.577 -9.449 1.00 59.19 343 SER A O 1
ATOM 2832 N N . ASP A 1 344 ? 22.113 9.039 -10.387 1.00 56.88 344 ASP A N 1
ATOM 2833 C CA . ASP A 1 344 ? 21.386 8.737 -9.156 1.00 56.88 344 ASP A CA 1
ATOM 2834 C C . ASP A 1 344 ? 22.015 7.586 -8.315 1.00 56.88 344 ASP A C 1
ATOM 2836 O O . ASP A 1 344 ? 21.357 7.091 -7.396 1.00 56.88 344 ASP A O 1
ATOM 2840 N N . ILE A 1 345 ? 23.254 7.106 -8.565 1.00 51.62 345 ILE A N 1
ATOM 2841 C CA . ILE A 1 345 ? 23.948 6.087 -7.727 1.00 51.62 345 ILE A CA 1
ATOM 2842 C C . ILE A 1 345 ? 24.888 6.744 -6.705 1.00 51.62 345 ILE A C 1
ATOM 2844 O O . ILE A 1 345 ? 26.038 7.062 -6.991 1.00 51.62 345 ILE A O 1
ATOM 2848 N N . TYR A 1 346 ? 24.445 6.815 -5.452 1.00 52.75 346 TYR A N 1
ATOM 2849 C CA . TYR A 1 346 ? 25.326 7.006 -4.302 1.00 52.75 346 TYR A CA 1
ATOM 2850 C C . TYR A 1 346 ? 25.947 5.666 -3.913 1.00 52.75 346 TYR A C 1
ATOM 2852 O O . TYR A 1 346 ? 25.262 4.642 -3.832 1.00 52.75 346 TYR A O 1
ATOM 2860 N N . ARG A 1 347 ? 27.245 5.686 -3.598 1.00 55.69 347 ARG A N 1
ATOM 2861 C CA . ARG A 1 347 ? 28.006 4.503 -3.163 1.00 55.69 347 ARG A CA 1
ATOM 2862 C C . ARG A 1 347 ? 27.449 3.861 -1.878 1.00 55.69 347 ARG A C 1
ATOM 2864 O O . ARG A 1 347 ? 27.678 2.677 -1.656 1.00 55.69 347 ARG A O 1
ATOM 2871 N N . SER A 1 348 ? 26.672 4.601 -1.084 1.00 60.66 348 SER A N 1
ATOM 2872 C CA . SER A 1 348 ? 26.159 4.211 0.238 1.00 60.66 348 SER A CA 1
ATOM 2873 C C . SER A 1 348 ? 24.759 3.577 0.256 1.00 60.66 348 SER A C 1
ATOM 2875 O O . SER A 1 348 ? 24.210 3.376 1.337 1.00 60.66 348 SER A O 1
ATOM 2877 N N . PHE A 1 349 ? 24.147 3.246 -0.891 1.00 63.34 349 PHE A N 1
ATOM 2878 C CA . PHE A 1 349 ? 22.817 2.620 -0.881 1.00 63.34 349 P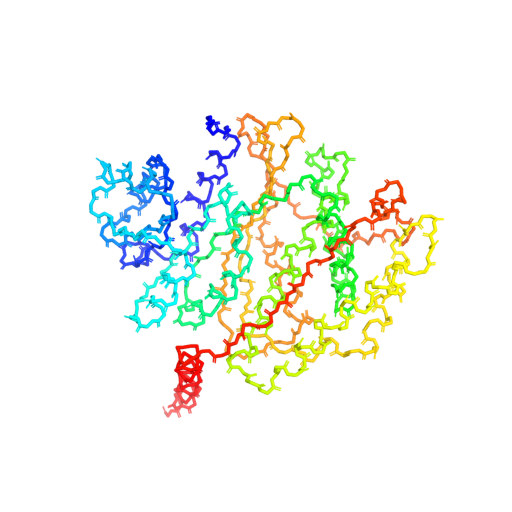HE A CA 1
ATOM 2879 C C . PHE A 1 349 ? 22.805 1.277 -0.140 1.00 63.34 349 PHE A C 1
ATOM 2881 O O . PHE A 1 349 ? 23.452 0.319 -0.583 1.00 63.34 349 PHE A O 1
ATOM 2888 N N . GLN A 1 350 ? 21.994 1.188 0.914 1.00 66.75 350 GLN A N 1
ATOM 2889 C CA . GLN A 1 350 ? 21.680 -0.064 1.590 1.00 66.75 350 GLN A CA 1
ATOM 2890 C C . GLN A 1 350 ? 20.227 -0.448 1.288 1.00 66.75 350 GLN A C 1
ATOM 2892 O O . GLN A 1 350 ? 19.324 0.303 1.652 1.00 66.75 350 GLN A O 1
ATOM 2897 N N . PRO A 1 351 ? 19.983 -1.579 0.599 1.00 64.88 351 PRO A N 1
ATOM 2898 C CA . PRO A 1 351 ? 18.625 -2.018 0.324 1.00 64.88 351 PRO A CA 1
ATOM 2899 C C . PRO A 1 351 ? 17.912 -2.378 1.625 1.00 64.88 351 PRO A C 1
ATOM 2901 O O . PRO A 1 351 ? 18.534 -2.882 2.569 1.00 64.88 351 PRO A O 1
ATOM 2904 N N . ARG A 1 352 ? 16.590 -2.194 1.643 1.00 70.56 352 ARG A N 1
ATOM 2905 C CA . ARG A 1 352 ? 15.766 -2.639 2.764 1.00 70.56 352 ARG A CA 1
ATOM 2906 C C . ARG A 1 352 ? 15.940 -4.148 2.942 1.00 70.56 352 ARG A C 1
ATOM 2908 O O . ARG A 1 352 ? 15.798 -4.932 1.994 1.00 70.56 352 ARG A O 1
ATOM 2915 N N . LYS A 1 353 ? 16.236 -4.549 4.179 1.00 68.75 353 LYS A N 1
ATOM 2916 C CA . LYS A 1 353 ? 16.222 -5.946 4.612 1.00 68.75 353 LYS A CA 1
ATOM 2917 C C . LYS A 1 353 ? 14.887 -6.219 5.282 1.00 68.75 353 LYS A C 1
ATOM 2919 O O . LYS A 1 353 ? 14.590 -5.642 6.324 1.00 68.75 353 LYS A O 1
ATOM 2924 N N . LEU A 1 354 ? 14.090 -7.087 4.676 1.00 68.62 354 LEU A N 1
ATOM 2925 C CA . LEU A 1 354 ? 12.944 -7.667 5.353 1.00 68.62 354 LEU A CA 1
ATOM 2926 C C . LEU A 1 354 ? 13.412 -8.894 6.133 1.00 68.62 354 LEU A C 1
ATOM 2928 O O . LEU A 1 354 ? 14.118 -9.738 5.583 1.00 68.62 354 LEU A O 1
ATOM 2932 N N . VAL A 1 355 ? 13.031 -8.968 7.404 1.00 68.56 355 VAL A N 1
ATOM 2933 C CA . VAL A 1 355 ? 13.313 -10.106 8.282 1.00 68.56 355 VAL A CA 1
ATOM 2934 C C . VAL A 1 355 ? 11.981 -10.761 8.615 1.00 68.56 355 VAL A C 1
ATOM 2936 O O . VAL A 1 355 ? 11.037 -10.064 8.992 1.00 68.56 355 VAL A O 1
ATOM 2939 N N . LEU A 1 356 ? 11.893 -12.086 8.464 1.00 70.88 356 LEU A N 1
ATOM 2940 C CA . LEU A 1 356 ? 10.715 -12.812 8.925 1.00 70.88 356 LEU A CA 1
ATOM 2941 C C . LEU A 1 356 ? 10.609 -12.693 10.451 1.00 70.88 356 LEU A C 1
ATOM 2943 O O . LEU A 1 356 ? 11.596 -12.971 11.139 1.00 70.88 356 LEU A O 1
ATOM 2947 N N . PRO A 1 357 ? 9.438 -12.315 10.999 1.00 66.94 357 PRO A N 1
ATOM 2948 C CA . PRO A 1 357 ? 9.255 -12.270 12.442 1.00 66.94 357 PRO A CA 1
ATOM 2949 C C . PRO A 1 357 ? 9.527 -13.646 13.059 1.00 66.94 357 PRO A C 1
ATOM 2951 O O . PRO A 1 357 ? 9.237 -14.683 12.452 1.00 66.94 357 PRO A O 1
ATOM 2954 N N . GLN A 1 358 ? 10.071 -13.676 14.275 1.00 70.12 358 GLN A N 1
ATOM 2955 C CA . GLN A 1 358 ? 10.130 -14.921 15.034 1.00 70.12 358 GLN A CA 1
ATOM 2956 C C . GLN A 1 358 ? 8.717 -15.317 15.473 1.00 70.12 358 GLN A C 1
ATOM 2958 O O . GLN A 1 358 ? 7.897 -14.464 15.813 1.00 70.12 358 GLN A O 1
ATOM 2963 N N . LEU A 1 359 ? 8.423 -16.618 15.449 1.00 68.44 359 LEU A N 1
ATOM 2964 C CA . LEU A 1 359 ? 7.141 -17.121 15.924 1.00 68.44 359 LEU A CA 1
ATOM 2965 C C . LEU A 1 359 ? 7.149 -17.072 17.457 1.00 68.44 359 LEU A C 1
ATOM 2967 O O . LEU A 1 359 ? 7.762 -17.921 18.100 1.00 68.44 359 LEU A O 1
ATOM 2971 N N . THR A 1 360 ? 6.499 -16.066 18.034 1.00 68.88 360 THR A N 1
ATOM 2972 C CA . THR A 1 360 ? 6.277 -15.975 19.483 1.00 68.88 360 THR A CA 1
ATOM 2973 C C . THR A 1 360 ? 5.122 -16.899 19.904 1.00 68.88 360 THR A C 1
ATOM 2975 O O . THR A 1 360 ? 4.302 -17.262 19.053 1.00 68.88 360 THR A O 1
ATOM 2978 N N . PRO A 1 361 ? 4.995 -17.277 21.193 1.00 68.81 361 PRO A N 1
ATOM 2979 C CA . PRO A 1 361 ? 3.864 -18.081 21.678 1.00 68.81 361 PRO A CA 1
ATOM 2980 C C . PRO A 1 361 ? 2.497 -17.490 21.294 1.00 68.81 361 PRO A C 1
ATOM 2982 O O . PRO A 1 361 ? 1.583 -18.213 20.901 1.00 68.81 361 PRO A O 1
ATOM 2985 N N . SER A 1 362 ? 2.389 -16.162 21.317 1.00 63.72 362 SER A N 1
ATOM 2986 C CA . SER A 1 362 ? 1.216 -15.394 20.898 1.00 63.72 362 SER A CA 1
ATOM 2987 C C . SER A 1 362 ? 0.867 -15.588 19.422 1.00 63.72 362 SER A C 1
ATOM 2989 O O . SER A 1 362 ? -0.273 -15.914 19.081 1.00 63.72 362 SER A O 1
ATOM 2991 N N . LEU A 1 363 ? 1.856 -15.441 18.537 1.00 65.38 363 LEU A N 1
ATOM 2992 C CA . LEU A 1 363 ? 1.679 -15.640 17.098 1.00 65.38 363 LEU A CA 1
ATOM 2993 C C . LEU A 1 363 ? 1.428 -17.114 16.752 1.00 65.38 363 LEU A C 1
ATOM 2995 O O . LEU A 1 363 ? 0.655 -17.403 15.840 1.00 65.38 363 LEU A O 1
ATOM 2999 N N . ALA A 1 364 ? 2.020 -18.046 17.505 1.00 67.25 364 ALA A N 1
ATOM 3000 C CA . ALA A 1 364 ? 1.763 -19.477 17.375 1.00 67.25 364 ALA A CA 1
ATOM 3001 C C . ALA A 1 364 ? 0.309 -19.829 17.732 1.00 67.25 364 ALA A C 1
ATOM 3003 O O . ALA A 1 364 ? -0.364 -20.516 16.962 1.00 67.25 364 ALA A O 1
ATOM 3004 N N . GLY A 1 365 ? -0.205 -19.310 18.853 1.00 66.81 365 GLY A N 1
ATOM 3005 C CA . GLY A 1 365 ? -1.602 -19.499 19.255 1.00 66.81 365 GLY A CA 1
ATOM 3006 C C . GLY A 1 365 ? -2.594 -18.907 18.249 1.00 66.81 365 GLY A C 1
ATOM 3007 O O . GLY A 1 365 ? -3.630 -19.511 17.956 1.00 66.81 365 GLY A O 1
ATOM 3008 N N . LEU A 1 366 ? -2.258 -17.760 17.651 1.00 65.69 366 LEU A N 1
ATOM 3009 C CA . LEU A 1 366 ? -3.042 -17.152 16.576 1.00 65.69 366 LEU A CA 1
ATOM 3010 C C . LEU A 1 366 ? -3.053 -18.017 15.312 1.00 65.69 366 LEU A C 1
ATOM 3012 O O . LEU A 1 366 ? -4.121 -18.294 14.766 1.00 65.69 366 LEU A O 1
ATOM 3016 N N . ALA A 1 367 ? -1.880 -18.467 14.866 1.00 66.81 367 ALA A N 1
ATOM 3017 C CA . ALA A 1 367 ? -1.747 -19.352 13.715 1.00 66.81 367 ALA A CA 1
ATOM 3018 C C . ALA A 1 367 ? -2.569 -20.638 13.899 1.00 66.81 367 ALA A C 1
ATOM 3020 O O . ALA A 1 367 ? -3.262 -21.065 12.971 1.00 66.81 367 ALA A O 1
ATOM 3021 N N . GLU A 1 368 ? -2.563 -21.216 15.104 1.00 67.19 368 GLU A N 1
ATOM 3022 C CA . GLU A 1 368 ? -3.355 -22.409 15.411 1.00 67.19 368 GLU A CA 1
ATOM 3023 C C . GLU A 1 368 ? -4.862 -22.109 15.451 1.00 67.19 368 GLU A C 1
ATOM 3025 O O . GLU A 1 368 ? -5.652 -22.834 14.846 1.00 67.19 368 GLU A O 1
ATOM 3030 N N . THR A 1 369 ? -5.278 -20.986 16.043 1.00 65.75 369 THR A N 1
ATOM 3031 C CA . THR A 1 369 ? -6.687 -20.550 16.039 1.00 65.75 369 THR A CA 1
ATOM 3032 C C . THR A 1 369 ? -7.208 -20.354 14.610 1.00 65.75 369 THR A C 1
ATOM 3034 O O . THR A 1 369 ? -8.268 -20.869 14.247 1.00 65.75 369 THR A O 1
ATOM 3037 N N . VAL A 1 370 ? -6.439 -19.673 13.756 1.00 64.12 370 VAL A N 1
ATOM 3038 C CA . VAL A 1 370 ? -6.763 -19.467 12.334 1.00 64.12 370 VAL A CA 1
ATOM 3039 C C . VAL A 1 370 ? -6.853 -20.807 11.591 1.00 64.12 370 VAL A C 1
ATOM 3041 O O . VAL A 1 370 ? -7.769 -21.032 10.788 1.00 64.12 370 VAL A O 1
ATOM 3044 N N . ARG A 1 371 ? -5.942 -21.743 11.874 1.00 65.06 371 ARG A N 1
ATOM 3045 C CA . ARG A 1 371 ? -5.973 -23.098 11.307 1.00 65.06 371 ARG A CA 1
ATOM 3046 C C . ARG A 1 371 ? -7.235 -23.865 11.718 1.00 65.06 371 ARG A C 1
ATOM 3048 O O . ARG A 1 371 ? -7.826 -24.546 10.879 1.00 65.06 371 ARG A O 1
ATOM 3055 N N . VAL A 1 372 ? -7.674 -23.758 12.970 1.00 66.31 372 VAL A N 1
ATOM 3056 C CA . VAL A 1 372 ? -8.904 -24.406 13.454 1.00 66.31 372 VAL A CA 1
ATOM 3057 C C . VAL A 1 372 ? -10.145 -23.785 12.806 1.00 66.31 372 VAL A C 1
ATOM 3059 O O . VAL A 1 372 ? -10.990 -24.509 12.272 1.00 66.31 372 VAL A O 1
ATOM 3062 N N . LEU A 1 373 ? -10.234 -22.452 12.767 1.00 60.06 373 LEU A N 1
ATOM 3063 C CA . LEU A 1 373 ? -11.370 -21.742 12.170 1.00 60.06 373 LEU A CA 1
ATOM 3064 C C . LEU A 1 373 ? -11.528 -22.055 10.676 1.00 60.06 373 LEU A C 1
ATOM 3066 O O . LEU A 1 373 ? -12.637 -22.347 10.229 1.00 60.06 373 LEU A O 1
ATOM 3070 N N . SER A 1 374 ? -10.427 -22.089 9.919 1.00 58.19 374 SER A N 1
ATOM 3071 C CA . SER A 1 374 ? -10.432 -22.432 8.486 1.00 58.19 374 SER A CA 1
ATOM 3072 C C . SER A 1 374 ? -10.808 -23.894 8.192 1.00 58.19 374 SER A C 1
ATOM 3074 O O . SER A 1 374 ? -11.377 -24.194 7.138 1.00 58.19 374 SER A O 1
ATOM 3076 N N . ARG A 1 375 ? -10.549 -24.828 9.119 1.00 60.12 375 ARG A N 1
ATOM 3077 C CA . ARG A 1 375 ? -11.027 -26.221 9.020 1.00 60.12 375 ARG A CA 1
ATOM 3078 C C . ARG A 1 375 ? -12.534 -26.326 9.268 1.00 60.12 375 ARG A C 1
ATOM 3080 O O . ARG A 1 375 ? -13.218 -27.075 8.566 1.00 60.12 375 ARG A O 1
ATOM 3087 N N . ASN A 1 376 ? -13.062 -25.559 10.219 1.00 52.16 376 ASN A N 1
ATOM 3088 C CA . ASN A 1 376 ? -14.475 -25.611 10.601 1.00 52.16 376 ASN A CA 1
ATOM 3089 C C . ASN A 1 376 ? -15.406 -24.968 9.558 1.00 52.16 376 ASN A C 1
ATOM 3091 O O . ASN A 1 376 ? -16.479 -25.510 9.285 1.00 52.16 376 ASN A O 1
ATOM 3095 N N . THR A 1 377 ? -14.986 -23.891 8.886 1.00 52.28 377 THR A N 1
ATOM 3096 C CA . THR A 1 377 ? -15.729 -23.315 7.745 1.00 52.28 377 THR A CA 1
ATOM 3097 C C . THR A 1 377 ? -15.803 -24.266 6.547 1.00 52.28 377 THR A C 1
ATOM 3099 O O . THR A 1 377 ? -16.844 -24.343 5.891 1.00 52.28 377 THR A O 1
ATOM 3102 N N . ARG A 1 378 ? -14.756 -25.066 6.289 1.00 49.91 378 ARG A N 1
ATOM 3103 C CA . ARG A 1 378 ? -14.781 -26.104 5.238 1.00 49.91 378 ARG A CA 1
ATOM 3104 C C . ARG A 1 378 ? -15.718 -27.269 5.563 1.00 49.91 378 ARG A C 1
ATOM 3106 O O . ARG A 1 378 ? -16.322 -27.818 4.645 1.00 49.91 378 ARG A O 1
ATOM 3113 N N . ARG A 1 379 ? -15.869 -27.638 6.841 1.00 49.94 379 ARG A N 1
ATOM 3114 C CA . ARG A 1 379 ? -16.829 -28.673 7.270 1.00 49.94 379 ARG A CA 1
ATOM 3115 C C . ARG A 1 379 ? -18.280 -28.206 7.146 1.00 49.94 379 ARG A C 1
ATOM 3117 O O . ARG A 1 379 ? -19.093 -28.961 6.626 1.00 49.94 379 ARG A O 1
ATOM 3124 N N . LYS A 1 380 ? -18.596 -26.956 7.512 1.00 48.59 380 LYS A N 1
ATOM 3125 C CA . LYS A 1 380 ? -19.955 -26.399 7.343 1.00 48.59 380 LYS A CA 1
ATOM 3126 C C . LYS A 1 380 ? -20.400 -26.325 5.876 1.00 48.59 380 LYS A C 1
ATOM 3128 O O . LYS A 1 380 ? -21.530 -26.691 5.584 1.00 48.59 380 LYS A O 1
ATOM 3133 N N . LYS A 1 381 ? -19.509 -25.964 4.941 1.00 46.41 381 LYS A N 1
ATOM 3134 C CA . LYS A 1 381 ? -19.818 -25.976 3.493 1.00 46.41 381 LYS A CA 1
ATOM 3135 C C . LYS A 1 381 ? -20.048 -27.385 2.912 1.00 46.41 381 LYS A C 1
ATOM 3137 O O . LYS A 1 381 ? -20.656 -27.497 1.860 1.00 46.41 381 LYS A O 1
ATOM 3142 N N . ARG A 1 382 ? -19.578 -28.455 3.569 1.00 46.44 382 ARG A N 1
ATOM 3143 C CA . ARG A 1 382 ? -19.778 -29.850 3.120 1.00 46.44 382 ARG A CA 1
ATOM 3144 C C . ARG A 1 382 ? -20.979 -30.553 3.764 1.00 46.44 382 ARG A C 1
ATOM 3146 O O . ARG A 1 382 ? -21.357 -31.614 3.292 1.00 46.44 382 ARG A O 1
ATOM 3153 N N . GLY A 1 383 ? -21.561 -29.987 4.822 1.00 45.62 383 GLY A N 1
ATOM 3154 C CA . GLY A 1 383 ? -22.721 -30.554 5.525 1.00 45.62 383 GLY A CA 1
ATOM 3155 C C . GLY A 1 383 ? -24.076 -29.971 5.110 1.00 45.62 383 GLY A C 1
ATOM 3156 O O . GLY A 1 383 ? -25.089 -30.372 5.667 1.00 45.62 383 GLY A O 1
ATOM 3157 N N . GLY A 1 384 ? -24.097 -29.019 4.171 1.00 40.09 384 GLY A N 1
ATOM 3158 C CA . GLY A 1 384 ? -25.296 -28.312 3.708 1.00 40.09 384 GLY A CA 1
ATOM 3159 C C . GLY A 1 384 ? -25.848 -28.842 2.387 1.00 40.09 384 GLY A C 1
ATOM 3160 O O . GLY A 1 384 ? -26.089 -28.057 1.485 1.00 40.09 384 GLY A O 1
ATOM 3161 N N . HIS A 1 385 ? -25.994 -30.157 2.260 1.00 42.28 385 HIS A N 1
ATOM 3162 C CA . HIS A 1 385 ? -26.912 -30.785 1.311 1.00 42.28 385 HIS A CA 1
ATOM 3163 C C . HIS A 1 385 ? -27.434 -32.051 1.985 1.00 42.28 385 HIS A C 1
ATOM 3165 O O . HIS A 1 385 ? -26.768 -33.087 2.002 1.00 42.28 385 HIS A O 1
ATOM 3171 N N . ARG A 1 386 ? -28.593 -31.919 2.617 1.00 38.69 386 ARG A N 1
ATOM 3172 C CA . ARG A 1 386 ? -29.512 -33.015 2.885 1.00 38.69 386 ARG A CA 1
ATOM 3173 C C . ARG A 1 386 ? -30.885 -32.559 2.452 1.00 38.69 386 ARG A C 1
ATOM 3175 O O . ARG A 1 386 ? -31.191 -31.381 2.745 1.00 38.69 386 ARG A O 1
#

Sequence (386 aa):
MRESVAKATTRRLYYTECLPEWLLREDLQGGQHLVLLGAERHELDQLTTLGVQSQNIWSVESDLATYRQQARWAGGVNRYYGSMAEFLETMLHMNHRVVHLNLDIEGSYLRKLDPAMSSILLFCWRNPQTVVSTYGTVTRDVQTLREGVRSLMTLLAIAPEATQSFCANLQHCYEDAGFSQPFRMVLRDCFWIRSNLEHTLSATALVLPRQRDRVDRFLLAQQATWKWLRARKPQPTRLRHLLESADHLSTSYRLDQLRLGIQIDAVQNIVYIATQPWTQRCYLARYRLLDQPRDTRHWLERTYAAFRSRPFIAINRLGRATRLAWPEWSSEMSPTMLVWDRSDIYRSFQPRKLVLPQLTPSLAGLAETVRVLSRNTRRKKRGGHR

Radius of gyration: 21.13 Å; Cα contacts (8 Å, |Δi|>4): 604; chains: 1; bounding box: 58×57×52 Å

Nearest PDB structures (foldseek):
  7veo-assembly1_B  TM=4.598E-01  e=3.650E+00  Bombyx mori
  6liv-assembly3_F  TM=3.678E-01  e=5.705E+00  Papaver somniferum

pLDDT: mean 78.41, std 13.37, range [36.75, 95.31]

Secondary structure (DSSP, 8-state):
-PPPHHHHHHHHHIIIIIHHHHS-HHHHHHSEEEE---SSSHHHHHHHHTT--GGGEEEEE--HHHHHHHHHH-TT-EEEES-HHHHHHHHHHTT--EEEEEE-SSSTTTTT-HHHHHHHHHHHHH-TT-EEEEEE---S-HHHHHHHHHHHHHHHHH-HHHHHHHHHHHHHHHHHTT-SSHHHHHHHHHHHHHHHHHHHHHHHHHHSGGGHHHHHHHHHHHHHHHHHHHHT--SSEEHHHHHHHHHHHHHHH-GGG-EEEEEEEEEEEEEEEEETTEEEEEEEEEEEEEEEEEEHHHHHHHHHHHHHTS-EEEE-TT--EEEEPPPPTT-PPPTT-EEE-GGG--TT-------PPP--HHHHHHHHHHHHHHHHHHHHHHS---